Protein AF-A0A929PNV1-F1 (afdb_monomer_lite)

Radius of gyration: 28.51 Å; chains: 1; bounding box: 72×83×75 Å

Structure (mmCIF, N/CA/C/O backbone):
data_AF-A0A929PNV1-F1
#
_entry.id   AF-A0A929PNV1-F1
#
loop_
_atom_site.group_PDB
_atom_site.id
_atom_site.type_symbol
_atom_site.label_atom_id
_atom_site.label_alt_id
_atom_site.label_comp_id
_atom_site.label_asym_id
_atom_site.label_entity_id
_atom_site.label_seq_id
_atom_site.pdbx_PDB_ins_code
_atom_site.Cartn_x
_atom_site.Cartn_y
_atom_site.Cartn_z
_atom_site.occupancy
_atom_site.B_iso_or_equiv
_atom_site.auth_seq_id
_atom_site.auth_comp_id
_atom_site.auth_asym_id
_atom_site.auth_atom_id
_atom_site.pdbx_PDB_model_num
ATOM 1 N N . MET A 1 1 ? 35.098 65.734 -23.692 1.00 36.53 1 MET A N 1
ATOM 2 C CA . MET A 1 1 ? 35.019 64.558 -24.587 1.00 36.53 1 MET A CA 1
ATOM 3 C C . MET A 1 1 ? 34.051 63.559 -23.976 1.00 36.53 1 MET A C 1
ATOM 5 O O . MET A 1 1 ? 34.374 62.965 -22.956 1.00 36.53 1 MET A O 1
ATOM 9 N N . TYR A 1 2 ? 32.844 63.452 -24.532 1.00 34.28 2 TYR A N 1
ATOM 10 C CA . TYR A 1 2 ? 31.806 62.539 -24.051 1.00 34.28 2 TYR A CA 1
ATOM 11 C C . TYR A 1 2 ? 32.181 61.091 -24.390 1.00 34.28 2 TYR A C 1
ATOM 13 O O . TYR A 1 2 ? 32.330 60.750 -25.562 1.00 34.28 2 TYR A O 1
ATOM 21 N N . LYS A 1 3 ? 32.342 60.242 -23.368 1.00 37.19 3 LYS A N 1
ATOM 22 C CA . LYS A 1 3 ? 32.374 58.785 -23.536 1.00 37.19 3 LYS A CA 1
ATOM 23 C C . LYS A 1 3 ? 30.934 58.285 -23.599 1.00 37.19 3 LYS A C 1
ATOM 25 O O . LYS A 1 3 ? 30.219 58.298 -22.603 1.00 37.19 3 LYS A O 1
ATOM 30 N N . LEU A 1 4 ? 30.539 57.873 -24.797 1.00 39.44 4 LEU A N 1
ATOM 31 C CA . LEU A 1 4 ? 29.329 57.120 -25.085 1.00 39.44 4 LEU A CA 1
ATOM 32 C C . LEU A 1 4 ? 29.461 55.736 -24.421 1.00 39.44 4 LEU A C 1
ATOM 34 O O . LEU A 1 4 ? 30.297 54.934 -24.833 1.00 39.44 4 LEU A O 1
ATOM 38 N N . ILE A 1 5 ? 28.682 55.467 -23.373 1.00 44.81 5 ILE A N 1
ATOM 39 C CA . ILE A 1 5 ? 28.508 54.112 -22.839 1.00 44.81 5 ILE A CA 1
ATOM 40 C C . ILE A 1 5 ? 27.346 53.496 -23.615 1.00 44.81 5 ILE A C 1
ATOM 42 O O . ILE A 1 5 ? 26.189 53.858 -23.418 1.00 44.81 5 ILE A O 1
ATOM 46 N N . LEU A 1 6 ? 27.683 52.599 -24.540 1.00 44.78 6 LEU A N 1
ATOM 47 C CA . LEU A 1 6 ? 26.729 51.741 -25.226 1.00 44.78 6 LEU A CA 1
ATOM 48 C C . LEU A 1 6 ? 26.283 50.662 -24.227 1.00 44.78 6 LEU A C 1
ATOM 50 O O . LEU A 1 6 ? 27.052 49.765 -23.882 1.00 44.78 6 LEU A O 1
ATOM 54 N N . LEU A 1 7 ? 25.059 50.784 -23.719 1.00 40.84 7 LEU A N 1
ATOM 55 C CA . LEU A 1 7 ? 24.425 49.779 -22.873 1.00 40.84 7 LEU A CA 1
ATOM 56 C C . LEU A 1 7 ? 24.008 48.599 -23.771 1.00 40.84 7 LEU A C 1
ATOM 58 O O . LEU A 1 7 ? 22.971 48.646 -24.430 1.00 40.84 7 LEU A O 1
ATOM 62 N N . ILE A 1 8 ? 24.838 47.558 -23.846 1.00 46.97 8 ILE A N 1
ATOM 63 C CA . ILE A 1 8 ? 24.456 46.289 -24.472 1.00 46.97 8 ILE A CA 1
ATOM 64 C C . ILE A 1 8 ? 23.534 45.563 -23.488 1.00 46.97 8 ILE A C 1
ATOM 66 O O . ILE A 1 8 ? 23.979 45.007 -22.486 1.00 46.97 8 ILE A O 1
ATOM 70 N N . LEU A 1 9 ? 22.234 45.602 -23.779 1.00 45.12 9 LEU A N 1
ATOM 71 C CA . LEU A 1 9 ? 21.227 44.690 -23.243 1.00 45.12 9 LEU A CA 1
ATOM 72 C C . LEU A 1 9 ? 21.606 43.259 -23.649 1.00 45.12 9 LEU A C 1
ATOM 74 O O . LEU A 1 9 ? 21.306 42.812 -24.755 1.00 45.12 9 LEU A O 1
ATOM 78 N N . ILE A 1 10 ? 22.289 42.542 -22.757 1.00 47.50 10 ILE A N 1
ATOM 79 C CA . ILE A 1 10 ? 22.455 41.092 -22.860 1.00 47.50 10 ILE A CA 1
ATOM 80 C C . ILE A 1 10 ? 21.110 40.479 -22.467 1.00 47.50 10 ILE A C 1
ATOM 82 O O . ILE A 1 10 ? 20.819 40.259 -21.293 1.00 47.50 10 ILE A O 1
ATOM 86 N N . LEU A 1 11 ? 20.261 40.255 -23.468 1.00 45.75 11 LEU A N 1
ATOM 87 C CA . LEU A 1 11 ? 19.148 39.319 -23.365 1.00 45.75 11 LEU A CA 1
ATOM 88 C C . LEU A 1 11 ? 19.730 37.941 -23.003 1.00 45.75 11 LEU A C 1
ATOM 90 O O . LEU A 1 11 ? 20.648 37.491 -23.698 1.00 45.75 11 LEU A O 1
ATOM 94 N N . PRO A 1 12 ? 19.230 37.242 -21.969 1.00 45.19 12 PRO A N 1
ATOM 95 C CA . PRO A 1 12 ? 19.523 35.830 -21.819 1.00 45.19 12 PRO A CA 1
ATOM 96 C C . PRO A 1 12 ? 18.879 35.126 -23.014 1.00 45.19 12 PRO A C 1
ATOM 98 O O . PRO A 1 12 ? 17.666 34.939 -23.064 1.00 45.19 12 PRO A O 1
ATOM 101 N N . MET A 1 13 ? 19.687 34.793 -24.022 1.00 41.62 13 MET A N 1
ATOM 102 C CA . MET A 1 13 ? 19.276 33.847 -25.046 1.00 41.62 13 MET A CA 1
ATOM 103 C C . MET A 1 13 ? 19.047 32.521 -24.333 1.00 41.62 13 MET A C 1
ATOM 105 O O . MET A 1 13 ? 19.996 31.815 -23.995 1.00 41.62 13 MET A O 1
ATOM 109 N N . SER A 1 14 ? 17.784 32.210 -24.061 1.00 41.22 14 SER A N 1
ATOM 110 C CA . SER A 1 14 ? 17.334 30.864 -23.748 1.00 41.22 14 SER A CA 1
ATOM 111 C C . SER A 1 14 ? 17.769 29.994 -24.922 1.00 41.22 14 SER A C 1
ATOM 113 O O . SER A 1 14 ? 17.138 29.987 -25.978 1.00 41.22 14 SER A O 1
ATOM 115 N N . VAL A 1 15 ? 18.908 29.319 -24.775 1.00 40.09 15 VAL A N 1
ATOM 116 C CA . VAL A 1 15 ? 19.316 28.249 -25.674 1.00 40.09 15 VAL A CA 1
ATOM 117 C C . VAL A 1 15 ? 18.259 27.170 -25.492 1.00 40.09 15 VAL A C 1
ATOM 119 O O . VAL A 1 15 ? 18.309 26.392 -24.543 1.00 40.09 15 VAL A O 1
ATOM 122 N N . PHE A 1 16 ? 17.244 27.172 -26.355 1.00 43.94 16 PHE A N 1
ATOM 123 C CA . PHE A 1 16 ? 16.399 26.007 -26.547 1.00 43.94 16 PHE A CA 1
ATOM 124 C C . PHE A 1 16 ? 17.344 24.907 -27.020 1.00 43.94 16 PHE A C 1
ATOM 126 O O . PHE A 1 16 ? 17.762 24.899 -28.177 1.00 43.94 16 PHE A O 1
ATOM 133 N N . ALA A 1 17 ? 17.776 24.049 -26.096 1.00 46.88 17 ALA A N 1
ATOM 134 C CA . ALA A 1 17 ? 18.523 22.854 -26.433 1.00 46.88 17 ALA A CA 1
ATOM 135 C C . ALA A 1 17 ? 17.655 22.071 -27.421 1.00 46.88 17 ALA A C 1
ATOM 137 O O . ALA A 1 17 ? 16.587 21.577 -27.064 1.00 46.88 17 ALA A O 1
ATOM 138 N N . GLN A 1 18 ? 18.064 22.063 -28.686 1.00 53.28 18 GLN A N 1
ATOM 139 C CA . GLN A 1 18 ? 17.391 21.312 -29.728 1.00 53.28 18 GLN A CA 1
ATOM 140 C C . GLN A 1 18 ? 17.474 19.839 -29.322 1.00 53.28 18 GLN A C 1
ATOM 142 O O . GLN A 1 18 ? 18.575 19.299 -29.218 1.00 53.28 18 GLN A O 1
ATOM 147 N N . GLU A 1 19 ? 16.334 19.221 -29.001 1.00 65.50 19 GLU A N 1
ATOM 148 C CA . GLU A 1 19 ? 16.305 17.810 -28.618 1.00 65.50 19 GLU A CA 1
ATOM 149 C C . GLU A 1 19 ? 16.894 16.982 -29.765 1.00 65.50 19 GLU A C 1
ATOM 151 O O . GLU A 1 19 ? 16.455 17.076 -30.915 1.00 65.50 19 GLU A O 1
ATOM 156 N N . GLU A 1 20 ? 17.949 16.222 -29.466 1.00 77.56 20 GLU A N 1
ATOM 157 C CA . GLU A 1 20 ? 18.597 15.358 -30.445 1.00 77.56 20 GLU A CA 1
ATOM 158 C C . GLU A 1 20 ? 17.579 14.359 -31.002 1.00 77.56 20 GLU A C 1
ATOM 160 O O . GLU A 1 20 ? 16.877 13.680 -30.250 1.00 77.56 20 GLU A O 1
ATOM 165 N N . ASN A 1 21 ? 17.522 14.236 -32.330 1.00 88.44 21 ASN A N 1
ATOM 166 C CA . ASN A 1 21 ? 16.720 13.197 -32.966 1.00 88.44 21 ASN A CA 1
ATOM 167 C C . ASN A 1 21 ? 17.295 11.826 -32.592 1.00 88.44 21 ASN A C 1
ATOM 169 O O . ASN A 1 21 ? 18.441 11.522 -32.928 1.00 88.44 21 ASN A O 1
ATOM 173 N N . LEU A 1 22 ? 16.493 10.994 -31.928 1.00 93.69 22 LEU A N 1
ATOM 174 C CA . LEU A 1 22 ? 16.882 9.644 -31.535 1.00 93.69 22 LEU A CA 1
ATOM 175 C C . LEU A 1 22 ? 16.290 8.611 -32.487 1.00 93.69 22 LEU A C 1
ATOM 177 O O . LEU A 1 22 ? 15.138 8.705 -32.910 1.00 93.69 22 LEU A O 1
ATOM 181 N N . TYR A 1 23 ? 17.080 7.587 -32.780 1.00 95.88 23 TYR A N 1
ATOM 182 C CA . TYR A 1 23 ? 16.682 6.450 -33.591 1.00 95.88 23 TYR A CA 1
ATOM 183 C C . TYR A 1 23 ? 17.114 5.145 -32.935 1.00 95.88 23 TYR A C 1
ATOM 185 O O . TYR A 1 23 ? 18.128 5.082 -32.238 1.00 95.88 23 TYR A O 1
ATOM 193 N N . LEU A 1 24 ? 16.361 4.086 -33.202 1.00 95.38 24 LEU A N 1
ATOM 194 C CA . LEU A 1 24 ? 16.662 2.738 -32.747 1.00 95.38 24 LEU A CA 1
ATOM 195 C C . LEU A 1 24 ? 16.735 1.806 -33.958 1.00 95.38 24 LEU A C 1
ATOM 197 O O . LEU A 1 24 ? 15.908 1.892 -34.864 1.00 95.38 24 LEU A O 1
ATOM 201 N N . SER A 1 25 ? 17.720 0.914 -33.966 1.00 94.56 25 SER A N 1
ATOM 202 C CA . SER A 1 25 ? 17.817 -0.149 -34.974 1.00 94.56 25 SER A CA 1
ATOM 203 C C . SER A 1 25 ? 16.954 -1.363 -34.618 1.00 94.56 25 SER A C 1
ATOM 205 O O . SER A 1 25 ? 16.564 -1.550 -33.462 1.00 94.56 25 SER A O 1
ATOM 207 N N . ALA A 1 26 ? 16.727 -2.255 -35.583 1.00 91.81 26 ALA A N 1
ATOM 208 C CA . ALA A 1 26 ? 16.110 -3.569 -35.377 1.00 91.81 26 ALA A CA 1
ATOM 209 C C . ALA A 1 26 ? 16.820 -4.396 -34.289 1.00 91.81 26 ALA A C 1
ATOM 211 O O . ALA A 1 26 ? 16.172 -5.132 -33.549 1.00 91.81 26 ALA A O 1
ATOM 212 N N . GLY A 1 27 ? 18.139 -4.221 -34.143 1.00 92.25 27 GLY A N 1
ATOM 213 C CA . GLY A 1 27 ? 18.961 -4.840 -33.097 1.00 92.25 27 GLY A CA 1
ATOM 214 C C . GLY A 1 27 ? 18.940 -4.123 -31.741 1.00 92.25 27 GLY A C 1
ATOM 215 O O . GLY A 1 27 ? 19.780 -4.424 -30.891 1.00 92.25 27 GLY A O 1
ATOM 216 N N . ASN A 1 28 ? 18.025 -3.170 -31.538 1.00 94.06 28 ASN A N 1
ATOM 217 C CA . ASN A 1 28 ? 17.884 -2.357 -30.326 1.00 94.06 28 ASN A CA 1
ATOM 218 C C . ASN A 1 28 ? 19.111 -1.491 -29.984 1.00 94.06 28 ASN A C 1
ATOM 220 O O . ASN A 1 28 ? 19.314 -1.152 -28.821 1.00 94.06 28 ASN A O 1
ATOM 224 N N . ASN A 1 29 ? 19.934 -1.123 -30.970 1.00 93.38 29 ASN A N 1
ATOM 225 C CA . ASN A 1 29 ? 21.033 -0.177 -30.755 1.00 93.38 29 ASN A CA 1
ATOM 226 C C . ASN A 1 29 ? 20.556 1.251 -31.018 1.00 93.38 29 ASN A C 1
ATOM 228 O O . ASN A 1 29 ? 19.946 1.507 -32.062 1.00 93.38 29 ASN A O 1
ATOM 232 N N . LEU A 1 30 ? 20.845 2.144 -30.073 1.00 92.62 30 LEU A N 1
ATOM 233 C CA . LEU A 1 30 ? 20.511 3.565 -30.119 1.00 92.62 30 LEU A CA 1
ATOM 234 C C . LEU A 1 30 ? 21.475 4.342 -31.032 1.00 92.62 30 LEU A C 1
ATOM 236 O O . LEU A 1 30 ? 22.678 4.093 -31.021 1.00 92.62 30 LEU A O 1
ATOM 240 N N . SER A 1 31 ? 20.951 5.300 -31.797 1.00 91.75 31 SER A N 1
ATOM 241 C CA . SER A 1 31 ? 21.720 6.166 -32.695 1.00 91.75 31 SER A CA 1
ATOM 242 C C . SER A 1 31 ? 21.093 7.558 -32.797 1.00 91.75 31 SER A C 1
ATOM 244 O O . SER A 1 31 ? 19.893 7.726 -32.593 1.00 91.75 31 SER A O 1
ATOM 246 N N . THR A 1 32 ? 21.898 8.557 -33.149 1.00 90.62 32 THR A N 1
ATOM 247 C CA . THR A 1 32 ? 21.434 9.893 -33.569 1.00 90.62 32 THR A CA 1
ATOM 248 C C . THR A 1 32 ? 21.291 10.005 -35.091 1.00 90.62 32 THR A C 1
ATOM 250 O O . THR A 1 32 ? 20.721 10.963 -35.612 1.00 90.62 32 THR A O 1
ATOM 253 N N . GLN A 1 33 ? 21.786 9.008 -35.829 1.00 92.31 33 GLN A N 1
ATOM 254 C CA . GLN A 1 33 ? 21.604 8.884 -37.271 1.00 92.31 33 GLN A CA 1
ATOM 255 C C . GLN A 1 33 ? 20.341 8.083 -37.579 1.00 92.31 33 GLN A C 1
ATOM 257 O O . GLN A 1 33 ? 20.000 7.149 -36.851 1.00 92.31 33 GLN A O 1
ATOM 262 N N . LYS A 1 34 ? 19.677 8.422 -38.691 1.00 92.12 34 LYS A N 1
ATOM 263 C CA . LYS A 1 34 ? 18.454 7.749 -39.137 1.00 92.12 34 LYS A CA 1
ATOM 264 C C . LYS A 1 34 ? 18.652 6.230 -39.181 1.00 92.12 34 LYS A C 1
ATOM 266 O O . LYS A 1 34 ? 19.587 5.741 -39.807 1.00 92.12 34 LYS A O 1
ATOM 271 N N . SER A 1 35 ? 17.744 5.508 -38.533 1.00 93.19 35 SER A N 1
ATOM 272 C CA . SER A 1 35 ? 17.723 4.044 -38.465 1.00 93.19 35 SER A CA 1
ATOM 273 C C . SER A 1 35 ? 16.301 3.519 -38.701 1.00 93.19 35 SER A C 1
ATOM 275 O O . SER A 1 35 ? 15.463 4.247 -39.239 1.00 93.19 35 SER A O 1
ATOM 277 N N . ASP A 1 36 ? 16.048 2.265 -38.329 1.00 95.62 36 ASP A N 1
ATOM 278 C CA . ASP A 1 36 ? 14.792 1.551 -38.579 1.00 95.62 36 ASP A CA 1
ATOM 279 C C . ASP A 1 36 ? 13.586 2.225 -37.908 1.00 95.62 36 ASP A C 1
ATOM 281 O O . ASP A 1 36 ? 12.506 2.289 -38.497 1.00 95.62 36 ASP A O 1
ATOM 285 N N . PHE A 1 37 ? 13.779 2.769 -36.700 1.00 97.12 37 PHE A N 1
ATOM 286 C CA . PHE A 1 37 ? 12.724 3.414 -35.919 1.00 97.12 37 PHE A CA 1
ATOM 287 C C . PHE A 1 37 ? 13.136 4.818 -35.484 1.00 97.12 37 PHE A C 1
ATOM 289 O O . PHE A 1 37 ? 14.226 5.005 -34.943 1.00 97.12 37 PHE A O 1
ATOM 296 N N . ARG A 1 38 ? 12.255 5.804 -35.677 1.00 97.19 38 ARG A N 1
ATOM 297 C CA . ARG A 1 38 ? 12.410 7.163 -35.132 1.00 97.19 38 ARG A CA 1
ATOM 298 C C . ARG A 1 38 ? 11.789 7.209 -33.741 1.00 97.19 38 ARG A C 1
ATOM 300 O O . ARG A 1 38 ? 10.631 6.842 -33.606 1.00 97.19 38 ARG A O 1
ATOM 307 N N . CYS A 1 39 ? 12.522 7.663 -32.733 1.00 96.81 39 CYS A N 1
ATOM 308 C CA . CYS A 1 39 ? 12.052 7.715 -31.351 1.00 96.81 39 CYS A CA 1
ATOM 309 C C . CYS A 1 39 ? 11.725 9.152 -30.936 1.00 96.81 39 CYS A C 1
ATOM 311 O O . CYS A 1 39 ? 12.586 10.029 -30.968 1.00 96.81 39 CYS A O 1
ATOM 313 N N . GLU A 1 40 ? 10.480 9.376 -30.528 1.00 95.50 40 GLU A N 1
ATOM 314 C CA . GLU A 1 40 ? 9.939 10.682 -30.148 1.00 95.50 40 GLU A CA 1
ATOM 315 C C . GLU A 1 40 ? 9.665 10.728 -28.649 1.00 95.50 40 GLU A C 1
ATOM 317 O O . GLU A 1 40 ? 9.195 9.747 -28.075 1.00 95.50 40 GLU A O 1
ATOM 322 N N . LEU A 1 41 ? 9.981 11.848 -27.994 1.00 94.00 41 LEU A N 1
ATOM 323 C CA . LEU A 1 41 ? 9.798 11.976 -26.550 1.00 94.00 41 LEU A CA 1
ATOM 324 C C . LEU A 1 41 ? 8.310 11.888 -26.193 1.00 94.00 41 LEU A C 1
ATOM 326 O O . LEU A 1 41 ? 7.509 12.742 -26.571 1.00 94.00 41 LEU A O 1
ATOM 330 N N . ASN A 1 42 ? 7.955 10.900 -25.378 1.00 92.62 42 ASN A N 1
ATOM 331 C CA . ASN A 1 42 ? 6.636 10.809 -24.780 1.00 92.62 42 ASN A CA 1
ATOM 332 C C . ASN A 1 42 ? 6.632 11.614 -23.475 1.00 92.62 42 ASN A C 1
ATOM 334 O O . ASN A 1 42 ? 7.025 11.120 -22.413 1.00 92.62 42 ASN A O 1
ATOM 338 N N . THR A 1 43 ? 6.193 12.869 -23.550 1.00 88.75 43 THR A N 1
ATOM 339 C CA . THR A 1 43 ? 6.145 13.787 -22.400 1.00 88.75 43 THR A CA 1
ATOM 340 C C . THR A 1 43 ? 5.169 13.338 -21.316 1.00 88.75 43 THR A C 1
ATOM 342 O O . THR A 1 43 ? 5.403 13.620 -20.148 1.00 88.75 43 THR A O 1
ATOM 345 N N . SER A 1 44 ? 4.114 12.597 -21.669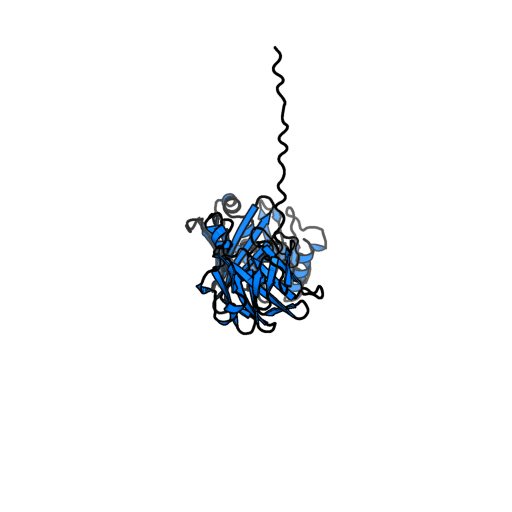 1.00 85.25 44 SER A N 1
ATOM 346 C CA . SER A 1 44 ? 3.125 12.102 -20.701 1.00 85.25 44 SER A CA 1
ATOM 347 C C . SER A 1 44 ? 3.671 10.981 -19.808 1.00 85.25 44 SER A C 1
ATOM 349 O O . SER A 1 44 ? 3.348 10.909 -18.623 1.00 85.25 44 SER A O 1
ATOM 351 N N . LYS A 1 45 ? 4.532 10.119 -20.366 1.00 85.19 45 LYS A N 1
ATOM 352 C CA . LYS A 1 45 ? 5.213 9.040 -19.638 1.00 85.19 45 LYS A CA 1
ATOM 353 C C . LYS A 1 45 ? 6.527 9.497 -19.018 1.00 85.19 45 LYS A C 1
ATOM 355 O O . LYS A 1 45 ? 6.969 8.922 -18.022 1.00 85.19 45 LYS A O 1
ATOM 360 N N . SER A 1 46 ? 7.163 10.512 -19.593 1.00 85.00 46 SER A N 1
ATOM 361 C CA . SER A 1 46 ? 8.392 11.090 -19.057 1.00 85.00 46 SER A CA 1
ATOM 362 C C . SER A 1 46 ? 8.086 11.891 -17.793 1.00 85.00 46 SER A C 1
ATOM 364 O O . SER A 1 46 ? 7.273 12.807 -17.810 1.00 85.00 46 SER A O 1
ATOM 366 N N . ARG A 1 47 ? 8.750 11.553 -16.687 1.00 74.06 47 ARG A N 1
ATOM 367 C CA . ARG A 1 47 ? 8.691 12.317 -15.431 1.00 74.06 47 ARG A CA 1
ATOM 368 C C . ARG A 1 47 ? 10.091 12.411 -14.853 1.00 74.06 47 ARG A C 1
ATOM 370 O O . ARG A 1 47 ? 10.848 11.437 -14.931 1.00 74.06 47 ARG A O 1
ATOM 377 N N . GLU A 1 48 ? 10.410 13.580 -14.304 1.00 68.75 48 GLU A N 1
ATOM 378 C CA . GLU A 1 48 ? 11.718 13.893 -13.730 1.00 68.75 48 GLU A CA 1
ATOM 379 C C . GLU A 1 48 ? 12.882 13.518 -14.680 1.00 68.75 48 GLU A C 1
ATOM 381 O O . GLU A 1 48 ? 13.005 14.050 -15.786 1.00 68.75 48 GLU A O 1
ATOM 386 N N . TYR A 1 49 ? 13.726 12.571 -14.258 1.00 66.44 49 TYR A N 1
ATOM 387 C CA . TYR A 1 49 ? 14.938 12.118 -14.937 1.00 66.44 49 TYR A CA 1
ATOM 388 C C . TYR A 1 49 ? 14.730 10.873 -15.815 1.00 66.44 49 TYR A C 1
ATOM 390 O O . TYR A 1 49 ? 15.624 10.513 -16.580 1.00 66.44 49 TYR A O 1
ATOM 398 N N . ALA A 1 50 ? 13.559 10.227 -15.753 1.00 75.81 50 ALA A N 1
ATOM 399 C CA . ALA A 1 50 ? 13.227 9.091 -16.611 1.00 75.81 50 ALA A CA 1
ATOM 400 C C . ALA A 1 50 ? 12.609 9.590 -17.924 1.00 75.81 50 ALA A C 1
ATOM 402 O O . ALA A 1 50 ? 11.476 10.083 -17.943 1.00 75.81 50 ALA A O 1
ATOM 403 N N . ARG A 1 51 ? 13.357 9.452 -19.024 1.00 88.12 51 ARG A N 1
ATOM 404 C CA . ARG A 1 51 ? 12.931 9.871 -20.367 1.00 88.12 51 ARG A CA 1
ATOM 405 C C . ARG A 1 51 ? 12.392 8.676 -21.143 1.00 88.12 51 ARG A C 1
ATOM 407 O O . ARG A 1 51 ? 13.134 7.729 -21.408 1.00 88.12 51 ARG A O 1
ATOM 414 N N . CYS A 1 52 ? 11.114 8.740 -21.494 1.00 92.12 52 CYS A N 1
ATOM 415 C CA . CYS A 1 52 ? 10.403 7.712 -22.244 1.00 92.12 52 CYS A CA 1
ATOM 416 C C . CYS A 1 52 ? 10.184 8.193 -23.674 1.00 92.12 52 CYS A C 1
ATOM 418 O O . CYS A 1 52 ? 9.734 9.319 -23.877 1.00 92.12 52 CYS A O 1
ATOM 420 N N . TYR A 1 53 ? 10.456 7.337 -24.649 1.00 95.44 53 TYR A N 1
ATOM 421 C CA . TYR A 1 53 ? 10.290 7.635 -26.063 1.00 95.44 53 TYR A CA 1
ATOM 422 C C . TYR A 1 53 ? 9.416 6.577 -26.728 1.00 95.44 53 TYR A C 1
ATOM 424 O O . TYR A 1 53 ? 9.600 5.381 -26.491 1.00 95.44 53 TYR A O 1
ATOM 432 N N . ASP A 1 54 ? 8.512 7.026 -27.592 1.00 96.94 54 ASP A N 1
ATOM 433 C CA . ASP A 1 54 ? 7.752 6.165 -28.489 1.00 96.94 54 ASP A CA 1
ATOM 434 C C . ASP A 1 54 ? 8.533 6.039 -29.801 1.00 96.94 54 ASP A C 1
ATOM 436 O O . ASP A 1 54 ? 8.811 7.031 -30.475 1.00 96.94 54 ASP A O 1
ATOM 440 N N . CYS A 1 55 ? 8.934 4.820 -30.155 1.00 97.56 55 CYS A N 1
ATOM 441 C CA . CYS A 1 55 ? 9.693 4.548 -31.369 1.00 97.56 55 CYS A CA 1
ATOM 442 C C . CYS A 1 55 ? 8.765 4.040 -32.477 1.00 97.56 55 CYS A C 1
ATOM 444 O O . CYS A 1 55 ? 8.067 3.029 -32.332 1.00 97.56 55 CYS A O 1
ATOM 446 N N . ILE A 1 56 ? 8.783 4.769 -33.586 1.00 97.06 56 ILE A N 1
ATOM 447 C CA . ILE A 1 56 ? 7.832 4.705 -34.688 1.00 97.06 56 ILE A CA 1
ATOM 448 C C . ILE A 1 56 ? 8.520 4.119 -35.922 1.00 97.06 56 ILE A C 1
ATOM 450 O O . ILE A 1 56 ? 9.646 4.503 -36.251 1.00 97.06 56 ILE A O 1
ATOM 454 N N . ASP A 1 57 ? 7.849 3.193 -36.603 1.00 96.50 57 ASP A N 1
ATOM 455 C CA . ASP A 1 57 ? 8.325 2.610 -37.859 1.00 96.50 57 ASP A CA 1
ATOM 456 C C . ASP A 1 57 ? 8.040 3.497 -39.089 1.00 96.50 57 ASP A C 1
ATOM 458 O O . ASP A 1 57 ? 7.440 4.570 -39.007 1.00 96.50 57 ASP A O 1
ATOM 462 N N . ALA A 1 58 ? 8.457 3.033 -40.270 1.00 94.50 58 ALA A N 1
ATOM 463 C CA . ALA A 1 58 ? 8.239 3.742 -41.532 1.00 94.50 58 ALA A CA 1
ATOM 464 C C . ALA A 1 58 ? 6.752 3.939 -41.898 1.00 94.50 58 ALA A C 1
ATOM 466 O O . ALA A 1 58 ? 6.444 4.799 -42.722 1.00 94.50 58 ALA A O 1
ATOM 467 N N . SER A 1 59 ? 5.839 3.159 -41.308 1.00 94.94 59 SER A N 1
ATOM 468 C CA . SER A 1 59 ? 4.391 3.278 -41.514 1.00 94.94 59 SER A CA 1
ATOM 469 C C . SER A 1 59 ? 3.727 4.284 -40.570 1.00 94.94 59 SER A C 1
ATOM 471 O O . SER A 1 59 ? 2.544 4.579 -40.727 1.00 94.94 59 SER A O 1
ATOM 473 N N . GLY A 1 60 ? 4.471 4.827 -39.602 1.00 94.50 60 GLY A N 1
ATOM 474 C CA . GLY A 1 60 ? 3.932 5.726 -38.586 1.00 94.50 60 GLY A CA 1
ATOM 475 C C . GLY A 1 60 ? 3.344 5.006 -37.368 1.00 94.50 60 GLY A C 1
ATOM 476 O O . GLY A 1 60 ? 2.708 5.654 -36.539 1.00 94.50 60 GLY A O 1
ATOM 477 N N . LYS A 1 61 ? 3.541 3.687 -37.222 1.00 96.56 61 LYS A N 1
ATOM 478 C CA . LYS A 1 61 ? 3.046 2.920 -36.070 1.00 96.56 61 LYS A CA 1
ATOM 479 C C . LYS A 1 61 ? 4.081 2.914 -34.947 1.00 96.56 61 LYS A C 1
ATOM 481 O O . LYS A 1 61 ? 5.261 2.665 -35.188 1.00 96.56 61 LYS A O 1
ATOM 486 N N . ILE A 1 62 ? 3.632 3.124 -33.707 1.00 97.00 62 ILE A N 1
ATOM 487 C CA . ILE A 1 62 ? 4.470 2.914 -32.520 1.00 97.00 62 ILE A CA 1
ATOM 488 C C . ILE A 1 62 ? 4.692 1.409 -32.354 1.00 97.00 62 ILE A C 1
ATOM 490 O O . ILE A 1 62 ? 3.742 0.643 -32.165 1.00 97.00 62 ILE A O 1
ATOM 494 N N . VAL A 1 63 ? 5.951 0.993 -32.432 1.00 97.56 63 VAL A N 1
ATOM 495 C CA . VAL A 1 63 ? 6.353 -0.420 -32.392 1.00 97.56 63 VAL A CA 1
ATOM 496 C C . VAL A 1 63 ? 7.309 -0.732 -31.251 1.00 97.56 63 VAL A C 1
ATOM 498 O O . VAL A 1 63 ? 7.440 -1.900 -30.887 1.00 97.56 63 VAL A O 1
ATOM 501 N N . LYS A 1 64 ? 7.954 0.279 -30.655 1.00 97.62 64 LYS A N 1
ATOM 502 C CA . LYS A 1 64 ? 8.798 0.099 -29.469 1.00 97.62 64 LYS A CA 1
ATOM 503 C C . LYS A 1 64 ? 8.642 1.249 -28.473 1.00 97.62 64 LYS A C 1
ATOM 505 O O . LYS A 1 64 ? 8.333 2.371 -28.862 1.00 97.62 64 LYS A O 1
ATOM 510 N N . GLU A 1 65 ? 8.906 0.963 -27.205 1.00 96.88 65 GLU A N 1
ATOM 511 C CA . GLU A 1 65 ? 9.123 1.948 -26.143 1.00 96.88 65 GLU A CA 1
ATOM 512 C C . GLU A 1 65 ? 10.608 1.943 -25.759 1.00 96.88 65 GLU A C 1
ATOM 514 O O . GLU A 1 65 ? 11.217 0.882 -25.609 1.00 96.88 65 GLU A O 1
ATOM 519 N N . LEU A 1 66 ? 11.195 3.126 -25.599 1.00 95.69 66 LEU A N 1
ATOM 520 C CA . LEU A 1 66 ? 12.576 3.312 -25.163 1.00 95.69 66 LEU A CA 1
ATOM 521 C C . LEU A 1 66 ? 12.602 4.139 -23.875 1.00 95.69 66 LEU A C 1
A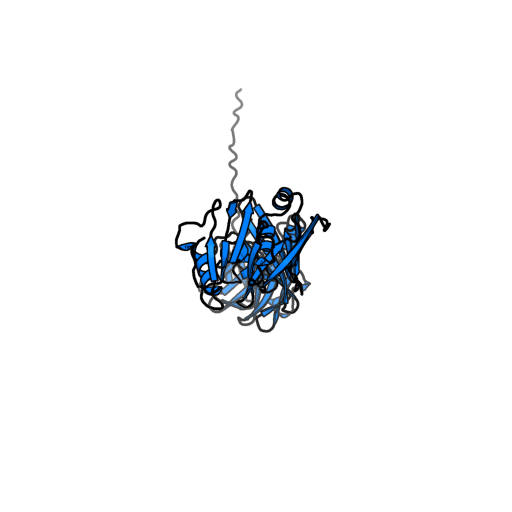TOM 523 O O . LEU A 1 66 ? 12.120 5.266 -23.842 1.00 95.69 66 LEU A O 1
ATOM 527 N N . ASN A 1 67 ? 13.224 3.605 -22.829 1.00 93.38 67 ASN A N 1
ATOM 528 C CA . ASN A 1 67 ? 13.392 4.263 -21.538 1.00 93.38 67 ASN A CA 1
ATOM 529 C C . ASN A 1 67 ? 14.883 4.544 -21.303 1.00 93.38 67 ASN A C 1
ATOM 531 O O . ASN A 1 67 ? 15.661 3.600 -21.188 1.00 93.38 67 ASN A O 1
ATOM 535 N N . LYS A 1 68 ? 15.296 5.818 -21.255 1.00 89.94 68 LYS A N 1
ATOM 536 C CA . LYS A 1 68 ? 16.707 6.244 -21.136 1.00 89.94 68 LYS A CA 1
ATOM 537 C C . LYS A 1 68 ? 17.053 6.826 -19.763 1.00 89.94 68 LYS A C 1
ATOM 539 O O . LYS A 1 68 ? 16.168 7.195 -18.992 1.00 89.94 68 LYS A O 1
ATOM 544 N N . ASN A 1 69 ? 18.362 6.998 -19.548 1.00 86.44 69 ASN A N 1
ATOM 545 C CA . ASN A 1 69 ? 18.986 7.655 -18.396 1.00 86.44 69 ASN A CA 1
ATOM 546 C C . ASN A 1 69 ? 18.756 6.899 -17.081 1.00 86.44 69 ASN A C 1
ATOM 548 O O . ASN A 1 69 ? 18.440 7.492 -16.051 1.00 86.44 69 ASN A O 1
ATOM 552 N N . LEU A 1 70 ? 18.894 5.572 -17.127 1.00 87.19 70 LEU A N 1
ATOM 553 C CA . LEU A 1 70 ? 18.667 4.697 -15.982 1.00 87.19 70 LEU A CA 1
ATOM 554 C C . LEU A 1 70 ? 19.987 4.167 -15.428 1.00 87.19 70 LEU A C 1
ATOM 556 O O . LEU A 1 70 ? 20.910 3.852 -16.168 1.00 87.19 70 LEU A O 1
ATOM 560 N N . PHE A 1 71 ? 20.072 3.988 -14.118 1.00 87.31 71 PHE A N 1
ATOM 561 C CA . PHE A 1 71 ? 21.161 3.242 -13.496 1.00 87.31 71 PHE A CA 1
ATOM 562 C C . PHE A 1 71 ? 20.562 1.976 -12.922 1.00 87.31 71 PHE A C 1
ATOM 564 O O . PHE A 1 71 ? 19.608 2.052 -12.159 1.00 87.31 71 PHE A O 1
ATOM 571 N N . ILE A 1 72 ? 21.055 0.814 -13.339 1.00 87.44 72 ILE A N 1
ATOM 572 C CA . ILE A 1 72 ? 20.452 -0.468 -12.981 1.00 87.44 72 ILE A CA 1
ATOM 573 C C . ILE A 1 72 ? 21.535 -1.350 -12.382 1.00 87.44 72 ILE A C 1
ATOM 575 O O . ILE A 1 72 ? 22.623 -1.486 -12.947 1.00 87.44 72 ILE A O 1
ATOM 579 N N . MET A 1 73 ? 21.253 -1.939 -11.222 1.00 87.81 73 MET A N 1
ATOM 580 C CA . MET A 1 73 ? 22.178 -2.870 -10.595 1.00 87.81 73 MET A CA 1
ATOM 581 C C . MET A 1 73 ? 22.418 -4.076 -11.499 1.00 87.81 73 MET A C 1
ATOM 583 O O . MET A 1 73 ? 21.485 -4.712 -11.986 1.00 87.81 73 MET A O 1
ATOM 587 N N . LYS A 1 74 ? 23.693 -4.445 -11.662 1.00 82.31 74 LYS A N 1
ATOM 588 C CA . LYS A 1 74 ? 24.104 -5.595 -12.478 1.00 82.31 74 LYS A CA 1
ATOM 589 C C . LYS A 1 74 ? 23.454 -6.910 -12.026 1.00 82.31 74 LYS A C 1
ATOM 591 O O . LYS A 1 74 ? 23.257 -7.794 -12.842 1.00 82.31 74 LYS A O 1
ATOM 596 N N . SER A 1 75 ? 23.103 -7.044 -10.747 1.00 86.25 75 SER A N 1
ATOM 597 C CA . SER A 1 75 ? 22.390 -8.217 -10.220 1.00 86.25 75 SER A CA 1
ATOM 598 C C . SER A 1 75 ? 20.982 -8.398 -10.797 1.00 86.25 75 SER A C 1
ATOM 600 O O . SER A 1 75 ? 20.425 -9.486 -10.684 1.00 86.25 75 SER A O 1
ATOM 602 N N . LEU A 1 76 ? 20.402 -7.357 -11.399 1.00 85.50 76 LEU A N 1
ATOM 603 C CA . LEU A 1 76 ? 19.064 -7.398 -11.986 1.00 85.50 76 LEU A CA 1
ATOM 604 C C . LEU A 1 76 ? 19.059 -7.812 -13.459 1.00 85.50 76 LEU A C 1
ATOM 606 O O . LEU A 1 76 ? 17.983 -8.034 -14.014 1.00 85.50 76 LEU A O 1
ATOM 610 N N . THR A 1 77 ? 20.230 -7.911 -14.095 1.00 77.19 77 THR A N 1
ATOM 611 C CA . THR A 1 77 ? 20.332 -8.387 -15.472 1.00 77.19 77 THR A CA 1
ATOM 612 C C . THR A 1 77 ? 20.418 -9.906 -15.482 1.00 77.19 77 THR A C 1
ATOM 614 O O . THR A 1 77 ? 21.324 -10.514 -14.913 1.00 77.19 77 THR A O 1
ATOM 617 N N . ASP A 1 78 ? 19.448 -10.536 -16.132 1.00 74.56 78 ASP A N 1
ATOM 618 C CA . ASP A 1 78 ? 19.456 -11.969 -16.402 1.00 74.56 78 ASP A CA 1
ATOM 619 C C . ASP A 1 78 ? 19.622 -12.225 -17.904 1.00 74.56 78 ASP A C 1
ATOM 621 O O . ASP A 1 78 ? 19.488 -11.325 -18.733 1.00 74.56 78 ASP A O 1
ATOM 625 N N . SER A 1 79 ? 19.944 -13.464 -18.277 1.00 71.50 79 SER A N 1
ATOM 626 C CA . SER A 1 79 ? 20.214 -13.819 -19.677 1.00 71.50 79 SER A CA 1
ATOM 627 C C . SER A 1 79 ? 19.033 -13.538 -20.612 1.00 71.50 79 SER A C 1
ATOM 629 O O . SER A 1 79 ? 19.243 -13.269 -21.793 1.00 71.50 79 SER A O 1
ATOM 631 N N . GLN A 1 80 ? 17.801 -13.573 -20.095 1.00 74.81 80 GLN A N 1
ATOM 632 C CA . GLN A 1 80 ? 16.586 -13.364 -20.883 1.00 74.81 80 GLN A CA 1
ATOM 633 C C . GLN A 1 80 ? 16.350 -11.887 -21.227 1.00 74.81 80 GLN A C 1
ATOM 635 O O . GLN A 1 80 ? 15.738 -11.592 -22.252 1.00 74.81 80 GLN A O 1
ATOM 640 N N . SER A 1 81 ? 16.855 -10.961 -20.413 1.00 82.12 81 SER A N 1
ATOM 641 C CA . SER A 1 81 ? 16.661 -9.517 -20.593 1.00 82.12 81 SER A CA 1
ATOM 642 C C . SER A 1 81 ? 17.783 -8.806 -21.348 1.00 82.12 81 SER A C 1
ATOM 644 O O . SER A 1 81 ? 17.597 -7.667 -21.773 1.00 82.12 81 SER A O 1
ATOM 646 N N . VAL A 1 82 ? 18.911 -9.481 -21.602 1.00 83.12 82 VAL A N 1
ATOM 647 C CA . VAL A 1 82 ? 20.083 -8.930 -22.317 1.00 83.12 82 VAL A CA 1
ATOM 648 C C . VAL A 1 82 ? 19.746 -8.220 -23.643 1.00 83.12 82 VAL A C 1
ATOM 650 O O . VAL A 1 82 ? 20.326 -7.167 -23.906 1.00 83.12 82 VAL A O 1
ATOM 653 N N . PRO A 1 83 ? 18.826 -8.706 -24.503 1.00 88.50 83 PRO A N 1
ATOM 654 C CA . PRO A 1 83 ? 18.504 -8.005 -25.752 1.00 88.50 83 PRO A CA 1
ATOM 655 C C . PRO A 1 83 ? 17.790 -6.657 -25.552 1.00 88.50 83 PRO A C 1
ATOM 657 O O . PRO A 1 83 ? 17.818 -5.807 -26.445 1.00 88.50 83 PRO A O 1
ATOM 660 N N . TYR A 1 84 ? 17.160 -6.474 -24.392 1.00 91.06 84 TYR A N 1
ATOM 661 C CA . TYR A 1 84 ? 16.286 -5.352 -24.036 1.00 91.06 84 TYR A CA 1
ATOM 662 C C . TYR A 1 84 ? 16.894 -4.426 -22.983 1.00 91.06 84 TYR A C 1
ATOM 664 O O . TYR A 1 84 ? 16.272 -3.447 -22.576 1.00 91.06 84 TYR A O 1
ATOM 672 N N . PHE A 1 85 ? 18.112 -4.744 -22.559 1.00 89.88 85 PHE A N 1
ATOM 673 C CA . PHE A 1 85 ? 18.910 -4.001 -21.610 1.00 89.88 85 PHE A CA 1
ATOM 674 C C . PHE A 1 85 ? 20.215 -3.609 -22.287 1.00 89.88 85 PHE A C 1
ATOM 676 O O . PHE A 1 85 ? 20.984 -4.470 -22.720 1.00 89.88 85 PHE A O 1
ATOM 683 N N . LYS A 1 86 ? 20.484 -2.312 -22.390 1.00 90.12 86 LYS A N 1
ATOM 684 C CA . LYS A 1 86 ? 21.670 -1.808 -23.077 1.00 90.12 86 LYS A CA 1
ATOM 685 C C . LYS A 1 86 ? 22.329 -0.697 -22.276 1.00 90.12 86 LYS A C 1
ATOM 687 O O . LYS A 1 86 ? 21.681 -0.020 -21.484 1.00 90.12 86 LYS A O 1
ATOM 692 N N . LEU A 1 87 ? 23.621 -0.525 -22.515 1.00 87.00 87 LEU A N 1
ATOM 693 C CA . LEU A 1 87 ? 24.413 0.595 -22.024 1.00 87.00 87 LEU A CA 1
ATOM 694 C C . LEU A 1 87 ? 24.570 1.619 -23.144 1.00 87.00 87 LEU A C 1
ATOM 696 O O . LEU A 1 87 ? 24.771 1.239 -24.301 1.00 87.00 87 LEU A O 1
ATOM 700 N N . ASP A 1 88 ? 24.470 2.896 -22.800 1.00 81.19 88 ASP A N 1
ATOM 701 C CA . ASP A 1 88 ? 24.902 3.985 -23.663 1.00 81.19 88 ASP A CA 1
ATOM 702 C C . ASP A 1 88 ? 26.387 4.322 -23.451 1.00 81.19 88 ASP A C 1
ATOM 704 O O . ASP A 1 88 ? 27.088 3.742 -22.618 1.00 81.19 88 ASP A O 1
ATOM 708 N N . ASP A 1 89 ? 26.870 5.263 -24.253 1.00 76.00 89 ASP A N 1
ATOM 709 C CA . ASP A 1 89 ? 28.239 5.777 -24.253 1.00 76.00 89 ASP A CA 1
ATOM 710 C C . ASP A 1 89 ? 28.624 6.520 -22.961 1.00 76.00 89 ASP A C 1
ATOM 712 O O . ASP A 1 89 ? 29.807 6.739 -22.700 1.00 76.00 89 ASP A O 1
ATOM 716 N N . LYS A 1 90 ? 27.642 6.873 -22.125 1.00 76.69 90 LYS A N 1
ATOM 717 C CA . LYS A 1 90 ? 27.810 7.592 -20.855 1.00 76.69 90 LYS A CA 1
ATOM 718 C C . LYS A 1 90 ? 27.672 6.676 -19.637 1.00 76.69 90 LYS A C 1
ATOM 720 O O . LYS A 1 90 ? 27.600 7.171 -18.513 1.00 76.69 90 LYS A O 1
ATOM 725 N N . ASN A 1 91 ? 27.677 5.355 -19.836 1.00 76.88 91 ASN A N 1
ATOM 726 C CA . ASN A 1 91 ? 27.440 4.339 -18.803 1.00 76.88 91 ASN A CA 1
ATOM 727 C C . ASN A 1 91 ? 26.060 4.436 -18.129 1.00 76.88 91 ASN A C 1
ATOM 729 O O . ASN A 1 91 ? 25.859 3.862 -17.055 1.00 76.88 91 ASN A O 1
ATOM 733 N N . ALA A 1 92 ? 25.104 5.133 -18.743 1.00 85.19 92 ALA A N 1
ATOM 734 C CA . ALA A 1 92 ? 23.710 5.007 -18.369 1.00 85.19 92 ALA A CA 1
ATOM 735 C C . ALA A 1 92 ? 23.092 3.829 -19.128 1.00 85.19 92 ALA A C 1
ATOM 737 O O . ALA A 1 92 ? 23.536 3.407 -20.196 1.00 85.19 92 ALA A O 1
ATOM 738 N N . HIS A 1 93 ? 22.052 3.263 -18.546 1.00 89.19 93 HIS A N 1
ATOM 739 C CA . HIS A 1 93 ? 21.290 2.184 -19.132 1.00 89.19 93 HIS A CA 1
ATOM 740 C C . HIS A 1 93 ? 20.095 2.745 -19.883 1.00 89.19 93 HIS A C 1
ATOM 742 O O . HIS A 1 93 ? 19.475 3.738 -19.477 1.00 89.19 93 HIS A O 1
ATOM 748 N N . TYR A 1 94 ? 19.734 2.045 -20.949 1.00 91.94 94 TYR A N 1
ATOM 749 C CA . TYR A 1 94 ? 18.432 2.173 -21.563 1.00 91.94 94 TYR A CA 1
ATOM 750 C C . TYR A 1 94 ? 17.750 0.816 -21.666 1.00 91.94 94 TYR A C 1
ATOM 752 O O . TYR A 1 94 ? 18.379 -0.224 -21.884 1.00 91.94 94 TYR A O 1
ATOM 760 N N . LEU A 1 95 ? 16.440 0.856 -21.470 1.00 94.38 95 LEU A N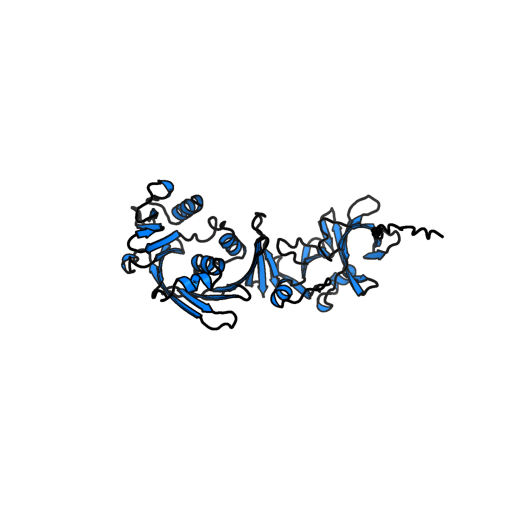 1
ATOM 761 C CA . LEU A 1 95 ? 15.560 -0.293 -21.531 1.00 94.38 95 LEU A CA 1
ATOM 762 C C . LEU A 1 95 ? 14.661 -0.165 -22.759 1.00 94.38 95 LEU A C 1
ATOM 764 O O . LEU A 1 95 ? 14.142 0.918 -23.034 1.00 94.38 95 LEU A O 1
ATOM 768 N N . ILE A 1 96 ? 14.482 -1.263 -23.488 1.00 96.69 96 ILE A N 1
ATOM 769 C CA . ILE A 1 96 ? 13.637 -1.319 -24.686 1.00 96.69 96 ILE A CA 1
ATOM 770 C C . ILE A 1 96 ? 12.469 -2.271 -24.448 1.00 96.69 96 ILE A C 1
ATOM 772 O O . ILE A 1 96 ? 12.664 -3.347 -23.882 1.00 96.69 96 ILE A O 1
ATOM 776 N N . GLY A 1 97 ? 11.287 -1.909 -24.939 1.00 97.38 97 GLY A N 1
ATOM 777 C CA . GLY A 1 97 ? 10.122 -2.781 -25.038 1.00 97.38 97 GLY A CA 1
ATOM 778 C C . GLY A 1 97 ? 9.582 -2.839 -26.468 1.00 97.38 97 GLY A C 1
ATOM 779 O O . GLY A 1 97 ? 9.404 -1.806 -27.101 1.00 97.38 97 GLY A O 1
ATOM 780 N N . ASP A 1 98 ? 9.299 -4.033 -26.973 1.00 97.81 98 ASP A N 1
ATOM 781 C CA . ASP A 1 98 ? 8.635 -4.298 -28.249 1.00 97.81 98 ASP A CA 1
ATOM 782 C C . ASP A 1 98 ? 7.121 -4.361 -28.065 1.00 97.81 98 ASP A C 1
ATOM 784 O O . ASP A 1 98 ? 6.611 -5.117 -27.230 1.00 97.81 98 ASP A O 1
ATOM 788 N N . LEU A 1 99 ? 6.395 -3.609 -28.885 1.00 97.56 99 LEU A N 1
ATOM 789 C CA . LEU A 1 99 ? 4.940 -3.603 -28.915 1.00 97.56 99 LEU A CA 1
ATOM 790 C C . LEU A 1 99 ? 4.437 -4.524 -30.028 1.00 97.56 99 LEU A C 1
ATOM 792 O O . LEU A 1 99 ? 4.888 -4.454 -31.172 1.00 97.56 99 LEU A O 1
ATOM 796 N N . LYS A 1 100 ? 3.427 -5.334 -29.715 1.00 97.12 100 LYS A N 1
ATOM 797 C CA . LYS A 1 100 ? 2.640 -6.077 -30.701 1.00 97.12 100 LYS A CA 1
ATOM 798 C C . LYS A 1 100 ? 1.206 -5.578 -30.624 1.00 97.12 100 LYS A C 1
ATOM 800 O O . LYS A 1 100 ? 0.581 -5.631 -29.571 1.00 97.12 100 LYS A O 1
ATOM 805 N N . ASP A 1 101 ? 0.719 -5.015 -31.727 1.00 94.69 101 ASP A N 1
ATOM 806 C CA . ASP A 1 101 ? -0.626 -4.424 -31.817 1.00 94.69 101 ASP A CA 1
ATOM 807 C C . ASP A 1 101 ? -0.917 -3.376 -30.732 1.00 94.69 101 ASP A C 1
ATOM 809 O O . ASP A 1 101 ? -1.996 -3.326 -30.148 1.00 94.69 101 ASP A O 1
ATOM 813 N N . GLY A 1 102 ? 0.086 -2.535 -30.456 1.00 93.38 102 GLY A N 1
ATOM 814 C CA . GLY A 1 102 ? -0.001 -1.460 -29.466 1.00 93.38 102 GLY A CA 1
ATOM 815 C C . GLY A 1 102 ? 0.057 -1.933 -28.010 1.00 93.38 102 GLY A C 1
ATOM 816 O O . GLY A 1 102 ? -0.117 -1.116 -27.111 1.00 93.38 102 GLY A O 1
ATOM 817 N N . LYS A 1 103 ? 0.305 -3.225 -27.759 1.00 96.12 103 LYS A N 1
ATOM 818 C CA . LYS A 1 103 ? 0.406 -3.806 -26.413 1.00 96.12 103 LYS A CA 1
ATOM 819 C C . LYS A 1 103 ? 1.826 -4.294 -26.112 1.00 96.12 103 LYS A C 1
ATOM 821 O O . LYS A 1 103 ? 2.505 -4.736 -27.043 1.00 96.12 103 LYS A O 1
ATOM 826 N N . PRO A 1 104 ? 2.269 -4.257 -24.840 1.00 96.88 104 PRO A N 1
ATOM 827 C CA . PRO A 1 104 ? 3.539 -4.846 -24.423 1.00 96.88 104 PRO A CA 1
ATOM 828 C C . PRO A 1 104 ? 3.676 -6.303 -24.875 1.00 96.88 104 PRO A C 1
ATOM 830 O O . PRO A 1 104 ? 2.772 -7.107 -24.646 1.00 96.88 104 PRO A O 1
ATOM 833 N N . TRP A 1 105 ? 4.791 -6.641 -25.526 1.00 97.00 105 TRP A N 1
ATOM 834 C CA . TRP A 1 105 ? 5.057 -7.997 -26.012 1.00 97.00 105 TRP A CA 1
ATOM 835 C C . TRP A 1 105 ? 6.360 -8.567 -25.452 1.00 97.00 105 TRP A C 1
ATOM 837 O O . TRP A 1 105 ? 6.317 -9.554 -24.722 1.00 97.00 105 TRP A O 1
ATOM 847 N N . ASN A 1 106 ? 7.498 -7.932 -25.736 1.00 96.94 106 ASN A N 1
ATOM 848 C CA . ASN A 1 106 ? 8.806 -8.347 -25.222 1.00 96.94 106 ASN A CA 1
ATOM 849 C C . ASN A 1 106 ? 9.570 -7.152 -24.653 1.00 96.94 106 ASN A C 1
ATOM 851 O O . ASN A 1 106 ? 9.465 -6.060 -25.191 1.00 96.94 106 ASN A O 1
ATOM 855 N N . GLY A 1 107 ? 10.371 -7.339 -23.609 1.00 96.00 107 GLY A N 1
ATOM 856 C CA . GLY A 1 107 ? 11.205 -6.267 -23.065 1.00 96.00 107 GLY A CA 1
ATOM 857 C C . GLY A 1 107 ? 10.514 -5.429 -21.992 1.00 96.00 107 GLY A C 1
ATOM 858 O O . GLY A 1 107 ? 9.536 -5.854 -21.380 1.00 96.00 107 GLY A O 1
ATOM 859 N N . PHE A 1 108 ? 11.074 -4.258 -21.714 1.00 95.50 108 PHE A N 1
ATOM 860 C CA . PHE A 1 108 ? 10.736 -3.443 -20.552 1.00 95.50 108 PHE A CA 1
ATOM 861 C C . PHE A 1 108 ? 9.801 -2.286 -20.887 1.00 95.50 108 PHE A C 1
ATOM 863 O O . PHE A 1 108 ? 10.052 -1.521 -21.816 1.00 95.50 108 PHE A O 1
ATOM 870 N N . PHE A 1 109 ? 8.791 -2.108 -20.042 1.00 94.69 109 PHE A N 1
ATOM 871 C CA . PHE A 1 109 ? 7.805 -1.039 -20.150 1.00 94.69 109 PHE A CA 1
ATOM 872 C C . PHE A 1 109 ? 7.669 -0.303 -18.827 1.00 94.69 109 PHE A C 1
ATOM 874 O O . PHE A 1 109 ? 7.480 -0.937 -17.780 1.00 94.69 109 PHE A O 1
ATOM 881 N N . LYS A 1 110 ? 7.726 1.030 -18.869 1.00 91.06 110 LYS A N 1
ATOM 882 C CA . LYS A 1 110 ? 7.515 1.853 -17.677 1.00 91.06 110 LYS A CA 1
ATOM 883 C C . LYS A 1 110 ? 6.085 1.673 -17.177 1.00 91.06 110 LYS A C 1
ATOM 885 O O . LYS A 1 110 ? 5.125 1.825 -17.931 1.00 91.06 110 LYS A O 1
ATOM 890 N N . GLN A 1 111 ? 5.949 1.344 -15.900 1.00 87.19 111 GLN A N 1
ATOM 891 C CA . GLN A 1 111 ? 4.654 1.289 -15.237 1.00 87.19 111 GLN A CA 1
ATOM 892 C C . GLN A 1 111 ? 4.274 2.680 -14.712 1.00 87.19 111 GLN A C 1
ATOM 894 O O . GLN A 1 111 ? 5.158 3.472 -14.367 1.00 87.19 111 GLN A O 1
ATOM 899 N N . PRO A 1 112 ? 2.973 3.008 -14.651 1.00 77.31 112 PRO A N 1
ATOM 900 C CA . PRO A 1 112 ? 2.524 4.198 -13.943 1.00 77.31 112 PRO A CA 1
ATOM 901 C C . PRO A 1 112 ? 2.948 4.108 -12.468 1.00 77.31 112 PRO A C 1
ATOM 903 O O . PRO A 1 112 ? 2.764 3.080 -11.826 1.00 77.31 112 PRO A O 1
ATOM 906 N N . GLY A 1 113 ? 3.551 5.180 -11.948 1.00 65.50 113 GLY A N 1
ATOM 907 C CA . GLY A 1 113 ? 4.110 5.222 -10.588 1.00 65.50 113 GLY A CA 1
ATOM 908 C C . GLY A 1 113 ? 3.118 5.626 -9.491 1.00 65.50 113 GLY A C 1
ATOM 909 O O . GLY A 1 113 ? 3.539 5.807 -8.349 1.00 65.50 113 GLY A O 1
ATOM 910 N N . GLY A 1 114 ? 1.837 5.807 -9.833 1.00 68.69 114 GLY A N 1
ATOM 911 C CA . GLY A 1 114 ? 0.798 6.270 -8.909 1.00 68.69 114 GLY A CA 1
ATOM 912 C C . GLY A 1 114 ? 1.107 7.633 -8.274 1.00 68.69 114 GLY A C 1
ATOM 913 O O . GLY A 1 114 ? 1.863 8.439 -8.822 1.00 68.69 114 GLY A O 1
ATOM 914 N N . VAL A 1 115 ? 0.528 7.877 -7.094 1.00 64.50 115 VAL A N 1
ATOM 915 C CA . VAL A 1 115 ? 0.723 9.106 -6.292 1.00 64.50 115 VAL A CA 1
ATOM 916 C C . VAL A 1 115 ? 2.156 9.234 -5.747 1.00 64.50 115 VAL A C 1
ATOM 918 O O . VAL A 1 115 ? 2.624 10.339 -5.502 1.00 64.50 115 VAL A O 1
ATOM 921 N N . MET A 1 116 ? 2.877 8.120 -5.587 1.00 67.56 116 MET A N 1
ATOM 922 C CA . MET A 1 116 ? 4.211 8.080 -4.961 1.00 67.56 116 MET A CA 1
ATOM 923 C C . MET A 1 116 ? 5.383 8.096 -5.961 1.00 67.56 116 MET A C 1
ATOM 925 O O . MET A 1 116 ? 6.539 7.953 -5.563 1.00 67.56 116 MET A O 1
ATOM 929 N N . GLU A 1 117 ? 5.086 8.228 -7.256 1.00 73.69 117 GLU A N 1
ATOM 930 C CA . GLU A 1 117 ? 6.053 8.380 -8.354 1.00 73.69 117 GLU A CA 1
ATOM 931 C C . GLU A 1 117 ? 7.194 7.342 -8.381 1.00 73.69 117 GLU A C 1
ATOM 933 O O . GLU A 1 117 ? 8.349 7.644 -8.692 1.00 73.69 117 GLU A O 1
ATOM 938 N N . PHE A 1 118 ? 6.887 6.076 -8.094 1.00 79.50 118 PHE A N 1
ATOM 939 C CA . PHE A 1 118 ? 7.899 5.019 -8.155 1.00 79.50 118 PHE A CA 1
ATOM 940 C C . PHE A 1 118 ? 8.383 4.753 -9.585 1.00 79.50 118 PHE A C 1
ATOM 942 O O . PHE A 1 118 ? 7.604 4.659 -10.539 1.00 79.50 118 PHE A O 1
ATOM 949 N N . LYS A 1 119 ? 9.697 4.549 -9.727 1.00 85.06 119 LYS A N 1
ATOM 950 C CA . LYS A 1 119 ? 10.327 4.128 -10.985 1.00 85.06 119 LYS A CA 1
ATOM 951 C C . LYS A 1 119 ? 10.240 2.610 -11.104 1.00 85.06 119 LYS A C 1
ATOM 953 O O . LYS A 1 119 ? 11.101 1.903 -10.586 1.00 85.06 119 LYS A O 1
ATOM 958 N N . ILE A 1 120 ? 9.200 2.126 -11.780 1.00 89.00 120 ILE A N 1
ATOM 959 C CA . ILE A 1 120 ? 8.926 0.697 -11.971 1.00 89.00 120 ILE A CA 1
ATOM 960 C C . ILE A 1 120 ? 8.927 0.374 -13.464 1.00 89.00 120 ILE A C 1
ATOM 962 O O . ILE A 1 120 ? 8.275 1.052 -14.260 1.00 89.00 120 ILE A O 1
ATOM 966 N N . TYR A 1 121 ? 9.627 -0.693 -13.839 1.00 91.94 121 TYR A N 1
ATOM 967 C CA . TYR A 1 121 ? 9.676 -1.207 -15.204 1.00 91.94 121 TYR A CA 1
ATOM 968 C C . TYR A 1 121 ? 9.297 -2.682 -15.205 1.00 91.94 121 TYR A C 1
ATOM 970 O O . TYR A 1 121 ? 9.944 -3.500 -14.552 1.00 91.94 121 TYR A O 1
ATOM 978 N N . ALA A 1 122 ? 8.252 -3.029 -15.948 1.00 92.94 122 ALA A N 1
ATOM 979 C CA . ALA A 1 122 ? 7.800 -4.403 -16.102 1.00 92.94 122 ALA A CA 1
ATOM 980 C C . ALA A 1 122 ? 8.457 -5.044 -17.322 1.00 92.94 122 ALA A C 1
ATOM 982 O O . ALA A 1 122 ? 8.444 -4.458 -18.403 1.00 92.94 122 ALA A O 1
ATOM 983 N N . PHE A 1 123 ? 9.003 -6.245 -17.150 1.00 94.00 123 PHE A N 1
ATOM 984 C CA . PHE A 1 123 ? 9.528 -7.052 -18.241 1.00 94.00 123 PHE A CA 1
ATOM 985 C C . PHE A 1 123 ? 8.460 -8.025 -18.741 1.00 94.00 123 PHE A C 1
ATOM 987 O O . PHE A 1 123 ? 7.918 -8.821 -17.967 1.00 94.00 123 PHE A O 1
ATOM 994 N N . TYR A 1 124 ? 8.194 -7.972 -20.042 1.00 93.44 124 TYR A N 1
ATOM 995 C CA . TYR A 1 124 ? 7.284 -8.864 -20.744 1.00 93.44 124 TYR A CA 1
ATOM 996 C C . TYR A 1 124 ? 8.061 -9.857 -21.605 1.00 93.44 124 TYR A C 1
ATOM 998 O O . TYR A 1 124 ? 9.110 -9.531 -22.166 1.00 93.44 124 TYR A O 1
ATOM 1006 N N . LYS A 1 125 ? 7.519 -11.066 -21.721 1.00 93.62 125 LYS A N 1
ATOM 1007 C CA . LYS A 1 125 ? 7.963 -12.090 -22.660 1.00 93.62 125 LYS A CA 1
ATOM 1008 C C . LYS A 1 125 ? 6.742 -12.734 -23.291 1.00 93.62 125 LYS A C 1
ATOM 1010 O O . LYS A 1 125 ? 5.883 -13.248 -22.579 1.00 93.62 125 LYS A O 1
ATOM 1015 N N . ASP A 1 126 ? 6.661 -12.672 -24.612 1.00 94.75 126 ASP A N 1
ATOM 1016 C CA . ASP A 1 126 ? 5.535 -13.166 -25.400 1.00 94.75 126 ASP A CA 1
ATOM 1017 C C . ASP A 1 126 ? 4.172 -12.669 -24.875 1.00 94.75 126 ASP A C 1
ATOM 1019 O O . ASP A 1 126 ? 3.190 -13.407 -24.783 1.00 94.75 126 ASP A O 1
ATOM 1023 N N . GLY A 1 127 ? 4.124 -11.390 -24.488 1.00 92.94 127 GLY A N 1
ATOM 1024 C CA . GLY A 1 127 ? 2.923 -10.714 -23.992 1.00 92.94 127 GLY A CA 1
ATOM 1025 C C . GLY A 1 127 ? 2.575 -11.001 -22.531 1.00 92.94 127 GLY A C 1
ATOM 1026 O O . GLY A 1 127 ? 1.647 -10.389 -22.006 1.00 92.94 127 GLY A O 1
ATOM 1027 N N . ALA A 1 128 ? 3.318 -11.875 -21.848 1.00 91.06 128 ALA A N 1
ATOM 1028 C CA . ALA A 1 128 ? 3.149 -12.144 -20.424 1.00 91.06 128 ALA A CA 1
ATOM 1029 C C . ALA A 1 128 ? 4.151 -11.337 -19.588 1.00 91.06 128 ALA A C 1
ATOM 1031 O O . ALA A 1 128 ? 5.350 -11.348 -19.868 1.00 91.06 128 ALA A O 1
ATOM 1032 N N . GLN A 1 129 ? 3.679 -10.664 -18.535 1.00 90.12 129 GLN A N 1
ATOM 1033 C CA . GLN A 1 129 ? 4.563 -10.023 -17.561 1.00 90.12 129 GLN A CA 1
ATOM 1034 C C . GLN A 1 129 ? 5.292 -11.102 -16.748 1.00 90.12 129 GLN A C 1
ATOM 1036 O O . GLN A 1 129 ? 4.652 -11.934 -16.109 1.00 90.12 129 GLN A O 1
ATOM 1041 N N . VAL A 1 130 ? 6.625 -11.076 -16.755 1.00 89.69 130 VAL A N 1
ATOM 1042 C CA . VAL A 1 130 ? 7.461 -12.082 -16.076 1.00 89.69 130 VAL A CA 1
ATOM 1043 C C . VAL A 1 130 ? 7.966 -11.565 -14.733 1.00 89.69 130 VAL A C 1
ATOM 1045 O O . VAL A 1 130 ? 7.959 -12.284 -13.738 1.00 89.69 130 VAL A O 1
ATOM 1048 N N . TYR A 1 131 ? 8.430 -10.317 -14.703 1.00 91.75 131 TYR A N 1
ATOM 1049 C CA . TYR A 1 131 ? 8.933 -9.668 -13.498 1.00 91.75 131 TYR A CA 1
ATOM 1050 C C . TYR A 1 131 ? 8.853 -8.150 -13.628 1.00 91.75 131 TYR A C 1
ATOM 1052 O O . TYR A 1 131 ? 8.588 -7.614 -14.705 1.00 91.75 131 TYR A O 1
ATOM 1060 N N . GLN A 1 132 ? 9.106 -7.453 -12.526 1.00 93.44 132 GLN A N 1
ATOM 1061 C CA . GLN A 1 132 ? 9.306 -6.007 -12.533 1.00 93.44 132 GLN A CA 1
ATOM 1062 C C . GLN A 1 132 ? 10.633 -5.689 -11.860 1.00 93.44 132 GLN A C 1
ATOM 1064 O O . GLN A 1 132 ? 11.057 -6.406 -10.958 1.00 93.44 132 GLN A O 1
ATOM 1069 N N . ILE A 1 133 ? 11.287 -4.629 -12.306 1.00 92.44 133 ILE A N 1
ATOM 1070 C CA . ILE A 1 133 ? 12.427 -4.030 -11.618 1.00 92.44 133 ILE A CA 1
ATOM 1071 C C . ILE A 1 133 ? 12.042 -2.630 -11.186 1.00 92.44 133 ILE A C 1
ATOM 1073 O O . ILE A 1 133 ? 11.292 -1.941 -11.884 1.00 92.44 133 ILE A O 1
ATOM 1077 N N . TYR A 1 134 ? 12.539 -2.216 -10.033 1.00 89.75 134 TYR A N 1
ATOM 1078 C CA . TYR A 1 134 ? 12.172 -0.926 -9.483 1.00 89.75 134 TYR A CA 1
ATOM 1079 C C . TYR A 1 134 ? 13.279 -0.312 -8.639 1.00 89.75 134 TYR A C 1
ATOM 1081 O O . TYR A 1 134 ? 14.235 -0.968 -8.211 1.00 89.75 134 TYR A O 1
ATOM 1089 N N . HIS A 1 135 ? 13.147 0.990 -8.435 1.00 86.31 135 HIS A N 1
ATOM 1090 C CA . HIS A 1 135 ? 13.892 1.710 -7.421 1.00 86.31 135 HIS A CA 1
ATOM 1091 C C . HIS A 1 135 ? 12.996 1.910 -6.194 1.00 86.31 135 HIS A C 1
ATOM 1093 O O . HIS A 1 135 ? 11.836 2.307 -6.321 1.00 86.31 135 HIS A O 1
ATOM 1099 N N . ASP A 1 136 ? 13.525 1.585 -5.018 1.00 81.75 136 ASP A N 1
ATOM 1100 C CA . ASP A 1 136 ? 12.813 1.702 -3.748 1.00 81.75 136 ASP A CA 1
ATOM 1101 C C . ASP A 1 136 ? 12.921 3.137 -3.201 1.00 81.75 136 ASP A C 1
ATOM 1103 O O . ASP A 1 136 ? 13.770 3.423 -2.356 1.00 81.75 136 ASP A O 1
ATOM 1107 N N . ASN A 1 137 ? 12.043 4.029 -3.683 1.00 76.50 137 ASN A N 1
ATOM 1108 C CA . ASN A 1 137 ? 11.951 5.422 -3.218 1.00 76.50 137 ASN A CA 1
ATOM 1109 C C . ASN A 1 137 ? 11.744 5.514 -1.695 1.00 76.50 137 ASN A C 1
ATOM 1111 O O . ASN A 1 137 ? 12.155 6.493 -1.077 1.00 76.50 137 ASN A O 1
ATOM 1115 N N . LEU A 1 138 ? 11.099 4.517 -1.075 1.00 75.56 138 LEU A N 1
ATOM 1116 C CA . LEU A 1 138 ? 10.788 4.554 0.352 1.00 75.56 138 LEU A CA 1
ATOM 1117 C C . LEU A 1 138 ? 12.067 4.524 1.192 1.00 75.56 138 LEU A C 1
ATOM 1119 O O . LEU A 1 138 ? 12.177 5.230 2.192 1.00 75.56 138 LEU A O 1
ATOM 1123 N N . LYS A 1 139 ? 13.051 3.722 0.784 1.00 72.94 139 LYS A N 1
ATOM 1124 C CA . LYS A 1 139 ? 14.355 3.661 1.450 1.00 72.94 139 LYS A CA 1
ATOM 1125 C C . LYS A 1 139 ? 15.077 5.009 1.406 1.00 72.94 139 LYS A C 1
ATOM 1127 O O . LYS A 1 139 ? 15.692 5.407 2.398 1.00 72.94 139 LYS A O 1
ATOM 1132 N N . ASP A 1 140 ? 14.978 5.710 0.284 1.00 72.19 140 ASP A N 1
ATOM 1133 C CA . ASP A 1 140 ? 15.590 7.026 0.107 1.00 72.19 140 ASP A CA 1
ATOM 1134 C C . ASP A 1 140 ? 14.873 8.070 0.975 1.00 72.19 140 ASP A C 1
ATOM 1136 O O . ASP A 1 140 ? 15.528 8.751 1.766 1.00 72.19 140 ASP A O 1
ATOM 1140 N N . MET A 1 141 ? 13.533 8.086 0.956 1.00 71.44 141 MET A N 1
ATOM 1141 C CA . MET A 1 141 ? 12.705 8.938 1.824 1.00 71.44 141 MET A CA 1
ATOM 1142 C C . MET A 1 141 ? 13.021 8.743 3.315 1.00 71.44 141 MET A C 1
ATOM 1144 O O . MET A 1 141 ? 13.088 9.712 4.063 1.00 71.44 141 MET A O 1
ATOM 1148 N N . LEU A 1 142 ? 13.246 7.501 3.756 1.00 69.25 142 LEU A N 1
ATOM 1149 C CA . LEU A 1 142 ? 13.519 7.187 5.163 1.00 69.25 142 LEU A CA 1
ATOM 1150 C C . LEU A 1 142 ? 14.935 7.520 5.623 1.00 69.25 142 LEU A C 1
ATOM 1152 O O . LEU A 1 142 ? 15.174 7.633 6.823 1.00 69.25 142 LEU A O 1
ATOM 1156 N N . THR A 1 143 ? 15.886 7.610 4.697 1.00 65.56 143 THR A N 1
ATOM 1157 C CA . THR A 1 143 ? 17.285 7.896 5.036 1.00 65.56 143 THR A CA 1
ATOM 1158 C C . THR A 1 143 ? 17.638 9.371 4.886 1.00 65.56 143 THR A C 1
ATOM 1160 O O . THR A 1 143 ? 18.805 9.713 5.073 1.00 65.56 143 THR A O 1
ATOM 1163 N N . GLU A 1 144 ? 16.657 10.218 4.539 1.00 61.78 144 GLU A N 1
ATOM 1164 C CA . GLU A 1 144 ? 16.823 11.645 4.210 1.00 61.78 144 GLU A CA 1
ATOM 1165 C C . GLU A 1 144 ? 17.945 11.896 3.193 1.00 61.78 144 GLU A C 1
ATOM 1167 O O . GLU A 1 144 ? 18.499 12.990 3.085 1.00 61.78 144 GLU A O 1
ATOM 1172 N N . LYS A 1 145 ? 18.312 10.866 2.427 1.00 56.94 145 LYS A N 1
ATOM 1173 C CA . LYS A 1 145 ? 19.259 11.030 1.343 1.00 56.94 145 LYS A CA 1
ATOM 1174 C C . LYS A 1 145 ? 18.508 11.740 0.243 1.00 56.94 145 LYS A C 1
ATOM 1176 O O . LYS A 1 145 ? 17.508 11.224 -0.249 1.00 56.94 145 LYS A O 1
ATOM 1181 N N . GLU A 1 146 ? 19.020 12.894 -0.172 1.00 50.94 146 GLU A N 1
ATOM 1182 C CA . GLU A 1 146 ? 18.673 13.416 -1.482 1.00 50.94 146 GLU A CA 1
ATOM 1183 C C . GLU A 1 146 ? 18.997 12.313 -2.487 1.00 50.94 146 GLU A C 1
ATOM 1185 O O . GLU A 1 146 ? 20.162 11.994 -2.752 1.00 50.94 146 GLU A O 1
ATOM 1190 N N . SER A 1 147 ? 17.951 11.675 -3.008 1.00 52.22 147 SER A N 1
ATOM 1191 C CA . SER A 1 147 ? 18.080 10.858 -4.193 1.00 52.22 147 SER A CA 1
ATOM 1192 C C . SER A 1 147 ? 18.564 11.824 -5.262 1.00 52.22 147 SER A C 1
ATOM 1194 O O . SER A 1 147 ? 17.811 12.680 -5.733 1.00 52.22 147 SER A O 1
ATOM 1196 N N . GLY A 1 148 ? 19.854 11.754 -5.590 1.00 49.84 148 GLY A N 1
ATOM 1197 C CA . GLY A 1 148 ? 20.395 12.528 -6.692 1.00 49.84 148 GLY A CA 1
ATOM 1198 C C . GLY A 1 148 ? 19.580 12.269 -7.969 1.00 49.84 148 GLY A C 1
ATOM 1199 O O . GLY A 1 148 ? 18.786 11.326 -8.029 1.00 49.84 148 GLY A O 1
ATOM 1200 N N . PRO A 1 149 ? 19.815 13.034 -9.044 1.00 49.09 149 PRO A N 1
ATOM 1201 C CA . PRO A 1 149 ? 19.095 12.910 -10.320 1.00 49.09 149 PRO A CA 1
ATOM 1202 C C . PRO A 1 149 ? 19.136 11.507 -10.977 1.00 49.09 149 PRO A C 1
ATOM 1204 O O . PRO A 1 149 ? 18.526 11.273 -12.018 1.00 49.09 149 PRO A O 1
ATOM 1207 N N . TYR A 1 150 ? 19.834 10.550 -10.363 1.00 57.00 150 TYR A N 1
ATOM 1208 C CA . TYR A 1 150 ? 20.166 9.224 -10.855 1.00 57.00 150 TYR A CA 1
ATOM 1209 C C . TYR A 1 150 ? 19.850 8.145 -9.809 1.00 57.00 150 TYR A C 1
ATOM 1211 O O . TYR A 1 150 ? 20.749 7.458 -9.324 1.00 57.00 150 TYR A O 1
ATOM 1219 N N . SER A 1 151 ? 18.584 7.987 -9.422 1.00 70.31 151 SER A N 1
ATOM 1220 C CA . SER A 1 151 ? 18.221 6.863 -8.557 1.00 70.31 151 SER A CA 1
ATOM 1221 C C . SER A 1 151 ? 18.415 5.513 -9.259 1.00 70.31 151 SER A C 1
ATOM 1223 O O . SER A 1 151 ? 18.013 5.314 -10.409 1.00 70.31 151 SER A O 1
ATOM 1225 N N . VAL A 1 152 ? 19.073 4.588 -8.555 1.00 83.44 152 VAL A N 1
ATOM 1226 C CA . VAL A 1 152 ? 19.471 3.275 -9.072 1.00 83.44 152 VAL A CA 1
ATOM 1227 C C . VAL A 1 152 ? 18.315 2.282 -8.930 1.00 83.44 152 VAL A C 1
ATOM 1229 O O . VAL A 1 152 ? 17.826 2.035 -7.828 1.00 83.44 152 VAL A O 1
ATOM 1232 N N . ILE A 1 153 ? 17.898 1.671 -10.039 1.00 88.38 153 ILE A N 1
ATOM 1233 C CA . ILE A 1 153 ? 17.001 0.512 -10.066 1.00 88.38 153 ILE A CA 1
ATOM 1234 C C . ILE A 1 153 ? 17.759 -0.676 -9.469 1.00 88.38 153 ILE A C 1
ATOM 1236 O O . ILE A 1 153 ? 18.766 -1.122 -10.027 1.00 88.38 153 ILE A O 1
ATOM 1240 N N . GLN A 1 154 ? 17.295 -1.159 -8.320 1.00 89.31 154 GLN A N 1
ATOM 1241 C CA . GLN A 1 154 ? 18.071 -2.053 -7.453 1.00 89.31 154 GLN A CA 1
ATOM 1242 C C . GLN A 1 154 ? 17.294 -3.268 -6.946 1.00 89.31 154 GLN A C 1
ATOM 1244 O O . GLN A 1 154 ? 17.911 -4.240 -6.523 1.00 89.31 154 GLN A O 1
ATOM 1249 N N . GLU A 1 155 ? 15.970 -3.257 -7.080 1.00 90.62 155 GLU A N 1
ATOM 1250 C CA . GLU A 1 155 ? 15.103 -4.331 -6.606 1.00 90.62 155 GLU A CA 1
ATOM 1251 C C . GLU A 1 155 ? 14.352 -5.018 -7.759 1.00 90.62 155 GLU A C 1
ATOM 1253 O O . GLU A 1 155 ? 14.181 -4.451 -8.847 1.00 90.62 155 GLU A O 1
ATOM 1258 N N . LYS A 1 156 ? 13.888 -6.251 -7.511 1.00 92.50 156 LYS A N 1
ATOM 1259 C CA . LYS A 1 156 ? 13.121 -7.075 -8.458 1.00 92.50 156 LYS A CA 1
ATOM 1260 C C . LYS A 1 156 ? 11.912 -7.708 -7.781 1.00 92.50 156 LYS A C 1
ATOM 1262 O O . LYS A 1 156 ? 12.051 -8.378 -6.765 1.00 92.50 156 LYS A O 1
ATOM 1267 N N . ASN A 1 157 ? 10.758 -7.575 -8.422 1.00 92.44 157 ASN A N 1
ATOM 1268 C CA . ASN A 1 157 ? 9.567 -8.356 -8.117 1.00 92.44 157 ASN A CA 1
ATOM 1269 C C . ASN A 1 157 ? 9.645 -9.717 -8.798 1.00 92.44 157 ASN A C 1
ATOM 1271 O O . ASN A 1 157 ? 9.940 -9.793 -9.993 1.00 92.44 157 ASN A O 1
ATOM 1275 N N . THR A 1 158 ? 9.311 -10.782 -8.082 1.00 90.06 158 THR A N 1
ATOM 1276 C CA . THR A 1 158 ? 9.144 -12.122 -8.651 1.00 90.06 158 THR A CA 1
ATOM 1277 C C . THR A 1 158 ? 7.682 -12.535 -8.610 1.00 90.06 158 THR A C 1
ATOM 1279 O O . THR A 1 158 ? 6.940 -12.161 -7.703 1.00 90.06 158 THR A O 1
ATOM 1282 N N . TYR A 1 159 ? 7.258 -13.300 -9.613 1.00 89.12 159 TYR A N 1
ATOM 1283 C CA . TYR A 1 159 ? 5.881 -13.756 -9.738 1.00 89.12 159 TYR A CA 1
ATOM 1284 C C . TYR A 1 159 ? 5.838 -15.279 -9.800 1.00 89.12 159 TYR A C 1
ATOM 1286 O O . TYR A 1 159 ? 6.665 -15.903 -10.464 1.00 89.12 159 TYR A O 1
ATOM 1294 N N . GLN A 1 160 ? 4.838 -15.863 -9.146 1.00 88.31 160 GLN A N 1
ATOM 1295 C CA . GLN A 1 160 ? 4.500 -17.278 -9.234 1.00 88.31 160 GLN A CA 1
ATOM 1296 C C . GLN A 1 160 ? 3.011 -17.391 -9.564 1.00 88.31 160 GLN A C 1
ATOM 1298 O O . GLN A 1 160 ? 2.180 -16.744 -8.927 1.00 88.31 160 GLN A O 1
ATOM 1303 N N . ASP A 1 161 ? 2.673 -18.156 -10.604 1.00 87.00 161 ASP A N 1
ATOM 1304 C CA . ASP A 1 161 ? 1.292 -18.340 -11.077 1.00 87.00 161 ASP A CA 1
ATOM 1305 C C . ASP A 1 161 ? 0.548 -17.012 -11.336 1.00 87.00 161 ASP A C 1
ATOM 1307 O O . ASP A 1 161 ? -0.636 -16.854 -11.035 1.00 87.00 161 ASP A O 1
ATOM 1311 N N . GLY A 1 162 ? 1.272 -16.017 -11.864 1.00 83.19 162 GLY A N 1
ATOM 1312 C CA . GLY A 1 162 ? 0.742 -14.682 -12.162 1.00 83.19 162 GLY A CA 1
ATOM 1313 C C . GLY A 1 162 ? 0.503 -13.787 -10.939 1.00 83.19 162 GLY A C 1
ATOM 1314 O O . GLY A 1 162 ? -0.044 -12.697 -11.091 1.00 83.19 162 GLY A O 1
ATOM 1315 N N . LYS A 1 163 ? 0.911 -14.207 -9.735 1.00 87.75 163 LYS A N 1
ATOM 1316 C CA . LYS A 1 163 ? 0.793 -13.431 -8.490 1.00 87.75 163 LYS A CA 1
ATOM 1317 C C . LYS A 1 163 ? 2.166 -13.016 -7.977 1.00 87.75 163 LYS A C 1
ATOM 1319 O O . LYS A 1 163 ? 3.124 -13.769 -8.128 1.00 87.75 163 LYS A O 1
ATOM 1324 N N . LEU A 1 164 ? 2.255 -11.834 -7.365 1.00 89.88 164 LEU A N 1
ATOM 1325 C CA . LEU A 1 164 ? 3.484 -11.374 -6.714 1.00 89.88 164 LEU A CA 1
ATOM 1326 C C . LEU A 1 164 ? 3.883 -12.372 -5.613 1.00 89.88 164 LEU A C 1
ATOM 1328 O O . LEU A 1 164 ? 3.080 -12.670 -4.728 1.00 89.88 164 LEU A O 1
ATOM 1332 N N . PHE A 1 165 ? 5.106 -12.890 -5.693 1.00 92.75 165 PHE A N 1
ATOM 1333 C CA . PHE A 1 165 ? 5.662 -13.863 -4.754 1.00 92.75 165 PHE A CA 1
ATOM 1334 C C . PHE A 1 165 ? 6.696 -13.222 -3.821 1.00 92.75 165 PHE A C 1
ATOM 1336 O O . PHE A 1 165 ? 6.606 -13.411 -2.612 1.00 92.75 165 PHE A O 1
ATOM 1343 N N . ASP A 1 166 ? 7.606 -12.404 -4.350 1.00 93.69 166 ASP A N 1
ATOM 1344 C CA . ASP A 1 166 ? 8.523 -11.573 -3.561 1.00 93.69 166 ASP A CA 1
ATOM 1345 C C . ASP A 1 166 ? 8.644 -10.178 -4.188 1.00 93.69 166 ASP A C 1
ATOM 1347 O O . ASP A 1 166 ? 8.705 -10.064 -5.414 1.00 93.69 166 ASP A O 1
ATOM 1351 N N . GLY A 1 167 ? 8.720 -9.131 -3.362 1.00 92.06 167 GLY A N 1
ATOM 1352 C CA . GLY A 1 167 ? 8.972 -7.750 -3.787 1.00 92.06 167 GLY A CA 1
ATOM 1353 C C . GLY A 1 167 ? 7.918 -6.759 -3.286 1.00 92.06 167 GLY A C 1
ATOM 1354 O O . GLY A 1 167 ? 7.356 -6.940 -2.205 1.00 92.06 167 GLY A O 1
ATOM 1355 N N . MET A 1 168 ? 7.648 -5.705 -4.057 1.00 90.69 168 MET A N 1
ATOM 1356 C CA . MET A 1 168 ? 6.654 -4.681 -3.729 1.00 90.69 168 MET A CA 1
ATOM 1357 C C . MET A 1 168 ? 5.576 -4.534 -4.806 1.00 90.69 168 MET A C 1
ATOM 1359 O O . MET A 1 168 ? 5.821 -4.720 -5.993 1.00 90.69 168 MET A O 1
ATOM 1363 N N . GLU A 1 169 ? 4.393 -4.096 -4.412 1.00 87.75 169 GLU A N 1
ATOM 1364 C CA . GLU A 1 169 ? 3.306 -3.737 -5.317 1.00 87.75 169 GLU A CA 1
ATOM 1365 C C . GLU A 1 169 ? 2.740 -2.378 -4.929 1.00 87.75 169 GLU A C 1
ATOM 1367 O O . GLU A 1 169 ? 2.475 -2.124 -3.752 1.00 87.75 169 GLU A O 1
ATOM 1372 N N . LEU A 1 170 ? 2.527 -1.521 -5.926 1.00 85.19 170 LEU A N 1
ATOM 1373 C CA . LEU A 1 170 ? 1.737 -0.313 -5.741 1.00 85.19 170 LEU A CA 1
ATOM 1374 C C . LEU A 1 170 ? 0.259 -0.672 -5.792 1.00 85.19 170 LEU A C 1
ATOM 1376 O O . LEU A 1 170 ? -0.220 -1.273 -6.754 1.00 85.19 170 LEU A O 1
ATOM 1380 N N . VAL A 1 171 ? -0.454 -0.274 -4.752 1.00 81.44 171 VAL A N 1
ATOM 1381 C CA . VAL A 1 171 ? -1.897 -0.403 -4.653 1.00 81.44 171 VAL A CA 1
ATOM 1382 C C . VAL A 1 171 ? -2.461 1.010 -4.707 1.00 81.44 171 VAL A C 1
ATOM 1384 O O . VAL A 1 171 ? -2.392 1.760 -3.732 1.00 81.44 171 VAL A O 1
ATOM 1387 N N . ASP A 1 172 ? -2.976 1.379 -5.876 1.00 67.19 172 ASP A N 1
ATOM 1388 C CA . ASP A 1 172 ? -3.582 2.689 -6.100 1.00 67.19 172 ASP A CA 1
ATOM 1389 C C . ASP A 1 172 ? -5.047 2.706 -5.631 1.00 67.19 172 ASP A C 1
ATOM 1391 O O . ASP A 1 172 ? -5.813 1.767 -5.886 1.00 67.19 172 ASP A O 1
ATOM 1395 N N . ASP A 1 173 ? -5.467 3.810 -5.001 1.00 64.88 173 ASP A N 1
ATOM 1396 C CA . ASP A 1 173 ? -6.889 4.121 -4.834 1.00 64.88 173 ASP A CA 1
ATOM 1397 C C . ASP A 1 173 ? -7.461 4.471 -6.214 1.00 64.88 173 ASP A C 1
ATOM 1399 O O . ASP A 1 173 ? -7.234 5.554 -6.757 1.00 64.88 173 ASP A O 1
ATOM 1403 N N . LYS A 1 174 ? -8.219 3.538 -6.799 1.00 57.88 174 LYS A N 1
ATOM 1404 C CA . LYS A 1 174 ? -8.853 3.694 -8.120 1.00 57.88 174 LYS A CA 1
ATOM 1405 C C . LYS A 1 174 ? -9.778 4.913 -8.221 1.00 57.88 174 LYS A C 1
ATOM 1407 O O . LYS A 1 174 ? -10.186 5.258 -9.325 1.00 57.88 174 LYS A O 1
ATOM 1412 N N . ASN A 1 175 ? -10.110 5.545 -7.096 1.00 54.66 175 ASN A N 1
ATOM 1413 C CA . ASN A 1 175 ? -10.969 6.718 -7.037 1.00 54.66 175 ASN A CA 1
ATOM 1414 C C . ASN A 1 175 ? -10.210 8.058 -7.086 1.00 54.66 175 ASN A C 1
ATOM 1416 O O . ASN A 1 175 ? -10.855 9.085 -6.917 1.00 54.66 175 ASN A O 1
ATOM 1420 N N . GLY A 1 176 ? -8.885 8.061 -7.297 1.00 50.62 176 GLY A N 1
ATOM 1421 C CA . GLY A 1 176 ? -8.104 9.167 -7.885 1.00 50.62 176 GLY A CA 1
ATOM 1422 C C . GLY A 1 176 ? -7.926 10.477 -7.097 1.00 50.62 176 GLY A C 1
ATOM 1423 O O . GLY A 1 176 ? -6.944 11.175 -7.334 1.00 50.62 176 GLY A O 1
ATOM 1424 N N . ASP A 1 177 ? -8.810 10.808 -6.158 1.00 52.91 177 ASP A N 1
ATOM 1425 C CA . ASP A 1 177 ? -8.891 12.160 -5.578 1.00 52.91 177 ASP A CA 1
ATOM 1426 C C . ASP A 1 177 ? -8.153 12.333 -4.240 1.00 52.91 177 ASP A C 1
ATOM 1428 O O . ASP A 1 177 ? -8.060 13.442 -3.721 1.00 52.91 177 ASP A O 1
ATOM 1432 N N . SER A 1 178 ? -7.645 11.256 -3.637 1.00 56.56 178 SER A N 1
ATOM 1433 C CA . SER A 1 178 ? -7.284 11.260 -2.212 1.00 56.56 178 SER A CA 1
ATOM 1434 C C . SER A 1 178 ? -5.851 11.703 -1.896 1.00 56.56 178 SER A C 1
ATOM 1436 O O . SER A 1 178 ? -5.548 11.920 -0.728 1.00 56.56 178 SER A O 1
ATOM 1438 N N . GLY A 1 179 ? -4.952 11.857 -2.878 1.00 65.62 179 GLY A N 1
ATOM 1439 C CA . GLY A 1 179 ? -3.530 12.118 -2.581 1.00 65.62 179 GLY A CA 1
ATOM 1440 C C . GLY A 1 179 ? -2.887 10.994 -1.752 1.00 65.62 179 GLY A C 1
ATOM 1441 O O . GLY A 1 179 ? -1.904 11.210 -1.043 1.00 65.62 179 GLY A O 1
ATOM 1442 N N . MET A 1 180 ? -3.458 9.787 -1.826 1.00 73.75 180 MET A N 1
ATOM 1443 C CA . MET A 1 180 ? -3.064 8.625 -1.039 1.00 73.75 180 MET A CA 1
ATOM 1444 C C . MET A 1 180 ? -2.643 7.463 -1.934 1.00 73.75 180 MET A C 1
ATOM 1446 O O . MET A 1 180 ? -3.209 7.246 -3.004 1.00 73.75 180 MET A O 1
ATOM 1450 N N . GLY A 1 181 ? -1.678 6.675 -1.467 1.00 79.00 181 GLY A N 1
ATOM 1451 C CA . GLY A 1 181 ? -1.263 5.433 -2.115 1.00 79.00 181 GLY A CA 1
ATOM 1452 C C . GLY A 1 181 ? -0.785 4.412 -1.094 1.00 79.00 181 GLY A C 1
ATOM 1453 O O . GLY A 1 181 ? -0.387 4.776 0.012 1.00 79.00 181 GLY A O 1
ATOM 1454 N N . ALA A 1 182 ? -0.845 3.127 -1.437 1.00 86.19 182 ALA A N 1
ATOM 1455 C CA . ALA A 1 182 ? -0.296 2.069 -0.599 1.00 86.19 182 ALA A CA 1
ATOM 1456 C C . ALA A 1 182 ? 0.781 1.285 -1.341 1.00 86.19 182 ALA A C 1
ATOM 1458 O O . ALA A 1 182 ? 0.698 1.053 -2.545 1.00 86.19 182 ALA A O 1
ATOM 1459 N N . ILE A 1 183 ? 1.790 0.853 -0.596 1.00 88.06 183 ILE A N 1
ATOM 1460 C CA . ILE A 1 183 ? 2.842 -0.042 -1.058 1.00 88.06 183 ILE A CA 1
ATOM 1461 C C . ILE A 1 183 ? 2.717 -1.321 -0.255 1.00 88.06 183 ILE A C 1
ATOM 1463 O O . ILE A 1 183 ? 2.896 -1.318 0.965 1.00 88.06 183 ILE A O 1
ATOM 1467 N N . ARG A 1 184 ? 2.428 -2.425 -0.930 1.00 91.00 184 ARG A N 1
ATOM 1468 C CA . ARG A 1 184 ? 2.386 -3.747 -0.316 1.00 91.00 184 ARG A CA 1
ATOM 1469 C C . ARG A 1 184 ? 3.724 -4.440 -0.521 1.00 91.00 184 ARG A C 1
ATOM 1471 O O . ARG A 1 184 ? 4.136 -4.625 -1.659 1.00 91.00 184 ARG A O 1
ATOM 1478 N N . PHE A 1 185 ? 4.377 -4.858 0.557 1.00 91.69 185 PHE A N 1
ATOM 1479 C CA . PHE A 1 185 ? 5.598 -5.662 0.499 1.00 91.69 185 PHE A CA 1
ATOM 1480 C C . PHE A 1 185 ? 5.254 -7.130 0.744 1.00 91.69 185 PHE A C 1
ATOM 1482 O O . PHE A 1 185 ? 4.605 -7.464 1.739 1.00 91.69 185 PHE A O 1
ATOM 1489 N N . VAL A 1 186 ? 5.682 -7.999 -0.166 1.00 92.94 186 VAL A N 1
ATOM 1490 C CA . VAL A 1 186 ? 5.364 -9.429 -0.173 1.00 92.94 186 VAL A CA 1
ATOM 1491 C C . VAL A 1 186 ? 6.652 -10.234 -0.094 1.00 92.94 186 VAL A C 1
ATOM 1493 O O . VAL A 1 186 ? 7.623 -9.928 -0.785 1.00 92.94 186 VAL A O 1
ATOM 1496 N N . LYS A 1 187 ? 6.634 -11.287 0.724 1.00 93.56 187 LYS A N 1
ATOM 1497 C CA . LYS A 1 187 ? 7.692 -12.289 0.788 1.00 93.56 187 LYS A CA 1
ATOM 1498 C C . LYS A 1 187 ? 7.106 -13.688 0.838 1.00 93.56 187 LYS A C 1
ATOM 1500 O O . LYS A 1 187 ? 6.207 -13.959 1.637 1.00 93.56 187 LYS A O 1
ATOM 1505 N N . ALA A 1 188 ? 7.610 -14.582 -0.006 1.00 93.38 188 ALA A N 1
ATOM 1506 C CA . ALA A 1 188 ? 7.110 -15.946 -0.160 1.00 93.38 188 ALA A CA 1
ATOM 1507 C C . ALA A 1 188 ? 5.569 -16.025 -0.292 1.00 93.38 188 ALA A C 1
ATOM 1509 O O . ALA A 1 188 ? 4.906 -16.853 0.340 1.00 93.38 188 ALA A O 1
ATOM 1510 N N . GLY A 1 189 ? 4.986 -15.111 -1.072 1.00 90.50 189 GLY A N 1
ATOM 1511 C CA . GLY A 1 189 ? 3.550 -15.012 -1.341 1.00 90.50 189 GLY A CA 1
ATOM 1512 C C . GLY A 1 189 ? 2.699 -14.456 -0.193 1.00 90.50 189 GLY A C 1
ATOM 1513 O O . GLY A 1 189 ? 1.473 -14.446 -0.305 1.00 90.50 189 GLY A O 1
ATOM 1514 N N . LYS A 1 190 ? 3.308 -13.998 0.909 1.00 89.81 190 LYS A N 1
ATOM 1515 C CA . LYS A 1 190 ? 2.610 -13.398 2.056 1.00 89.81 190 LYS A CA 1
ATOM 1516 C C . LYS A 1 190 ? 2.955 -11.922 2.192 1.00 89.81 190 LYS A C 1
ATOM 1518 O O . LYS A 1 190 ? 4.113 -11.543 2.047 1.00 89.81 190 LYS A O 1
ATOM 1523 N N . THR A 1 191 ? 1.962 -11.096 2.507 1.00 89.62 191 THR A N 1
ATOM 1524 C CA . THR A 1 191 ? 2.191 -9.689 2.856 1.00 89.62 191 THR A CA 1
ATOM 1525 C C . THR A 1 191 ? 3.004 -9.614 4.147 1.00 89.62 191 THR A C 1
ATOM 1527 O O . THR A 1 191 ? 2.546 -10.087 5.183 1.00 89.62 191 THR A O 1
ATOM 1530 N N . GLU A 1 192 ? 4.197 -9.025 4.099 1.00 90.88 192 GLU A N 1
ATOM 1531 C CA . GLU A 1 192 ? 4.994 -8.754 5.304 1.00 90.88 192 GLU A CA 1
ATOM 1532 C C . GLU A 1 192 ? 4.594 -7.426 5.948 1.00 90.88 192 GLU A C 1
ATOM 1534 O O . GLU A 1 192 ? 4.537 -7.311 7.172 1.00 90.88 192 GLU A O 1
ATOM 1539 N N . ARG A 1 193 ? 4.323 -6.413 5.117 1.00 91.69 193 ARG A N 1
ATOM 1540 C CA . ARG A 1 193 ? 3.889 -5.085 5.559 1.00 91.69 193 ARG A CA 1
ATOM 1541 C C . ARG A 1 193 ? 3.201 -4.304 4.44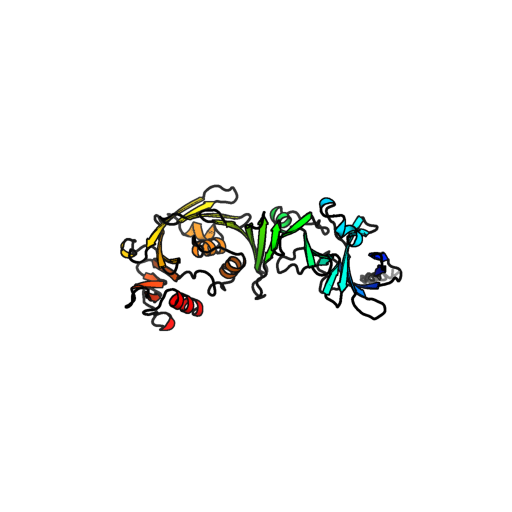6 1.00 91.69 193 ARG A C 1
ATOM 1543 O O . ARG A 1 193 ? 3.432 -4.562 3.264 1.00 91.69 193 ARG A O 1
ATOM 1550 N N . THR A 1 194 ? 2.415 -3.308 4.835 1.00 91.06 194 THR A N 1
ATOM 1551 C CA . THR A 1 194 ? 1.849 -2.293 3.941 1.00 91.06 194 THR A CA 1
ATOM 1552 C C . THR A 1 194 ? 2.297 -0.915 4.406 1.00 91.06 194 THR A C 1
ATOM 1554 O O . THR A 1 194 ? 2.165 -0.598 5.582 1.00 91.06 194 THR A O 1
ATOM 1557 N N . VAL A 1 195 ? 2.796 -0.085 3.494 1.00 89.31 195 VAL A N 1
ATOM 1558 C CA . VAL A 1 195 ? 3.136 1.315 3.769 1.00 89.31 195 VAL A CA 1
ATOM 1559 C C . VAL A 1 195 ? 2.119 2.213 3.090 1.00 89.31 195 VAL A C 1
ATOM 1561 O O . VAL A 1 195 ? 1.908 2.102 1.887 1.00 89.31 195 VAL A O 1
ATOM 1564 N N . LEU A 1 196 ? 1.483 3.088 3.857 1.00 86.94 196 LEU A N 1
ATOM 1565 C CA . LEU A 1 196 ? 0.482 4.035 3.383 1.00 86.94 196 LEU A CA 1
ATOM 1566 C C . LEU A 1 196 ? 1.148 5.399 3.257 1.00 86.94 196 LEU A C 1
ATOM 1568 O O . LEU A 1 196 ? 1.693 5.907 4.235 1.00 86.94 196 LEU A O 1
ATOM 1572 N N . GLY A 1 197 ? 1.127 5.968 2.058 1.00 82.19 197 GLY A N 1
ATOM 1573 C CA . GLY A 1 197 ? 1.590 7.320 1.796 1.00 82.19 197 GLY A CA 1
ATOM 1574 C C . GLY A 1 197 ? 0.421 8.289 1.764 1.00 82.19 197 GLY A C 1
ATOM 1575 O O . GLY A 1 197 ? -0.522 8.094 0.996 1.00 82.19 197 GLY A O 1
ATOM 1576 N N . LEU A 1 198 ? 0.493 9.315 2.607 1.00 77.44 198 LEU A N 1
ATOM 1577 C CA . LEU A 1 198 ? -0.505 10.368 2.748 1.00 77.44 198 LEU A CA 1
ATOM 1578 C C . LEU A 1 198 ? 0.142 11.691 2.357 1.00 77.44 198 LEU A C 1
ATOM 1580 O O . LEU A 1 198 ? 1.001 12.191 3.084 1.00 77.44 198 LEU A O 1
ATOM 1584 N N . PHE A 1 199 ? -0.254 12.245 1.212 1.00 72.94 199 PHE A N 1
ATOM 1585 C CA . PHE A 1 199 ? 0.355 13.447 0.653 1.00 72.94 199 PHE A CA 1
ATOM 1586 C C . PHE A 1 199 ? -0.677 14.571 0.526 1.00 72.94 199 PHE A C 1
ATOM 1588 O O . PHE A 1 199 ? -1.713 14.428 -0.118 1.00 72.94 199 PHE A O 1
ATOM 1595 N N . ALA A 1 200 ? -0.367 15.723 1.113 1.00 65.94 200 ALA A N 1
ATOM 1596 C CA . ALA A 1 200 ? -1.070 16.990 0.941 1.00 65.94 200 ALA A CA 1
ATOM 1597 C C . ALA A 1 200 ? -0.050 18.107 0.660 1.00 65.94 200 ALA A C 1
ATOM 1599 O O . ALA A 1 200 ? 1.144 17.931 0.897 1.00 65.94 200 ALA A O 1
ATOM 1600 N N . MET A 1 201 ? -0.506 19.276 0.185 1.00 56.72 201 MET A N 1
ATOM 1601 C CA . MET A 1 201 ? 0.361 20.358 -0.335 1.00 56.72 201 MET A CA 1
ATOM 1602 C C . MET A 1 201 ? 1.540 20.763 0.577 1.00 56.72 201 MET A C 1
ATOM 1604 O O . MET A 1 201 ? 2.542 21.266 0.076 1.00 56.72 201 MET A O 1
ATOM 1608 N N . HIS A 1 202 ? 1.452 20.527 1.892 1.00 59.66 202 HIS A N 1
ATOM 1609 C CA . HIS A 1 202 ? 2.511 20.820 2.870 1.00 59.66 202 HIS A CA 1
ATOM 1610 C C . HIS A 1 202 ? 2.768 19.678 3.865 1.00 59.66 202 HIS A C 1
ATOM 1612 O O . HIS A 1 202 ? 3.335 19.900 4.934 1.00 59.66 202 HIS A O 1
ATOM 1618 N N . TYR A 1 203 ? 2.308 18.467 3.558 1.00 64.88 203 TYR A N 1
ATOM 1619 C CA . TYR A 1 203 ? 2.356 17.349 4.490 1.00 64.88 203 TYR A CA 1
ATOM 1620 C C . TYR A 1 203 ? 2.577 16.036 3.751 1.00 64.88 203 TYR A C 1
ATOM 1622 O O . TYR A 1 203 ? 1.820 15.703 2.846 1.00 64.88 203 TYR A O 1
ATOM 1630 N N . ALA A 1 204 ? 3.593 15.287 4.165 1.00 75.44 204 ALA A N 1
ATOM 1631 C CA . ALA A 1 204 ? 3.781 13.903 3.769 1.00 75.44 204 ALA A CA 1
ATOM 1632 C C . ALA A 1 204 ? 3.898 13.064 5.044 1.00 75.44 204 ALA A C 1
ATOM 1634 O O . ALA A 1 204 ? 4.733 13.353 5.904 1.00 75.44 204 ALA A O 1
ATOM 1635 N N . GLU A 1 205 ? 3.056 12.045 5.175 1.00 79.56 205 GLU A N 1
ATOM 1636 C CA . GLU A 1 205 ? 3.168 11.040 6.228 1.00 79.56 205 GLU A CA 1
ATOM 1637 C C . GLU A 1 205 ? 3.214 9.649 5.609 1.00 79.56 205 GLU A C 1
ATOM 1639 O O . GLU A 1 205 ? 2.449 9.325 4.701 1.00 79.56 205 GLU A O 1
ATOM 1644 N N . LEU A 1 206 ? 4.132 8.832 6.120 1.00 85.81 206 LEU A N 1
ATOM 1645 C CA . LEU A 1 206 ? 4.265 7.431 5.760 1.00 85.81 206 LEU A CA 1
ATOM 1646 C C . LEU A 1 206 ? 3.908 6.583 6.976 1.00 85.81 206 LEU A C 1
ATOM 1648 O O . LEU A 1 206 ? 4.538 6.707 8.029 1.00 85.81 206 LEU A O 1
ATOM 1652 N N . ILE A 1 207 ? 2.916 5.714 6.818 1.00 87.19 207 ILE A N 1
ATOM 1653 C CA . ILE A 1 207 ? 2.432 4.831 7.878 1.00 87.19 207 ILE A CA 1
ATOM 1654 C C . ILE A 1 207 ? 2.778 3.384 7.516 1.00 87.19 207 ILE A C 1
ATOM 1656 O O . ILE A 1 207 ? 2.227 2.845 6.562 1.00 87.19 207 ILE A O 1
ATOM 1660 N N . ASP A 1 208 ? 3.683 2.752 8.264 1.00 90.44 208 ASP A N 1
ATOM 1661 C CA . ASP A 1 208 ? 4.036 1.331 8.134 1.00 90.44 208 ASP A CA 1
ATOM 1662 C C . ASP A 1 208 ? 3.092 0.486 9.002 1.00 90.44 208 ASP A C 1
ATOM 1664 O O . ASP A 1 208 ? 3.022 0.659 10.221 1.00 90.44 208 ASP A O 1
ATOM 1668 N N . VAL A 1 209 ? 2.355 -0.423 8.365 1.00 90.50 209 VAL A N 1
ATOM 1669 C CA . VAL A 1 209 ? 1.431 -1.367 8.995 1.00 90.50 209 VAL A CA 1
ATOM 1670 C C . VAL A 1 209 ? 1.959 -2.784 8.803 1.00 90.50 209 VAL A C 1
ATOM 1672 O O . VAL A 1 209 ? 2.132 -3.250 7.674 1.00 90.50 209 VAL A O 1
ATOM 1675 N N . ARG A 1 210 ? 2.167 -3.502 9.908 1.00 90.44 210 ARG A N 1
ATOM 1676 C CA . ARG A 1 210 ? 2.653 -4.889 9.912 1.00 90.44 210 ARG A CA 1
ATOM 1677 C C . ARG A 1 210 ? 1.682 -5.796 10.636 1.00 90.44 210 ARG A C 1
ATOM 1679 O O . ARG A 1 210 ? 1.309 -5.513 11.774 1.00 90.44 210 ARG A O 1
ATOM 1686 N N . GLU A 1 211 ? 1.311 -6.898 9.999 1.00 85.44 211 GLU A N 1
ATOM 1687 C CA . GLU A 1 211 ? 0.515 -7.937 10.645 1.00 85.44 211 GLU A CA 1
ATOM 1688 C C . GLU A 1 211 ? 1.394 -8.817 11.541 1.00 85.44 211 GLU A C 1
ATOM 1690 O O . GLU A 1 211 ? 2.575 -9.053 11.285 1.00 85.44 211 GLU A O 1
ATOM 1695 N N . SER A 1 212 ? 0.797 -9.328 12.609 1.00 84.25 212 SER A N 1
ATOM 1696 C CA . SER A 1 212 ? 1.382 -10.316 13.507 1.00 84.25 212 SER A CA 1
ATOM 1697 C C . SER A 1 212 ? 0.319 -11.361 13.864 1.00 84.25 212 SER A C 1
ATOM 1699 O O . SER A 1 212 ? -0.873 -11.083 13.722 1.00 84.25 212 SER A O 1
ATOM 1701 N N . PRO A 1 213 ? 0.698 -12.552 14.367 1.00 83.06 213 PRO A N 1
ATOM 1702 C CA . PRO A 1 213 ? -0.266 -13.617 14.657 1.00 83.06 213 PRO A CA 1
ATOM 1703 C C . PRO A 1 213 ? -1.430 -13.204 15.568 1.00 83.06 213 PRO A C 1
ATOM 1705 O O . PRO A 1 213 ? -2.518 -13.755 15.447 1.00 83.06 213 PRO A O 1
ATOM 1708 N N . ASN A 1 214 ? -1.199 -12.236 16.462 1.00 83.81 214 ASN A N 1
ATOM 1709 C CA . ASN A 1 214 ? -2.179 -11.766 17.438 1.00 83.81 214 ASN A CA 1
ATOM 1710 C C . ASN A 1 214 ? -2.400 -10.247 17.357 1.00 83.81 214 ASN A C 1
ATOM 1712 O O . ASN A 1 214 ? -2.730 -9.639 18.370 1.00 83.81 214 ASN A O 1
ATOM 1716 N N . GLY A 1 215 ? -2.211 -9.622 16.190 1.00 87.06 215 GLY A N 1
ATOM 1717 C CA . GLY A 1 215 ? -2.554 -8.212 15.983 1.00 87.06 215 GLY A CA 1
ATOM 1718 C C . GLY A 1 215 ? -1.645 -7.463 15.029 1.00 87.06 215 GLY A C 1
ATOM 1719 O O . GLY A 1 215 ? -1.200 -8.040 14.042 1.00 87.06 215 GLY A O 1
ATOM 1720 N N . TYR A 1 216 ? -1.375 -6.187 15.297 1.00 88.38 216 TYR A N 1
ATOM 1721 C CA . TYR A 1 216 ? -0.733 -5.294 14.326 1.00 88.38 216 TYR A CA 1
ATOM 1722 C C . TYR A 1 216 ? 0.325 -4.401 14.963 1.00 88.38 216 TYR A C 1
ATOM 1724 O O . TYR A 1 216 ? 0.245 -4.062 16.138 1.00 88.38 216 TYR A O 1
ATOM 1732 N N . SER A 1 217 ? 1.287 -3.958 14.163 1.00 90.81 217 SER A N 1
ATOM 1733 C CA . SER A 1 217 ? 2.122 -2.798 14.468 1.00 90.81 217 SER A CA 1
ATOM 1734 C C . SER A 1 217 ? 1.780 -1.701 13.474 1.00 90.81 217 SER A C 1
ATOM 1736 O O . SER A 1 217 ? 1.799 -1.960 12.273 1.00 90.81 217 SER A O 1
ATOM 1738 N N . ILE A 1 218 ? 1.487 -0.499 13.961 1.00 90.44 218 ILE A N 1
ATOM 1739 C CA . ILE A 1 218 ? 1.263 0.688 13.132 1.00 90.44 218 ILE A CA 1
ATOM 1740 C C . ILE A 1 218 ? 2.277 1.739 13.547 1.00 90.44 218 ILE A C 1
ATOM 1742 O O . ILE A 1 218 ? 2.367 2.099 14.718 1.00 90.44 218 ILE A O 1
ATOM 1746 N N . GLU A 1 219 ? 3.040 2.241 12.592 1.00 89.19 219 GLU A N 1
ATOM 1747 C CA . GLU A 1 219 ? 4.093 3.212 12.839 1.00 89.19 219 GLU A CA 1
ATOM 1748 C C . GLU A 1 219 ? 3.985 4.371 11.864 1.00 89.19 219 GLU A C 1
ATOM 1750 O O . GLU A 1 219 ? 4.006 4.157 10.658 1.00 89.19 219 GLU A O 1
ATOM 1755 N N . SER A 1 220 ? 3.942 5.596 12.385 1.00 87.19 220 SER A N 1
ATOM 1756 C CA . SER A 1 220 ? 4.270 6.767 11.580 1.00 87.19 220 SER A CA 1
ATOM 1757 C C . SER A 1 220 ? 5.786 6.884 11.540 1.00 87.19 220 SER A C 1
ATOM 1759 O O . SER A 1 220 ? 6.441 7.074 12.575 1.00 87.19 220 SER A O 1
ATOM 1761 N N . LEU A 1 221 ? 6.361 6.686 10.356 1.00 81.19 221 LEU A N 1
ATOM 1762 C CA . LEU A 1 221 ? 7.806 6.603 10.183 1.00 81.19 221 LEU A CA 1
ATOM 1763 C C . LEU A 1 221 ? 8.459 7.910 10.661 1.00 81.19 221 LEU A C 1
ATOM 1765 O O . LEU A 1 221 ? 8.156 8.994 10.171 1.00 81.19 221 LEU A O 1
ATOM 1769 N N . GLY A 1 222 ? 9.329 7.802 11.671 1.00 77.88 222 GLY A N 1
ATOM 1770 C CA . GLY A 1 222 ? 10.002 8.952 12.285 1.00 77.88 222 GLY A CA 1
ATOM 1771 C C . GLY A 1 222 ? 9.215 9.677 13.386 1.00 77.88 222 GLY A C 1
ATOM 1772 O O . GLY A 1 222 ? 9.731 10.651 13.929 1.00 77.88 222 GLY A O 1
ATOM 1773 N N . ARG A 1 223 ? 8.008 9.222 13.766 1.00 79.44 223 ARG A N 1
ATOM 1774 C CA . ARG A 1 223 ? 7.195 9.849 14.838 1.00 79.44 223 ARG A CA 1
ATOM 1775 C C . ARG A 1 223 ? 6.766 8.902 15.962 1.00 79.44 223 ARG A C 1
ATOM 1777 O O . ARG A 1 223 ? 6.272 9.367 16.985 1.00 79.44 223 ARG A O 1
ATOM 1784 N N . GLY A 1 224 ? 7.006 7.602 15.808 1.00 85.31 224 GLY A N 1
ATOM 1785 C CA . GLY A 1 224 ? 6.623 6.574 16.777 1.00 85.31 224 GLY A CA 1
ATOM 1786 C C . GLY A 1 224 ? 5.444 5.744 16.281 1.00 85.31 224 GLY A C 1
ATOM 1787 O O . GLY A 1 224 ? 5.054 5.812 15.114 1.00 85.31 224 GLY A O 1
ATOM 1788 N N . GLY A 1 225 ? 4.883 4.918 17.153 1.00 89.81 225 GLY A N 1
ATOM 1789 C CA . GLY A 1 225 ? 3.833 4.000 16.743 1.00 89.81 225 GLY A CA 1
ATOM 1790 C C . GLY A 1 225 ? 3.159 3.290 17.896 1.00 89.81 225 GLY A C 1
ATOM 1791 O O . GLY A 1 225 ? 3.277 3.672 19.057 1.00 89.81 225 GLY A O 1
ATOM 1792 N N . VAL A 1 226 ? 2.428 2.248 17.536 1.00 90.06 226 VAL A N 1
ATOM 1793 C CA . VAL A 1 226 ? 1.591 1.466 18.432 1.00 90.06 226 VAL A CA 1
ATOM 1794 C C . VAL A 1 226 ? 1.629 0.007 18.014 1.00 90.06 226 VAL A C 1
ATOM 1796 O O . VAL A 1 226 ? 1.492 -0.325 16.833 1.00 90.06 226 VAL A O 1
ATOM 1799 N N . LYS A 1 227 ? 1.815 -0.879 18.989 1.00 91.62 227 LYS A N 1
ATOM 1800 C CA . LYS A 1 227 ? 1.538 -2.304 18.827 1.00 91.62 227 LYS A CA 1
ATOM 1801 C C . LYS A 1 227 ? 0.164 -2.582 19.402 1.00 91.62 227 LYS A C 1
ATOM 1803 O O . LYS A 1 227 ? -0.150 -2.173 20.513 1.00 91.62 227 LYS A O 1
ATOM 1808 N N . ILE A 1 228 ? -0.645 -3.270 18.622 1.00 88.81 228 ILE A N 1
ATOM 1809 C CA . ILE A 1 228 ? -1.981 -3.700 18.985 1.00 88.81 228 ILE A CA 1
ATOM 1810 C C . ILE A 1 228 ? -1.902 -5.203 19.200 1.00 88.81 228 ILE A C 1
ATOM 1812 O O . ILE A 1 228 ? -1.692 -5.950 18.243 1.00 88.81 228 ILE A O 1
ATOM 1816 N N . GLY A 1 229 ? -2.038 -5.634 20.448 1.00 89.06 229 GLY A N 1
ATOM 1817 C CA . GLY A 1 229 ? -2.135 -7.041 20.813 1.00 89.06 229 GLY A CA 1
ATOM 1818 C C . GLY A 1 229 ? -3.587 -7.432 21.032 1.00 89.06 229 GLY A C 1
ATOM 1819 O O . GLY A 1 229 ? -4.370 -6.654 21.563 1.00 89.06 229 GLY A O 1
ATOM 1820 N N . TYR A 1 230 ? -3.963 -8.646 20.653 1.00 86.25 230 TYR A N 1
ATOM 1821 C CA . TYR A 1 230 ? -5.314 -9.153 20.833 1.00 86.25 230 TYR A CA 1
ATOM 1822 C C . TYR A 1 230 ? -5.334 -10.467 21.598 1.00 86.25 230 TYR A C 1
ATOM 1824 O O . TYR A 1 230 ? -4.515 -11.362 21.386 1.00 86.25 230 TYR A O 1
ATOM 1832 N N . SER A 1 231 ? -6.335 -10.602 22.462 1.00 85.00 231 SER A N 1
ATOM 1833 C CA . SER A 1 231 ? -6.587 -11.797 23.255 1.00 85.00 231 SER A CA 1
ATOM 1834 C C . SER A 1 231 ? -8.093 -12.042 23.401 1.00 85.00 231 SER A C 1
ATOM 1836 O O . SER A 1 231 ? -8.895 -11.144 23.141 1.00 85.00 231 SER A O 1
ATOM 1838 N N . PRO A 1 232 ? -8.520 -13.219 23.894 1.00 81.31 232 PRO A N 1
ATOM 1839 C CA . PRO A 1 232 ? -9.922 -13.451 24.242 1.00 81.31 232 PRO A CA 1
ATOM 1840 C C . PRO A 1 232 ? -10.486 -12.482 25.294 1.00 81.31 232 PRO A C 1
ATOM 1842 O O . PRO A 1 232 ? -11.702 -12.372 25.408 1.00 81.31 232 PRO A O 1
ATOM 1845 N N . LYS A 1 233 ? -9.626 -11.811 26.075 1.00 83.31 233 LYS A N 1
ATOM 1846 C CA . LYS A 1 233 ? -10.027 -10.835 27.100 1.00 83.31 233 LYS A CA 1
ATOM 1847 C C . LYS A 1 233 ? -10.181 -9.412 26.550 1.00 83.31 233 LYS A C 1
ATOM 1849 O O . LYS A 1 233 ? -10.715 -8.565 27.256 1.00 83.31 233 LYS A O 1
ATOM 1854 N N . GLY A 1 234 ? -9.735 -9.166 25.319 1.00 84.56 234 GLY A N 1
ATOM 1855 C CA . GLY A 1 234 ? -9.697 -7.853 24.677 1.00 84.56 234 GLY A CA 1
ATOM 1856 C C . GLY A 1 234 ? -8.316 -7.519 24.128 1.00 84.56 234 GLY A C 1
ATOM 1857 O O . GLY A 1 234 ? -7.466 -8.411 23.979 1.00 84.56 234 GLY A O 1
ATOM 1858 N N . ARG A 1 235 ? -8.117 -6.244 23.790 1.00 87.12 235 ARG A N 1
ATOM 1859 C CA . ARG A 1 235 ? -6.897 -5.744 23.149 1.00 87.12 235 ARG A CA 1
ATOM 1860 C C . ARG A 1 235 ? -5.991 -4.939 24.075 1.00 87.12 235 ARG A C 1
ATOM 1862 O O . ARG A 1 235 ? -6.463 -4.282 24.998 1.00 87.12 235 ARG A O 1
ATOM 1869 N N . THR A 1 236 ? -4.702 -4.950 23.771 1.00 89.75 236 THR A N 1
ATOM 1870 C CA . THR A 1 236 ? -3.693 -4.070 24.363 1.00 89.75 236 THR A CA 1
ATOM 1871 C C . THR A 1 236 ? -3.192 -3.097 23.308 1.00 89.75 236 THR A C 1
ATOM 1873 O O . THR A 1 236 ? -3.061 -3.464 22.138 1.00 89.75 236 THR A O 1
ATOM 1876 N N . LEU A 1 237 ? -2.920 -1.858 23.709 1.00 89.06 237 LEU A N 1
ATOM 1877 C CA . LEU A 1 237 ? -2.267 -0.851 22.879 1.00 89.06 237 LEU A CA 1
ATOM 1878 C C . LEU A 1 237 ? -0.975 -0.413 23.566 1.00 89.06 237 LEU A C 1
ATOM 1880 O O . LEU A 1 237 ? -1.013 0.268 24.590 1.00 89.06 237 LEU A O 1
ATOM 1884 N N . ASP A 1 238 ? 0.153 -0.796 22.983 1.00 90.31 238 ASP A N 1
ATOM 1885 C CA . ASP A 1 238 ? 1.493 -0.450 23.446 1.00 90.31 238 ASP A CA 1
ATOM 1886 C C . ASP A 1 238 ? 2.063 0.641 22.548 1.00 90.31 238 ASP A C 1
ATOM 1888 O O . ASP A 1 238 ? 2.532 0.374 21.436 1.00 90.31 238 ASP A O 1
ATOM 1892 N N . PHE A 1 239 ? 1.998 1.883 23.009 1.00 88.06 239 PHE A N 1
ATOM 1893 C CA . PHE A 1 239 ? 2.531 3.013 22.272 1.00 88.06 239 PHE A CA 1
ATOM 1894 C C . PHE A 1 239 ? 4.004 3.243 22.592 1.00 88.06 239 PHE A C 1
ATOM 1896 O O . PHE A 1 239 ? 4.416 3.225 23.755 1.00 88.06 239 PHE A O 1
ATOM 1903 N N . TYR A 1 240 ? 4.777 3.545 21.554 1.00 87.75 240 TYR A N 1
ATOM 1904 C CA . TYR A 1 240 ? 6.214 3.762 21.636 1.00 87.75 240 TYR A CA 1
ATOM 1905 C C . TYR A 1 240 ? 6.648 5.006 20.856 1.00 87.75 240 TYR A C 1
ATOM 1907 O O . TYR A 1 240 ? 6.047 5.376 19.844 1.00 87.75 240 TYR A O 1
ATOM 1915 N N . ASP A 1 241 ? 7.723 5.645 21.315 1.00 86.12 241 ASP A N 1
ATOM 1916 C CA . ASP A 1 241 ? 8.329 6.793 20.638 1.00 86.12 241 ASP A CA 1
ATOM 1917 C C . ASP A 1 241 ? 9.283 6.382 19.497 1.00 86.12 241 ASP A C 1
ATOM 1919 O O . ASP A 1 241 ? 9.431 5.209 19.144 1.00 86.12 241 ASP A O 1
ATOM 1923 N N . THR A 1 242 ? 9.957 7.360 18.893 1.00 83.44 242 THR A N 1
ATOM 1924 C CA . THR A 1 242 ? 10.915 7.141 17.798 1.00 83.44 242 THR A CA 1
ATOM 1925 C C . THR A 1 242 ? 12.128 6.298 18.198 1.00 83.44 242 THR A C 1
ATOM 1927 O O . THR A 1 242 ? 12.747 5.679 17.336 1.00 83.44 242 THR A O 1
ATOM 1930 N N . GLN A 1 243 ? 12.443 6.215 19.494 1.00 85.50 243 GLN A N 1
ATOM 1931 C CA . GLN A 1 243 ? 13.507 5.376 20.050 1.00 85.50 243 GLN A CA 1
ATOM 1932 C C . GLN A 1 243 ? 12.999 3.983 20.450 1.00 85.50 243 GLN A C 1
ATOM 1934 O O . GLN A 1 243 ? 13.740 3.210 21.056 1.00 85.50 243 GLN A O 1
ATOM 1939 N N . LYS A 1 244 ? 11.747 3.647 20.103 1.00 84.12 244 LYS A N 1
ATOM 1940 C CA . LYS A 1 244 ? 11.056 2.407 20.491 1.00 84.12 244 LYS A CA 1
ATOM 1941 C C . LYS A 1 244 ? 10.907 2.245 22.002 1.00 84.12 244 LYS A C 1
ATOM 1943 O O . LYS A 1 244 ? 10.731 1.126 22.478 1.00 84.12 244 LYS A O 1
ATOM 1948 N N . LYS A 1 245 ? 10.980 3.341 22.758 1.00 86.31 245 LYS A N 1
ATOM 1949 C CA . LYS A 1 245 ? 10.731 3.314 24.193 1.00 86.31 245 LYS A CA 1
ATOM 1950 C C . LYS A 1 245 ? 9.228 3.344 24.430 1.00 86.31 245 LYS A C 1
ATOM 1952 O O . LYS A 1 245 ? 8.538 4.184 23.854 1.00 86.31 245 LYS A O 1
ATOM 1957 N N . ASP A 1 246 ? 8.744 2.456 25.292 1.00 84.00 246 ASP A N 1
ATOM 1958 C CA . ASP A 1 246 ? 7.338 2.426 25.683 1.00 84.00 246 ASP A CA 1
ATOM 1959 C C . ASP A 1 246 ? 6.962 3.730 26.395 1.00 84.00 246 ASP A C 1
ATOM 1961 O O . ASP A 1 246 ? 7.637 4.189 27.323 1.00 84.00 246 ASP A O 1
ATOM 1965 N N . VAL A 1 247 ? 5.882 4.343 25.925 1.00 84.38 247 VAL A N 1
ATOM 1966 C CA . VAL A 1 247 ? 5.366 5.619 26.431 1.00 84.38 247 VAL A CA 1
ATOM 1967 C C . VAL A 1 247 ? 4.044 5.407 27.150 1.00 84.38 247 VAL A C 1
ATOM 1969 O O . VAL A 1 247 ? 3.779 6.071 28.150 1.00 84.38 247 VAL A O 1
ATOM 1972 N N . LEU A 1 248 ? 3.205 4.510 26.635 1.00 85.56 248 LEU A N 1
ATOM 1973 C CA . LEU A 1 248 ? 1.876 4.270 27.168 1.00 85.56 248 LEU A CA 1
ATOM 1974 C C . LEU A 1 248 ? 1.418 2.849 26.866 1.00 85.56 248 LEU A C 1
ATOM 1976 O O . LEU A 1 248 ? 1.548 2.378 25.741 1.00 85.56 248 LEU A O 1
ATOM 1980 N N . HIS A 1 249 ? 0.800 2.232 27.863 1.00 88.31 249 HIS A N 1
ATOM 1981 C CA . HIS A 1 249 ? 0.125 0.951 27.749 1.00 88.31 249 HIS A CA 1
ATOM 1982 C C . HIS A 1 249 ? -1.359 1.133 28.071 1.00 88.31 249 HIS A C 1
ATOM 1984 O O . HIS A 1 249 ? -1.689 1.685 29.124 1.00 88.31 249 HIS A O 1
ATOM 1990 N N . LEU A 1 250 ? -2.241 0.688 27.176 1.00 87.12 250 LEU A N 1
ATOM 1991 C CA . LEU A 1 250 ? -3.687 0.697 27.387 1.00 87.12 250 LEU A CA 1
ATOM 1992 C C . LEU A 1 250 ? -4.249 -0.713 27.261 1.00 87.12 250 LEU A C 1
ATOM 1994 O O . LEU A 1 250 ? -4.121 -1.343 26.213 1.00 87.12 250 LEU A O 1
ATOM 1998 N N . ASP A 1 251 ? -4.957 -1.150 28.294 1.00 90.00 251 ASP A N 1
ATOM 1999 C CA . ASP A 1 251 ? -5.715 -2.395 28.289 1.00 90.00 251 ASP A CA 1
ATOM 2000 C C . ASP A 1 251 ? -7.187 -2.136 27.993 1.00 90.00 251 ASP A C 1
ATOM 2002 O O . ASP A 1 251 ? -7.805 -1.234 28.569 1.00 90.00 251 ASP A O 1
ATOM 2006 N N . TYR A 1 252 ? -7.773 -2.989 27.162 1.00 88.69 252 TYR A N 1
ATOM 2007 C CA . TYR A 1 252 ? -9.203 -3.026 26.902 1.00 88.69 252 TYR A CA 1
ATOM 2008 C C . TYR A 1 252 ? -9.775 -4.358 27.359 1.00 88.69 252 TYR A C 1
ATOM 2010 O O . TYR A 1 252 ? -9.236 -5.427 27.072 1.00 88.69 252 TYR A O 1
ATOM 2018 N N . THR A 1 253 ? -10.918 -4.283 28.030 1.00 89.88 253 THR A N 1
ATOM 2019 C CA . THR A 1 253 ? -11.755 -5.445 28.303 1.00 89.88 253 THR A CA 1
ATOM 2020 C C . THR A 1 253 ? -12.786 -5.574 27.193 1.00 89.88 253 THR A C 1
ATOM 2022 O O . THR A 1 253 ? -13.565 -4.650 26.962 1.00 89.88 253 THR A O 1
ATOM 2025 N N . GLN A 1 254 ? -12.801 -6.728 26.533 1.00 89.19 254 GLN A N 1
ATOM 2026 C CA . GLN A 1 254 ? -13.791 -7.094 25.528 1.00 89.19 254 GLN A CA 1
ATOM 2027 C C . GLN A 1 254 ? -14.829 -8.033 26.133 1.00 89.19 254 GLN A C 1
ATOM 2029 O O . GLN A 1 254 ? -14.481 -9.045 26.740 1.00 89.19 254 GLN A O 1
ATOM 2034 N N . LEU A 1 255 ? -16.106 -7.748 25.885 1.00 90.44 255 LEU A N 1
ATOM 2035 C CA . LEU A 1 255 ? -17.217 -8.611 26.265 1.00 90.44 255 LEU A CA 1
ATOM 2036 C C . LEU A 1 255 ? -18.184 -8.818 25.089 1.00 90.44 255 LEU A C 1
ATOM 2038 O O . LEU A 1 255 ? -18.340 -7.933 24.240 1.00 90.44 255 LEU A O 1
ATOM 2042 N N . PRO A 1 256 ? -18.877 -9.967 25.025 1.00 90.00 256 PRO A N 1
ATOM 2043 C CA . PRO A 1 256 ? -20.073 -10.103 24.202 1.00 90.00 256 PRO A CA 1
ATOM 2044 C C . PRO A 1 256 ? -21.112 -9.028 24.562 1.00 90.00 256 PRO A C 1
ATOM 2046 O O . PRO A 1 256 ? -21.252 -8.646 25.725 1.00 90.00 256 PRO A O 1
ATOM 2049 N N . PHE A 1 257 ? -21.865 -8.533 23.578 1.00 90.00 257 PHE A N 1
ATOM 2050 C CA . PHE A 1 257 ? -22.802 -7.420 23.783 1.00 90.00 257 PHE A CA 1
ATOM 2051 C C . PHE A 1 257 ? -23.865 -7.662 24.865 1.00 90.00 257 PHE A C 1
ATOM 2053 O O . PHE A 1 257 ? -24.280 -6.733 25.555 1.00 90.00 257 PHE A O 1
ATOM 2060 N N . ASP A 1 258 ? -24.321 -8.900 25.052 1.00 89.06 258 ASP A N 1
ATOM 2061 C CA . ASP A 1 258 ? -25.292 -9.233 26.098 1.00 89.06 258 ASP A CA 1
ATOM 2062 C C . ASP A 1 258 ? -24.752 -9.019 27.523 1.00 89.06 258 ASP A C 1
ATOM 2064 O O . ASP A 1 258 ? -25.542 -8.913 28.464 1.00 89.06 258 ASP A O 1
ATOM 2068 N N . GLN A 1 259 ? -23.435 -8.866 27.660 1.00 91.31 259 GLN A N 1
ATOM 2069 C CA . GLN A 1 259 ? -22.726 -8.566 28.897 1.00 91.31 259 GLN A CA 1
ATOM 2070 C C . GLN A 1 259 ? -22.352 -7.084 29.037 1.00 91.31 259 GLN A C 1
ATOM 2072 O O . GLN A 1 259 ? -21.691 -6.727 30.006 1.00 91.31 259 GLN A O 1
ATOM 2077 N N . VAL A 1 260 ? -22.826 -6.189 28.157 1.00 89.06 260 VAL A N 1
ATOM 2078 C CA . VAL A 1 260 ? -22.533 -4.740 28.228 1.00 89.06 260 VAL A CA 1
ATOM 2079 C C . VAL A 1 260 ? -22.850 -4.124 29.594 1.00 89.06 260 VAL A C 1
ATOM 2081 O O . VAL A 1 260 ? -22.158 -3.214 30.034 1.00 89.06 260 VAL A O 1
ATOM 2084 N N . LYS A 1 261 ? -23.843 -4.662 30.316 1.00 88.00 261 LYS A N 1
ATOM 2085 C CA . LYS A 1 261 ? -24.215 -4.217 31.671 1.00 88.00 261 LYS A CA 1
ATOM 2086 C C . LYS A 1 261 ? -23.132 -4.456 32.732 1.00 88.00 261 LYS A C 1
ATOM 2088 O O . LYS A 1 261 ? -23.242 -3.895 33.814 1.00 88.00 261 LYS A O 1
ATOM 2093 N N . GLN A 1 262 ? -22.138 -5.300 32.451 1.00 91.12 262 GLN A N 1
ATOM 2094 C CA . GLN A 1 262 ? -20.993 -5.535 33.334 1.00 91.12 262 GLN A CA 1
ATOM 2095 C C . GLN A 1 262 ? -19.939 -4.422 33.228 1.00 91.12 262 GLN A C 1
ATOM 2097 O O . GLN A 1 262 ? -19.084 -4.315 34.103 1.00 91.12 262 GLN A O 1
ATOM 2102 N N . LEU A 1 263 ? -19.993 -3.602 32.171 1.00 87.88 263 LEU A N 1
ATOM 2103 C CA . LEU A 1 263 ? -19.096 -2.465 31.977 1.00 87.88 263 LEU A CA 1
ATOM 2104 C C . LEU A 1 263 ? -19.567 -1.244 32.768 1.00 87.88 263 LEU A C 1
ATOM 2106 O O . LEU A 1 263 ? -20.767 -1.049 32.995 1.00 87.88 263 LEU A O 1
ATOM 2110 N N . ASP A 1 264 ? -18.615 -0.384 33.123 1.00 88.00 264 ASP A N 1
ATOM 2111 C CA . ASP A 1 264 ? -18.899 0.901 33.749 1.00 88.00 264 ASP A CA 1
ATOM 2112 C C . ASP A 1 264 ? -19.559 1.836 32.728 1.00 88.00 264 ASP A C 1
ATOM 2114 O O . ASP A 1 264 ? -18.925 2.320 31.792 1.00 88.00 264 ASP A O 1
ATOM 2118 N N . GLN A 1 265 ? -20.848 2.107 32.915 1.00 82.75 265 GLN A N 1
ATOM 2119 C CA . GLN A 1 265 ? -21.664 2.921 32.007 1.00 82.75 265 GLN A CA 1
ATOM 2120 C C . GLN A 1 265 ? -21.323 4.418 32.031 1.00 82.75 265 GLN A C 1
ATOM 2122 O O . GLN A 1 265 ? -21.978 5.205 31.339 1.00 82.75 265 GLN A O 1
ATOM 2127 N N . ASN A 1 266 ? -20.371 4.826 32.871 1.00 81.69 266 ASN A N 1
ATOM 2128 C CA . ASN A 1 266 ? -19.857 6.190 32.940 1.00 81.69 266 ASN A CA 1
ATOM 2129 C C . ASN A 1 266 ? -18.506 6.339 32.236 1.00 81.69 266 ASN A C 1
ATOM 2131 O O . ASN A 1 266 ? -18.014 7.455 32.103 1.00 81.69 266 ASN A O 1
ATOM 2135 N N . LYS A 1 267 ? -17.917 5.236 31.765 1.00 82.69 267 LYS A N 1
ATOM 2136 C CA . LYS A 1 267 ? -16.710 5.248 30.941 1.00 82.69 267 LYS A CA 1
ATOM 2137 C C . LYS A 1 267 ? -17.059 5.056 29.463 1.00 82.69 267 LYS A C 1
ATOM 2139 O O . LYS A 1 267 ? -18.099 4.472 29.153 1.00 82.69 267 LYS A O 1
ATOM 2144 N N . PRO A 1 268 ? -16.183 5.500 28.549 1.00 82.75 268 PRO A N 1
ATOM 2145 C CA . PRO A 1 268 ? -16.327 5.218 27.130 1.00 82.75 268 PRO A CA 1
ATOM 2146 C C . PRO A 1 268 ? -16.464 3.725 26.807 1.00 82.75 268 PRO A C 1
ATOM 2148 O O . PRO A 1 268 ? -15.830 2.876 27.440 1.00 82.75 268 PRO A O 1
ATOM 2151 N N . ILE A 1 269 ? -17.281 3.418 25.800 1.00 85.44 269 ILE A N 1
ATOM 2152 C CA . ILE A 1 269 ? -17.513 2.078 25.259 1.00 85.44 269 ILE A CA 1
ATOM 2153 C C . ILE A 1 269 ? -17.434 2.159 23.734 1.00 85.44 269 ILE A C 1
ATOM 2155 O O . ILE A 1 269 ? -17.999 3.058 23.112 1.00 85.44 269 ILE A O 1
ATOM 2159 N N . THR A 1 270 ? -16.747 1.199 23.125 1.00 84.50 270 THR A N 1
ATOM 2160 C CA . THR A 1 270 ? -16.694 1.033 21.666 1.00 84.50 270 THR A CA 1
ATOM 2161 C C . THR A 1 270 ? -17.473 -0.213 21.260 1.00 84.50 270 THR A C 1
ATOM 2163 O O . THR A 1 270 ? -17.365 -1.252 21.915 1.00 84.50 270 THR A O 1
ATOM 2166 N N . TYR A 1 271 ? -18.257 -0.109 20.186 1.00 82.88 271 TYR A N 1
ATOM 2167 C CA . TYR A 1 271 ? -19.043 -1.206 19.624 1.00 82.88 271 TYR A CA 1
ATOM 2168 C C . TYR A 1 271 ? -18.441 -1.671 18.302 1.00 82.88 271 TYR A C 1
ATOM 2170 O O . TYR A 1 271 ? -18.138 -0.863 17.423 1.00 82.88 271 TYR A O 1
ATOM 2178 N N . PHE A 1 272 ? -18.336 -2.985 18.124 1.00 78.62 272 PHE A N 1
ATOM 2179 C CA . PHE A 1 272 ? -17.828 -3.570 16.885 1.00 78.62 272 PHE A CA 1
ATOM 2180 C C . PHE A 1 272 ? -18.465 -4.927 16.599 1.00 78.62 272 PHE A C 1
ATOM 2182 O O . PHE A 1 272 ? -18.897 -5.644 17.504 1.00 78.62 272 PHE A O 1
ATOM 2189 N N . SER A 1 273 ? -18.532 -5.284 15.318 1.00 75.69 273 SER A N 1
ATOM 2190 C CA . SER A 1 273 ? -19.040 -6.584 14.884 1.00 75.69 273 SER A CA 1
ATOM 2191 C C . SER A 1 273 ? -17.911 -7.548 14.562 1.00 75.69 273 SER A C 1
ATOM 2193 O O . SER A 1 273 ? -16.950 -7.183 13.886 1.00 75.69 273 SER A O 1
ATOM 2195 N N . HIS A 1 274 ? -18.077 -8.808 14.942 1.00 73.75 274 HIS A N 1
ATOM 2196 C CA . HIS A 1 274 ? -17.184 -9.877 14.538 1.00 73.75 274 HIS A CA 1
ATOM 2197 C C . HIS A 1 274 ? -17.941 -11.204 14.360 1.00 73.75 274 HIS A C 1
ATOM 2199 O O . HIS A 1 274 ? -18.679 -11.604 15.254 1.00 73.75 274 HIS A O 1
ATOM 2205 N N . HIS A 1 275 ? -17.758 -11.879 13.213 1.00 72.94 275 HIS A N 1
ATOM 2206 C CA . HIS A 1 275 ? -18.543 -13.062 12.805 1.00 72.94 275 HIS A CA 1
ATOM 2207 C C . HIS A 1 275 ? -20.056 -12.862 13.027 1.00 72.94 275 HIS A C 1
ATOM 2209 O O . HIS A 1 275 ? -20.716 -13.686 13.655 1.00 72.94 275 HIS A O 1
ATOM 2215 N N . ASP A 1 276 ? -20.580 -11.716 12.573 1.00 73.69 276 ASP A N 1
ATOM 2216 C CA . ASP A 1 276 ? -21.985 -11.303 12.729 1.00 73.69 276 ASP A CA 1
ATOM 2217 C C . ASP A 1 276 ? -22.492 -11.194 14.182 1.00 73.69 276 ASP A C 1
ATOM 2219 O O . ASP A 1 276 ? -23.695 -11.082 14.423 1.00 73.69 276 ASP A O 1
ATOM 2223 N N . GLN A 1 277 ? -21.588 -11.164 15.165 1.00 80.56 277 GLN A N 1
ATOM 2224 C CA . GLN A 1 277 ? -21.898 -10.927 16.574 1.00 80.56 277 GLN A CA 1
ATOM 2225 C C . GLN A 1 277 ? -21.425 -9.543 17.015 1.00 80.56 277 GLN A C 1
ATOM 2227 O O . GLN A 1 277 ? -20.370 -9.071 16.594 1.00 80.56 277 GLN A O 1
ATOM 2232 N N . LEU A 1 278 ? -22.206 -8.898 17.883 1.00 83.94 278 LEU A N 1
ATOM 2233 C CA . LEU A 1 278 ? -21.861 -7.606 18.470 1.00 83.94 278 LEU A CA 1
ATOM 2234 C C . LEU A 1 278 ? -21.008 -7.817 19.720 1.00 83.94 278 LEU A C 1
ATOM 2236 O O . LEU A 1 278 ? -21.383 -8.575 20.620 1.00 83.94 278 LEU A O 1
ATOM 2240 N N . PHE A 1 279 ? -19.896 -7.101 19.783 1.00 85.62 279 PHE A N 1
ATOM 2241 C CA . PHE A 1 279 ? -19.017 -7.031 20.937 1.00 85.62 279 PHE A CA 1
ATOM 2242 C C . PHE A 1 279 ? -18.928 -5.594 21.436 1.00 85.62 279 PHE A C 1
ATOM 2244 O O . PHE A 1 279 ? -19.202 -4.635 20.706 1.00 85.62 279 PHE A O 1
ATOM 2251 N N . VAL A 1 280 ? -18.554 -5.475 22.703 1.00 87.94 280 VAL A N 1
ATOM 2252 C CA . VAL A 1 280 ? -18.280 -4.208 23.367 1.00 87.94 280 VAL A CA 1
ATOM 2253 C C . VAL A 1 280 ? -16.883 -4.239 23.949 1.00 87.94 280 VAL A C 1
ATOM 2255 O O . VAL A 1 280 ? -16.451 -5.253 24.496 1.00 87.94 280 VAL A O 1
ATOM 2258 N N . GLU A 1 281 ? -16.188 -3.118 23.839 1.00 87.25 281 GLU A N 1
ATOM 2259 C CA . GLU A 1 281 ? -14.895 -2.909 24.473 1.00 87.25 281 GLU A CA 1
ATOM 2260 C C . GLU A 1 281 ? -14.907 -1.653 25.335 1.00 87.25 281 GLU A C 1
ATOM 2262 O O . GLU A 1 281 ? -15.500 -0.635 24.974 1.00 87.25 281 GLU A O 1
ATOM 2267 N N . GLN A 1 282 ? -14.212 -1.724 26.466 1.00 88.25 282 GLN A N 1
ATOM 2268 C CA . GLN A 1 282 ? -13.995 -0.598 27.364 1.00 88.25 282 GLN A CA 1
ATOM 2269 C C . GLN A 1 282 ? -12.564 -0.621 27.888 1.00 88.25 282 GLN A C 1
ATOM 2271 O O . GLN A 1 282 ? -12.042 -1.671 28.262 1.00 88.25 282 GLN A O 1
ATOM 2276 N N . MET A 1 283 ? -11.943 0.553 27.935 1.00 87.19 283 MET A N 1
ATOM 2277 C CA . MET A 1 283 ? -10.606 0.719 28.491 1.00 87.19 283 MET A CA 1
ATOM 2278 C C . MET A 1 283 ? -10.619 0.446 30.002 1.00 87.19 283 MET A C 1
ATOM 2280 O O . MET A 1 283 ? -11.414 1.025 30.748 1.00 87.19 283 MET A O 1
ATOM 2284 N N . THR A 1 284 ? -9.728 -0.432 30.459 1.00 87.06 284 THR A N 1
ATOM 2285 C CA . THR A 1 284 ? -9.664 -0.885 31.856 1.00 87.06 284 THR A CA 1
ATOM 2286 C C . THR A 1 284 ? -9.224 0.252 32.785 1.00 87.06 284 THR A C 1
ATOM 2288 O O . THR A 1 284 ? -9.805 0.460 33.855 1.00 87.06 284 THR A O 1
ATOM 2291 N N . SER A 1 285 ? -8.254 1.055 32.344 1.00 78.38 285 SER A N 1
ATOM 2292 C CA . SER A 1 285 ? -7.740 2.222 33.065 1.00 78.38 285 SER A CA 1
ATOM 2293 C C . SER A 1 285 ? -7.559 3.404 32.121 1.00 78.38 285 SER A C 1
ATOM 2295 O O . SER A 1 285 ? -6.788 3.307 31.170 1.00 78.38 285 SER A O 1
ATOM 2297 N N . MET A 1 286 ? -8.235 4.519 32.409 1.00 68.62 286 MET A N 1
ATOM 2298 C CA . MET A 1 286 ? -8.003 5.775 31.694 1.00 68.62 286 MET A CA 1
ATOM 2299 C C . MET A 1 286 ? -6.602 6.303 32.042 1.00 68.62 286 MET A C 1
ATOM 2301 O O . MET A 1 286 ? -6.247 6.329 33.228 1.00 68.62 286 MET A O 1
ATOM 2305 N N . PRO A 1 287 ? -5.800 6.717 31.050 1.00 69.62 287 PRO A N 1
ATOM 2306 C CA . PRO A 1 287 ? -4.560 7.433 31.305 1.00 69.62 287 PRO A CA 1
ATOM 2307 C C . PRO A 1 287 ? -4.855 8.730 32.068 1.00 69.62 287 PRO A C 1
ATOM 2309 O O . PRO A 1 287 ? -5.910 9.338 31.907 1.00 69.62 287 PRO A O 1
ATOM 2312 N N . LYS A 1 288 ? -3.927 9.138 32.942 1.00 65.38 288 LYS A N 1
ATOM 2313 C CA . LYS A 1 288 ? -4.109 10.322 33.800 1.00 65.38 288 LYS A CA 1
ATOM 2314 C C . LYS A 1 288 ? -4.086 11.647 33.025 1.00 65.38 288 LYS A C 1
ATOM 2316 O O . LYS A 1 288 ? -4.641 12.610 33.532 1.00 65.38 288 LYS A O 1
ATOM 2321 N N . ASP A 1 289 ? -3.497 11.660 31.827 1.00 64.00 289 ASP A N 1
ATOM 2322 C CA . ASP A 1 289 ? -3.422 12.810 30.917 1.00 64.00 289 ASP A CA 1
ATOM 2323 C C . ASP A 1 289 ? -3.854 12.382 29.502 1.00 64.00 289 ASP A C 1
ATOM 2325 O O . ASP A 1 289 ? -3.051 11.857 28.729 1.00 64.00 289 ASP A O 1
ATOM 2329 N N . ASP A 1 290 ? -5.131 12.580 29.168 1.00 56.25 290 ASP A N 1
ATOM 2330 C CA . ASP A 1 290 ? -5.710 12.236 27.856 1.00 56.25 290 ASP A CA 1
ATOM 2331 C C . ASP A 1 290 ? -5.290 13.234 26.751 1.00 56.25 290 ASP A C 1
ATOM 2333 O O . ASP A 1 290 ? -5.060 12.860 25.602 1.00 56.25 290 ASP A O 1
ATOM 2337 N N . GLU A 1 291 ? -5.061 14.508 27.099 1.00 55.84 291 GLU A N 1
ATOM 2338 C CA . GLU A 1 291 ? -4.622 15.533 26.132 1.00 55.84 291 GLU A CA 1
ATOM 2339 C C . GLU A 1 291 ? -3.242 15.230 25.521 1.00 55.84 291 GLU A C 1
ATOM 2341 O O . GLU A 1 291 ? -3.025 15.450 24.329 1.00 55.84 291 GLU A O 1
ATOM 2346 N N . GLN A 1 292 ? -2.316 14.637 26.284 1.00 53.56 292 GLN A N 1
ATOM 2347 C CA . GLN A 1 292 ? -0.978 14.304 25.769 1.00 53.56 292 GLN A CA 1
ATOM 2348 C C . GLN A 1 292 ? -0.998 13.171 24.734 1.00 53.56 292 GLN A C 1
ATOM 2350 O O . GLN A 1 292 ? -0.082 13.054 23.918 1.00 53.56 292 GLN A O 1
ATOM 2355 N N . LEU A 1 293 ? -2.030 12.327 24.751 1.00 55.00 293 LEU A N 1
ATOM 2356 C CA . LEU A 1 293 ? -2.180 11.197 23.838 1.00 55.00 293 LEU A CA 1
ATOM 2357 C C . LEU A 1 293 ? -2.534 11.636 22.420 1.00 55.00 293 LEU A C 1
ATOM 2359 O O . LEU A 1 293 ? -1.996 11.091 21.458 1.00 55.00 293 LEU A O 1
ATOM 2363 N N . HIS A 1 294 ? -3.417 12.624 22.286 1.00 53.75 294 HIS A N 1
ATOM 2364 C CA . HIS A 1 294 ? -3.820 13.157 20.984 1.00 53.75 294 HIS A CA 1
ATOM 2365 C C . HIS A 1 294 ? -2.762 14.048 20.336 1.00 53.75 294 HIS A C 1
ATOM 2367 O O . HIS A 1 294 ? -2.659 14.056 19.110 1.00 53.75 294 HIS A O 1
ATOM 2373 N N . ASP A 1 295 ? -1.970 14.762 21.136 1.00 55.50 295 ASP A N 1
ATOM 2374 C CA . ASP A 1 295 ? -0.930 15.651 20.611 1.00 55.50 295 ASP A CA 1
ATOM 2375 C C . ASP A 1 295 ? 0.368 14.909 20.259 1.00 55.50 295 ASP A C 1
ATOM 2377 O O . ASP A 1 295 ? 1.082 15.313 19.338 1.00 55.50 295 ASP A O 1
ATOM 2381 N N . LYS A 1 296 ? 0.686 13.807 20.956 1.00 54.03 296 LYS A N 1
ATOM 2382 C CA . LYS A 1 296 ? 1.945 13.069 20.751 1.00 54.03 296 LYS A CA 1
ATOM 2383 C C . LYS A 1 296 ? 1.887 12.047 19.612 1.00 54.03 296 LYS A C 1
ATOM 2385 O O . LYS A 1 296 ? 2.913 11.791 18.984 1.00 54.03 296 LYS A O 1
ATOM 2390 N N . TYR A 1 297 ? 0.718 11.473 19.329 1.00 58.66 297 TYR A N 1
ATOM 2391 C CA . TYR A 1 297 ? 0.524 10.534 18.220 1.00 58.66 297 TYR A CA 1
ATOM 2392 C C . TYR A 1 297 ? -0.246 11.207 17.093 1.00 58.66 297 TYR A C 1
ATOM 2394 O O . TYR A 1 297 ? -1.140 12.013 17.336 1.00 58.66 297 TYR A O 1
ATOM 2402 N N . THR A 1 298 ? 0.073 10.889 15.836 1.00 61.38 298 THR A N 1
ATOM 2403 C CA . THR A 1 298 ? -0.676 11.492 14.732 1.00 61.38 298 THR A CA 1
ATOM 2404 C C . THR A 1 298 ? -2.138 11.051 14.826 1.00 61.38 298 THR A C 1
ATOM 2406 O O . THR A 1 298 ? -2.438 9.874 15.051 1.00 61.38 298 THR A O 1
ATOM 2409 N N . LYS A 1 299 ? -3.071 12.003 14.666 1.00 66.94 299 LYS A N 1
ATOM 2410 C CA . LYS A 1 299 ? -4.525 11.741 14.692 1.00 66.94 299 LYS A CA 1
ATOM 2411 C C . LYS A 1 299 ? -4.910 10.560 13.792 1.00 66.94 299 LYS A C 1
ATOM 2413 O O . LYS A 1 299 ? -5.877 9.862 14.075 1.00 66.94 299 LYS A O 1
ATOM 2418 N N . ILE A 1 300 ? -4.138 10.321 12.733 1.00 67.25 300 ILE A N 1
ATOM 2419 C CA . ILE A 1 300 ? -4.330 9.236 11.772 1.00 67.25 300 ILE A CA 1
ATOM 2420 C C . ILE A 1 300 ? -3.971 7.872 12.367 1.00 67.25 300 ILE A C 1
ATOM 2422 O O . ILE A 1 300 ? -4.776 6.953 12.252 1.00 67.25 300 ILE A O 1
ATOM 2426 N N . VAL A 1 301 ? -2.832 7.731 13.058 1.00 70.94 301 VAL A N 1
ATOM 2427 C CA . VAL A 1 301 ? -2.481 6.480 13.758 1.00 70.94 301 VAL A CA 1
ATOM 2428 C C . VAL A 1 301 ? -3.544 6.138 14.796 1.00 70.94 301 VAL A C 1
ATOM 2430 O O . VAL A 1 301 ? -4.003 5.000 14.852 1.00 70.94 301 VAL A O 1
ATOM 2433 N N . PHE A 1 302 ? -3.998 7.121 15.574 1.00 68.56 302 PHE A N 1
ATOM 2434 C CA . PHE A 1 302 ? -5.042 6.886 16.568 1.00 68.56 302 PHE A CA 1
ATOM 2435 C C . 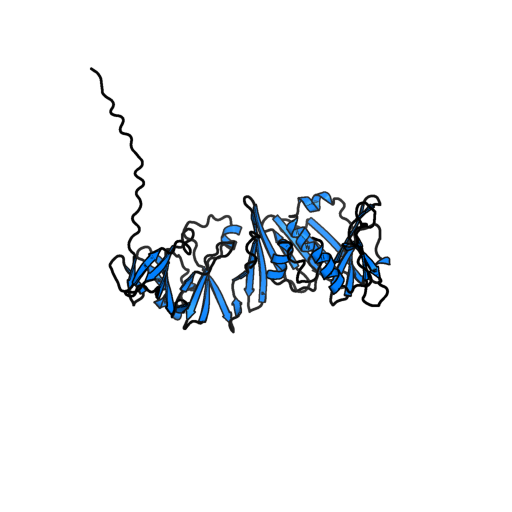PHE A 1 302 ? -6.380 6.486 15.928 1.00 68.56 302 PHE A C 1
ATOM 2437 O O . PHE A 1 302 ? -6.997 5.511 16.357 1.00 68.56 302 PHE A O 1
ATOM 2444 N N . ARG A 1 303 ? -6.799 7.170 14.853 1.00 69.00 303 ARG A N 1
ATOM 2445 C CA . ARG A 1 303 ? -7.981 6.780 14.068 1.00 69.00 303 ARG A CA 1
ATOM 2446 C C . ARG A 1 303 ? -7.849 5.354 13.545 1.00 69.00 303 ARG A C 1
ATOM 2448 O O . ARG A 1 303 ? -8.758 4.565 13.756 1.00 69.00 303 ARG A O 1
ATOM 2455 N N . LEU A 1 304 ? -6.721 4.997 12.929 1.00 72.19 304 LEU A N 1
ATOM 2456 C CA . LEU A 1 304 ? -6.466 3.634 12.457 1.00 72.19 304 LEU A CA 1
ATOM 2457 C C . LEU A 1 304 ? -6.645 2.627 13.595 1.00 72.19 304 LEU A C 1
ATOM 2459 O O . LEU A 1 304 ? -7.450 1.713 13.469 1.00 72.19 304 LEU A O 1
ATOM 2463 N N . VAL A 1 305 ? -5.991 2.832 14.739 1.00 74.12 305 VAL A N 1
ATOM 2464 C CA . VAL A 1 305 ? -6.120 1.953 15.914 1.00 74.12 305 VAL A CA 1
ATOM 2465 C C . VAL A 1 305 ? -7.575 1.757 16.338 1.00 74.12 305 VAL A C 1
ATOM 2467 O O . VAL A 1 305 ? -7.981 0.635 16.635 1.00 74.12 305 VAL A O 1
ATOM 2470 N N . GLN A 1 306 ? -8.381 2.819 16.368 1.00 69.75 306 GLN A N 1
ATOM 2471 C CA . GLN A 1 306 ? -9.797 2.719 16.733 1.00 69.75 306 GLN A CA 1
ATOM 2472 C C . GLN A 1 306 ? -10.613 1.880 15.742 1.00 69.75 306 GLN A C 1
ATOM 2474 O O . GLN A 1 306 ? -11.591 1.253 16.139 1.00 69.75 306 GLN A O 1
ATOM 2479 N N . GLN A 1 307 ? -10.197 1.857 14.478 1.00 68.75 307 GLN A N 1
ATOM 2480 C CA . GLN A 1 307 ? -10.862 1.152 13.385 1.00 68.75 307 GLN A CA 1
ATOM 2481 C C . GLN A 1 307 ? -10.413 -0.309 13.259 1.00 68.75 307 GLN A C 1
ATOM 2483 O O . GLN A 1 307 ? -11.129 -1.128 12.684 1.00 68.75 307 GLN A O 1
ATOM 2488 N N . LEU A 1 308 ? -9.242 -0.661 13.797 1.00 69.00 308 LEU A N 1
ATOM 2489 C CA . LEU A 1 308 ? -8.702 -2.012 13.691 1.00 69.00 308 LEU A CA 1
ATOM 2490 C C . LEU A 1 308 ? -9.205 -2.937 14.803 1.00 69.00 308 LEU A C 1
ATOM 2492 O O . LEU A 1 308 ? -9.068 -2.652 15.995 1.00 69.00 308 LEU A O 1
ATOM 2496 N N . TYR A 1 309 ? -9.689 -4.107 14.382 1.00 65.56 309 TYR A N 1
ATOM 2497 C CA . TYR A 1 309 ? -10.005 -5.247 15.239 1.00 65.56 309 TYR A CA 1
ATOM 2498 C C . TYR A 1 309 ? -9.376 -6.536 14.702 1.00 65.56 309 TYR A C 1
ATOM 2500 O O . TYR A 1 309 ? -9.245 -6.715 13.495 1.00 65.56 309 TYR A O 1
ATOM 2508 N N . VAL A 1 310 ? -9.064 -7.458 15.624 1.00 53.59 310 VAL A N 1
ATOM 2509 C CA . VAL A 1 310 ? -8.309 -8.738 15.510 1.00 53.59 310 VAL A CA 1
ATOM 2510 C C . VAL A 1 310 ? -8.558 -9.587 14.262 1.00 53.59 310 VAL A C 1
ATOM 2512 O O . VAL A 1 310 ? -7.797 -10.501 13.966 1.00 53.59 310 VAL A O 1
ATOM 2515 N N . LYS A 1 311 ? -9.704 -9.411 13.616 1.00 47.03 311 LYS A N 1
ATOM 2516 C CA . LYS A 1 311 ? -10.329 -10.446 12.799 1.00 47.03 311 LYS A CA 1
ATOM 2517 C C . LYS A 1 311 ? -10.709 -9.993 11.394 1.00 47.03 311 LYS A C 1
ATOM 2519 O O . LYS A 1 311 ? -11.229 -10.809 10.637 1.00 47.03 311 LYS A O 1
ATOM 2524 N N . ALA A 1 312 ? -10.442 -8.740 11.038 1.00 53.44 312 ALA A N 1
ATOM 2525 C CA . ALA A 1 312 ? -10.461 -8.326 9.644 1.00 53.44 312 ALA A CA 1
ATOM 2526 C C . ALA A 1 312 ? -9.039 -8.496 9.084 1.00 53.44 312 ALA A C 1
ATOM 2528 O O . ALA A 1 312 ? -8.134 -7.838 9.592 1.00 53.44 312 ALA A O 1
ATOM 2529 N N . PRO A 1 313 ? -8.791 -9.363 8.085 1.00 55.34 313 PRO A N 1
ATOM 2530 C CA . PRO A 1 313 ? -7.547 -9.262 7.329 1.00 55.34 313 PRO A CA 1
ATOM 2531 C C . PRO A 1 313 ? -7.451 -7.839 6.769 1.00 55.34 313 PRO A C 1
ATOM 2533 O O . PRO A 1 313 ? -8.408 -7.354 6.164 1.00 55.34 313 PRO A O 1
ATOM 2536 N N . LEU A 1 314 ? -6.333 -7.154 7.013 1.00 65.44 314 LEU A N 1
ATOM 2537 C CA . LEU A 1 314 ? -6.144 -5.788 6.538 1.00 65.44 314 LEU A CA 1
ATOM 2538 C C . LEU A 1 314 ? -5.352 -5.840 5.251 1.00 65.44 314 LEU A C 1
ATOM 2540 O O . LEU A 1 314 ? -4.143 -5.614 5.213 1.00 65.44 314 LEU A O 1
ATOM 2544 N N . ASP A 1 315 ? -6.055 -6.151 4.168 1.00 73.00 315 ASP A N 1
ATOM 2545 C CA . ASP A 1 315 ? -5.480 -5.901 2.861 1.00 73.00 315 ASP A CA 1
ATOM 2546 C C . ASP A 1 315 ? -5.264 -4.388 2.652 1.00 73.00 315 ASP A C 1
ATOM 2548 O O . ASP A 1 315 ? -5.885 -3.529 3.289 1.00 73.00 315 ASP A O 1
ATOM 2552 N N . SER A 1 316 ? -4.342 -4.052 1.754 1.00 72.31 316 SER A N 1
ATOM 2553 C CA . SER A 1 316 ? -3.923 -2.671 1.522 1.00 72.31 316 SER A CA 1
ATOM 2554 C C . SER A 1 316 ? -5.064 -1.764 1.034 1.00 72.31 316 SER A C 1
ATOM 2556 O O . SER A 1 316 ? -5.029 -0.568 1.309 1.00 72.31 316 SER A O 1
ATOM 2558 N N . LEU A 1 317 ? -6.093 -2.305 0.364 1.00 73.38 317 LEU A N 1
ATOM 2559 C CA . LEU A 1 317 ? -7.265 -1.528 -0.058 1.00 73.38 317 LEU A CA 1
ATOM 2560 C C . LEU A 1 317 ? -8.156 -1.187 1.136 1.00 73.38 317 LEU A C 1
ATOM 2562 O O . LEU A 1 317 ? -8.619 -0.052 1.246 1.00 73.38 317 LEU A O 1
ATOM 2566 N N . SER A 1 318 ? -8.344 -2.135 2.054 1.00 71.88 318 SER A N 1
ATOM 2567 C CA . SER A 1 318 ? -9.049 -1.897 3.315 1.00 71.88 318 SER A CA 1
ATOM 2568 C C . SER A 1 318 ? -8.348 -0.804 4.134 1.00 71.88 318 SER A C 1
ATOM 2570 O O . SER A 1 318 ? -8.998 0.117 4.615 1.00 71.88 318 SER A O 1
ATOM 2572 N N . LEU A 1 319 ? -7.014 -0.815 4.220 1.00 74.81 319 LEU A N 1
ATOM 2573 C CA . LEU A 1 319 ? -6.258 0.246 4.903 1.00 74.81 319 LEU A CA 1
ATOM 2574 C C . LEU A 1 319 ? -6.406 1.622 4.237 1.00 74.81 319 LEU A C 1
ATOM 2576 O O . LEU A 1 319 ? -6.672 2.613 4.921 1.00 74.81 319 LEU A O 1
ATOM 2580 N N . LEU A 1 320 ? -6.268 1.691 2.909 1.00 72.56 320 LEU A N 1
ATOM 2581 C CA . LEU A 1 320 ? -6.463 2.935 2.156 1.00 72.56 320 LEU A CA 1
ATOM 2582 C C . LEU A 1 320 ? -7.865 3.497 2.342 1.00 72.56 320 LEU A C 1
ATOM 2584 O O . LEU A 1 320 ? -8.054 4.703 2.499 1.00 72.56 320 LEU A O 1
ATOM 2588 N N . GLY A 1 321 ? -8.860 2.624 2.347 1.00 68.50 321 GLY A N 1
ATOM 2589 C CA . GLY A 1 321 ? -10.224 3.039 2.554 1.00 68.50 321 GLY A CA 1
ATOM 2590 C C . GLY A 1 321 ? -10.487 3.549 3.981 1.00 68.50 321 GLY A C 1
ATOM 2591 O O . GLY A 1 321 ? -11.258 4.495 4.130 1.00 68.50 321 GLY A O 1
ATOM 2592 N N . ILE A 1 322 ? -9.837 2.993 5.021 1.00 70.69 322 ILE A N 1
ATOM 2593 C CA . ILE A 1 322 ? -9.981 3.488 6.410 1.00 70.69 322 ILE A CA 1
ATOM 2594 C C . ILE A 1 322 ? -9.516 4.940 6.496 1.00 70.69 322 ILE A C 1
ATOM 2596 O O . ILE A 1 322 ? -10.167 5.762 7.138 1.00 70.69 322 ILE A O 1
ATOM 2600 N N . ILE A 1 323 ? -8.403 5.262 5.838 1.00 69.06 323 ILE A N 1
ATOM 2601 C CA . ILE A 1 323 ? -7.825 6.606 5.908 1.00 69.06 323 ILE A CA 1
ATOM 2602 C C . ILE A 1 323 ? -8.548 7.588 4.981 1.00 69.06 323 ILE A C 1
ATOM 2604 O O . ILE A 1 323 ? -8.728 8.741 5.355 1.00 69.06 323 ILE A O 1
ATOM 2608 N N . SER A 1 324 ? -9.006 7.145 3.808 1.00 63.84 324 SER A N 1
ATOM 2609 C CA . SER A 1 324 ? -9.702 8.010 2.840 1.00 63.84 324 SER A CA 1
ATOM 2610 C C . SER A 1 324 ? -11.155 8.317 3.221 1.00 63.84 324 SER A C 1
ATOM 2612 O O . SER A 1 324 ? -11.890 8.860 2.402 1.00 63.84 324 SER A O 1
ATOM 2614 N N . GLU A 1 325 ? -11.586 7.938 4.431 1.00 60.06 325 GLU A N 1
ATOM 2615 C CA . GLU A 1 325 ? -12.970 8.022 4.928 1.00 60.06 325 GLU A CA 1
ATOM 2616 C C . GLU A 1 325 ? -13.987 7.208 4.085 1.00 60.06 325 GLU A C 1
ATOM 2618 O O . GLU A 1 325 ? -15.182 7.207 4.369 1.00 60.06 325 GLU A O 1
ATOM 2623 N N . LYS A 1 326 ? -13.518 6.420 3.099 1.00 50.94 326 LYS A N 1
ATOM 2624 C CA . LYS A 1 326 ? -14.336 5.597 2.184 1.00 50.94 326 LYS A CA 1
ATOM 2625 C C . LYS A 1 326 ? -14.607 4.164 2.679 1.00 50.94 326 LYS A C 1
ATOM 2627 O O . LYS A 1 326 ? -15.423 3.466 2.083 1.00 50.94 326 LYS A O 1
ATOM 2632 N N . VAL A 1 327 ? -13.969 3.686 3.760 1.00 42.81 327 VAL A N 1
ATOM 2633 C CA . VAL A 1 327 ? -14.229 2.343 4.363 1.00 42.81 327 VAL A CA 1
ATOM 2634 C C . VAL A 1 327 ? -15.455 2.271 5.253 1.00 42.81 327 VAL A C 1
ATOM 2636 O O . VAL A 1 327 ? -15.837 1.200 5.727 1.00 42.81 327 VAL A O 1
ATOM 2639 N N . SER A 1 328 ? -16.254 3.324 5.254 1.00 43.19 328 SER A N 1
ATOM 2640 C CA . SER A 1 328 ? -17.685 3.134 5.391 1.00 43.19 328 SER A CA 1
ATOM 2641 C C . SER A 1 328 ? -18.299 2.331 4.221 1.00 43.19 328 SER A C 1
ATOM 2643 O O . SER A 1 328 ? -19.475 2.505 3.979 1.00 43.19 328 SER A O 1
ATOM 2645 N N . GLN A 1 329 ? -17.618 1.442 3.473 1.00 40.84 329 GLN A N 1
ATOM 2646 C CA . GLN A 1 329 ? -18.289 0.674 2.402 1.00 40.84 329 GLN A CA 1
ATOM 2647 C C . GLN A 1 329 ? -18.002 -0.834 2.304 1.00 40.84 329 GLN A C 1
ATOM 2649 O O . GLN A 1 329 ? -18.823 -1.520 1.697 1.00 40.84 329 GLN A O 1
ATOM 2654 N N . SER A 1 330 ? -16.966 -1.431 2.918 1.00 33.91 330 SER A N 1
ATOM 2655 C CA . SER A 1 330 ? -16.722 -2.870 2.633 1.00 33.91 330 SER A CA 1
ATOM 2656 C C . SER A 1 330 ? -16.008 -3.753 3.661 1.00 33.91 330 SER A C 1
ATOM 2658 O O . SER A 1 330 ? -15.981 -4.964 3.450 1.00 33.91 330 SER A O 1
ATOM 2660 N N . SER A 1 331 ? -15.489 -3.248 4.783 1.00 36.25 331 SER A N 1
ATOM 2661 C CA . SER A 1 331 ? -14.750 -4.097 5.737 1.00 36.25 331 SER A CA 1
ATOM 2662 C C . SER A 1 331 ? -15.046 -3.728 7.193 1.00 36.25 331 SER A C 1
ATOM 2664 O O . SER A 1 331 ? -14.459 -2.797 7.727 1.00 36.25 331 SER A O 1
ATOM 2666 N N . GLY A 1 332 ? -15.962 -4.464 7.837 1.00 43.50 332 GLY A N 1
ATOM 2667 C CA . GLY A 1 332 ? -16.081 -4.513 9.306 1.00 43.50 332 GLY A CA 1
ATOM 2668 C C . GLY A 1 332 ? -16.325 -3.173 10.005 1.00 43.50 332 GLY A C 1
ATOM 2669 O O . GLY A 1 332 ? -15.580 -2.816 10.907 1.00 43.50 332 GLY A O 1
ATOM 2670 N N . ILE A 1 333 ? -17.366 -2.459 9.577 1.00 45.03 333 ILE A N 1
ATOM 2671 C CA . ILE A 1 333 ? -17.759 -1.114 10.025 1.00 45.03 333 ILE A CA 1
ATOM 2672 C C . ILE A 1 333 ? -17.629 -0.930 11.547 1.00 45.03 333 ILE A C 1
ATOM 2674 O O . ILE A 1 333 ? -18.236 -1.708 12.294 1.00 45.03 333 ILE A O 1
ATOM 2678 N N . PRO A 1 334 ? -16.918 0.111 12.025 1.00 56.28 334 PRO A N 1
ATOM 2679 C CA . PRO A 1 334 ? -17.025 0.534 13.416 1.00 56.28 334 PRO A CA 1
ATOM 2680 C C . PRO A 1 334 ? -18.488 0.900 13.675 1.00 56.28 334 PRO A C 1
ATOM 2682 O O . PRO A 1 334 ? -19.025 1.873 13.150 1.00 56.28 334 PRO A O 1
ATOM 2685 N N . LEU A 1 335 ? -19.174 0.092 14.471 1.00 65.00 335 LEU A N 1
ATOM 2686 C CA . LEU A 1 335 ? -20.589 0.315 14.750 1.00 65.00 335 LEU A CA 1
ATOM 2687 C C . LEU A 1 335 ? -20.812 1.553 15.627 1.00 65.00 335 LEU A C 1
ATOM 2689 O O . LEU A 1 335 ? -21.924 2.068 15.700 1.00 65.00 335 LEU A O 1
ATOM 2693 N N . GLY A 1 336 ? -19.740 2.063 16.230 1.00 70.88 336 GLY A N 1
ATOM 2694 C CA . GLY A 1 336 ? -19.668 3.402 16.783 1.00 70.88 336 GLY A CA 1
ATOM 2695 C C . GLY A 1 336 ? -18.976 3.433 18.137 1.00 70.88 336 GLY A C 1
ATOM 2696 O O . GLY A 1 336 ? -18.516 2.424 18.673 1.00 70.88 336 GLY A O 1
ATOM 2697 N N . TYR A 1 337 ? -18.928 4.632 18.692 1.00 76.62 337 TYR A N 1
ATOM 2698 C CA . TYR A 1 337 ? -18.374 4.938 20.001 1.00 76.62 337 TYR A CA 1
ATOM 2699 C C . TYR A 1 337 ? -19.462 5.601 20.845 1.00 76.62 337 TYR A C 1
ATOM 2701 O O . TYR A 1 337 ? -20.231 6.401 20.316 1.00 76.62 337 TYR A O 1
ATOM 2709 N N . PHE A 1 338 ? -19.518 5.287 22.137 1.00 79.12 338 PHE A N 1
ATOM 2710 C CA . PHE A 1 338 ? -20.387 5.938 23.111 1.00 79.12 338 PHE A CA 1
ATOM 2711 C C . PHE A 1 338 ? -19.581 6.366 24.325 1.00 79.12 338 PHE A C 1
ATOM 2713 O O . PHE A 1 338 ? -18.798 5.581 24.858 1.00 79.12 338 PHE A O 1
ATOM 2720 N N . ALA A 1 339 ? -19.836 7.564 24.831 1.00 76.75 339 ALA A N 1
ATOM 2721 C CA . ALA A 1 339 ? -19.290 7.982 26.111 1.00 76.75 339 ALA A CA 1
ATOM 2722 C C . ALA A 1 339 ? -20.183 8.998 26.813 1.00 76.75 339 ALA A C 1
ATOM 2724 O O . ALA A 1 339 ? -21.128 9.539 26.239 1.00 76.75 339 ALA A O 1
ATOM 2725 N N . LYS A 1 340 ? -19.870 9.235 28.089 1.00 75.19 340 LYS A N 1
ATOM 2726 C CA . LYS A 1 340 ? -20.456 10.297 28.899 1.00 75.19 340 LYS A CA 1
ATOM 2727 C C . LYS A 1 340 ? -19.343 11.223 29.366 1.00 75.19 340 LYS A C 1
ATOM 2729 O O . LYS A 1 340 ? -18.413 10.759 30.016 1.00 75.19 340 LYS A O 1
ATOM 2734 N N . SER A 1 341 ? -19.434 12.504 29.032 1.00 71.44 341 SER A N 1
ATOM 2735 C CA . SER A 1 341 ? -18.548 13.548 29.556 1.00 71.44 341 SER A CA 1
ATOM 2736 C C . SER A 1 341 ? -19.395 14.494 30.382 1.00 71.44 341 SER A C 1
ATOM 2738 O O . SER A 1 341 ? -20.448 14.903 29.910 1.00 71.44 341 SER A O 1
ATOM 2740 N N . GLU A 1 342 ? -18.992 14.789 31.619 1.00 70.62 342 GLU A N 1
ATOM 2741 C CA . GLU A 1 342 ? -19.724 15.724 32.491 1.00 70.62 342 GLU A CA 1
ATOM 2742 C C . GLU A 1 342 ? -21.240 15.436 32.581 1.00 70.62 342 GLU A C 1
ATOM 2744 O O . GLU A 1 342 ? -22.055 16.347 32.674 1.00 70.62 342 GLU A O 1
ATOM 2749 N N . TRP A 1 343 ? -21.618 14.149 32.573 1.00 66.75 343 TRP A N 1
ATOM 2750 C CA . TRP A 1 343 ? -23.004 13.639 32.563 1.00 66.75 343 TRP A CA 1
ATOM 2751 C C . TRP A 1 343 ? -23.765 13.743 31.233 1.00 66.75 343 TRP A C 1
ATOM 2753 O O . TRP A 1 343 ? -24.879 13.223 31.134 1.00 66.75 343 TRP A O 1
ATOM 2763 N N . GLU A 1 344 ? -23.166 14.305 30.189 1.00 81.31 344 GLU A N 1
ATOM 2764 C CA . GLU A 1 344 ? -23.735 14.340 28.846 1.00 81.31 344 GLU A CA 1
ATOM 2765 C C . GLU A 1 344 ? -23.283 13.134 28.022 1.00 81.31 344 GLU A C 1
ATOM 2767 O O . GLU A 1 344 ? -22.095 12.904 27.793 1.00 81.31 344 GLU A O 1
ATOM 2772 N N . ALA A 1 345 ? -24.253 12.341 27.568 1.00 80.19 345 ALA A N 1
ATOM 2773 C CA . ALA A 1 345 ? -24.024 11.248 26.633 1.00 80.19 345 ALA A CA 1
ATOM 2774 C C . ALA A 1 345 ? -23.752 11.769 25.212 1.00 80.19 345 ALA A C 1
ATOM 2776 O O . ALA A 1 345 ? -24.446 12.670 24.733 1.00 80.19 345 ALA A O 1
ATOM 2777 N N . TYR A 1 346 ? -22.790 11.153 24.526 1.00 81.75 346 TYR A N 1
ATOM 2778 C CA . TYR A 1 346 ? -22.461 11.426 23.131 1.00 81.75 346 TYR A CA 1
ATOM 2779 C C . TYR A 1 346 ? -22.115 10.138 22.371 1.00 81.75 346 TYR A C 1
ATOM 2781 O O . TYR A 1 346 ? -21.525 9.206 22.926 1.00 81.75 346 TYR A O 1
ATOM 2789 N N . GLY A 1 347 ? -22.492 10.092 21.090 1.00 84.38 347 GLY A N 1
ATOM 2790 C CA . GLY A 1 347 ? -22.196 8.981 20.186 1.00 84.38 347 GLY A CA 1
ATOM 2791 C C . GLY A 1 347 ? -23.305 7.928 20.086 1.00 84.38 347 GLY A C 1
ATOM 2792 O O . GLY A 1 347 ? -24.480 8.223 20.274 1.00 84.38 347 GLY A O 1
ATOM 2793 N N . VAL A 1 348 ? -22.949 6.697 19.727 1.00 84.69 348 VAL A N 1
ATOM 2794 C CA . VAL A 1 348 ? -23.887 5.649 19.301 1.00 84.69 348 VAL A CA 1
ATOM 2795 C C . VAL A 1 348 ? -24.151 4.643 20.421 1.00 84.69 348 VAL A C 1
ATOM 2797 O O . VAL A 1 348 ? -23.259 3.903 20.822 1.00 84.69 348 VAL A O 1
ATOM 2800 N N . TRP A 1 349 ? -25.395 4.553 20.885 1.00 89.56 349 TRP A N 1
ATOM 2801 C CA . TRP A 1 349 ? -25.828 3.593 21.897 1.00 89.56 349 TRP A CA 1
ATOM 2802 C C . TRP A 1 349 ? -26.596 2.419 21.282 1.00 89.56 349 TRP A C 1
ATOM 2804 O O . TRP A 1 349 ? -27.604 2.615 20.599 1.00 89.56 349 TRP A O 1
ATOM 2814 N N . PHE A 1 350 ? -26.164 1.191 21.577 1.00 90.38 350 PHE A N 1
ATOM 2815 C CA . PHE A 1 350 ? -26.840 -0.031 21.140 1.00 90.38 350 PHE A CA 1
ATOM 2816 C C . PHE A 1 350 ? -27.735 -0.609 22.236 1.00 90.38 350 PHE A C 1
ATOM 2818 O O . PHE A 1 350 ? -27.354 -0.713 23.401 1.00 90.38 350 PHE A O 1
ATOM 2825 N N . SER A 1 351 ? -28.911 -1.098 21.846 1.00 91.12 351 SER A N 1
ATOM 2826 C CA . SER A 1 351 ? -29.770 -1.922 22.702 1.00 91.12 351 SER A CA 1
ATOM 2827 C C . SER A 1 351 ? -30.319 -3.137 21.948 1.00 91.12 351 SER A C 1
ATOM 2829 O O . SER A 1 351 ? -30.285 -3.199 20.717 1.00 91.12 351 SER A O 1
ATOM 2831 N N . LYS A 1 352 ? -30.784 -4.153 22.689 1.00 92.31 352 LYS A N 1
ATOM 2832 C CA . LYS A 1 352 ? -31.392 -5.352 22.089 1.00 92.31 352 LYS A CA 1
ATOM 2833 C C . LYS A 1 352 ? -32.657 -4.964 21.316 1.00 92.31 352 LYS A C 1
ATOM 2835 O O . LYS A 1 352 ? -33.474 -4.197 21.821 1.00 92.31 352 LYS A O 1
ATOM 2840 N N . GLY A 1 353 ? -32.792 -5.498 20.104 1.00 91.88 353 GLY A N 1
ATOM 2841 C CA . GLY A 1 353 ? -34.007 -5.403 19.303 1.00 91.88 353 GLY A CA 1
ATOM 2842 C C . GLY A 1 353 ? -35.091 -6.364 19.788 1.00 91.88 353 GLY A C 1
ATOM 2843 O O . GLY A 1 353 ? -34.896 -7.139 20.723 1.00 91.88 353 GLY A O 1
ATOM 2844 N N . GLU A 1 354 ? -36.239 -6.314 19.120 1.00 91.88 354 GLU A N 1
ATOM 2845 C CA . GLU A 1 354 ? -37.391 -7.175 19.414 1.00 91.88 354 GLU A CA 1
ATOM 2846 C C . GLU A 1 354 ? -37.153 -8.624 18.972 1.00 91.88 354 GLU A C 1
ATOM 2848 O O . GLU A 1 354 ? -37.719 -9.558 19.535 1.00 91.88 354 GLU A O 1
ATOM 2853 N N . THR A 1 355 ? -3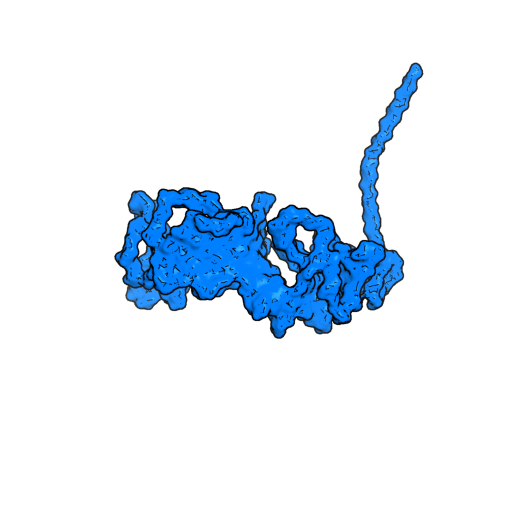6.308 -8.824 17.959 1.00 91.62 355 THR A N 1
ATOM 2854 C CA . THR A 1 355 ? -35.976 -10.142 17.411 1.00 91.62 355 THR A CA 1
ATOM 2855 C C . THR A 1 355 ? -34.530 -10.524 17.732 1.00 91.62 355 THR A C 1
ATOM 2857 O O . THR A 1 355 ? -33.629 -9.685 17.724 1.00 91.62 355 THR A O 1
ATOM 2860 N N . THR A 1 356 ? -34.274 -11.811 17.983 1.00 88.94 356 THR A N 1
ATOM 2861 C CA . THR A 1 356 ? -32.912 -12.330 18.193 1.00 88.94 356 THR A CA 1
ATOM 2862 C C . THR A 1 356 ? -32.002 -11.981 17.012 1.00 88.94 356 THR A C 1
ATOM 2864 O O . THR A 1 356 ? -32.377 -12.155 15.855 1.00 88.94 356 THR A O 1
ATOM 2867 N N . GLY A 1 357 ? -30.799 -11.477 17.306 1.00 86.19 357 GLY A N 1
ATOM 2868 C CA . GLY A 1 357 ? -29.840 -11.025 16.288 1.00 86.19 357 GLY A CA 1
ATOM 2869 C C . GLY A 1 357 ? -30.169 -9.662 15.663 1.00 86.19 357 GLY A C 1
ATOM 2870 O O . GLY A 1 357 ? -29.521 -9.257 14.696 1.00 86.19 357 GLY A O 1
ATOM 2871 N N . LYS A 1 358 ? -31.167 -8.949 16.199 1.00 92.25 358 LYS A N 1
ATOM 2872 C CA . LYS A 1 358 ? -31.498 -7.574 15.825 1.00 92.25 358 LYS A CA 1
ATOM 2873 C C . LYS A 1 358 ? -31.211 -6.612 16.977 1.00 92.25 358 LYS A C 1
ATOM 2875 O O . LYS A 1 358 ? -31.274 -6.976 18.153 1.00 92.25 358 LYS A O 1
ATOM 2880 N N . TYR A 1 359 ? -30.916 -5.368 16.621 1.00 91.19 359 TYR A N 1
ATOM 2881 C CA . TYR A 1 359 ? -30.505 -4.317 17.542 1.00 91.19 359 TYR A CA 1
ATOM 2882 C C . TYR A 1 359 ? -31.237 -3.014 17.228 1.00 91.19 359 TYR A C 1
ATOM 2884 O O . TYR A 1 359 ? -31.692 -2.775 16.104 1.00 91.19 359 TYR A O 1
ATOM 2892 N N . ASN A 1 360 ? -31.341 -2.179 18.252 1.00 93.00 360 ASN A N 1
ATOM 2893 C CA . ASN A 1 360 ? -31.740 -0.788 18.143 1.00 93.00 360 ASN A CA 1
ATOM 2894 C C . ASN A 1 360 ? -30.505 0.084 18.359 1.00 93.00 360 ASN A C 1
ATOM 2896 O O . ASN A 1 360 ? -29.630 -0.268 19.153 1.00 93.00 360 ASN A O 1
ATOM 2900 N N . VAL A 1 361 ? -30.469 1.222 17.678 1.00 90.31 361 VAL A N 1
ATOM 2901 C CA . VAL A 1 361 ? -29.380 2.189 17.758 1.00 90.31 361 VAL A CA 1
ATOM 2902 C C . VAL A 1 361 ? -29.956 3.574 17.988 1.00 90.31 361 VAL A C 1
ATOM 2904 O O . VAL A 1 361 ? -30.867 3.989 17.267 1.00 90.31 361 VAL A O 1
ATOM 2907 N N . ASP A 1 362 ? -29.419 4.263 18.986 1.00 89.81 362 ASP A N 1
ATOM 2908 C CA . ASP A 1 362 ? -29.714 5.658 19.287 1.00 89.81 362 ASP A CA 1
ATOM 2909 C C . ASP A 1 362 ? -28.436 6.484 19.202 1.00 89.81 362 ASP A C 1
ATOM 2911 O O . ASP A 1 362 ? -27.433 6.149 19.829 1.00 89.81 362 ASP A O 1
ATOM 2915 N N . TYR A 1 363 ? -28.471 7.577 18.445 1.00 86.69 363 TYR A N 1
ATOM 2916 C CA . TYR A 1 363 ? -27.392 8.561 18.450 1.00 86.69 363 TYR A CA 1
ATOM 2917 C C . TYR A 1 363 ? -27.658 9.629 19.506 1.00 86.69 363 TYR A C 1
ATOM 2919 O O . TYR A 1 363 ? -28.739 10.219 19.527 1.00 86.69 363 TYR A O 1
ATOM 2927 N N . TYR A 1 364 ? -26.673 9.893 20.355 1.00 84.88 364 TYR A N 1
ATOM 2928 C CA . TYR A 1 364 ? -26.693 10.940 21.362 1.00 84.88 364 TYR A CA 1
ATOM 2929 C C . TYR A 1 364 ? -25.848 12.135 20.919 1.00 84.88 364 TYR A C 1
ATOM 2931 O O . TYR A 1 364 ? -24.681 11.985 20.557 1.00 84.88 364 TYR A O 1
ATOM 2939 N N . GLU A 1 365 ? -26.435 13.323 21.017 1.00 82.62 365 GLU A N 1
ATOM 2940 C CA . GLU A 1 365 ? -25.800 14.613 20.762 1.00 82.62 365 GLU A CA 1
ATOM 2941 C C . GLU A 1 365 ? -26.170 15.552 21.918 1.00 82.62 365 GLU A C 1
ATOM 2943 O O . GLU A 1 365 ? -27.353 15.712 22.237 1.00 82.62 365 GLU A O 1
ATOM 2948 N N . SER A 1 366 ? -25.164 16.108 22.602 1.00 83.62 366 SER A N 1
ATOM 2949 C CA . SER A 1 366 ? -25.347 16.981 23.778 1.00 83.62 366 SER A CA 1
ATOM 2950 C C . SER A 1 366 ? -26.298 16.387 24.832 1.00 83.62 366 SER A C 1
ATOM 2952 O O . SER A 1 366 ? -27.288 16.999 25.243 1.00 83.62 366 SER A O 1
ATOM 2954 N N . GLY A 1 367 ? -26.066 15.122 25.200 1.00 84.62 367 GLY A N 1
ATOM 2955 C CA . GLY A 1 367 ? -26.828 14.418 26.234 1.00 84.62 367 GLY A CA 1
ATOM 2956 C C . GLY A 1 367 ? -28.229 13.953 25.832 1.00 84.62 367 GLY A C 1
ATOM 2957 O O . GLY A 1 367 ? -28.911 13.327 26.646 1.00 84.62 367 GLY A O 1
ATOM 2958 N N . LYS A 1 368 ? -28.680 14.206 24.597 1.00 87.81 368 LYS A N 1
ATOM 2959 C CA . LYS A 1 368 ? -30.029 13.856 24.128 1.00 87.81 368 LYS A CA 1
ATOM 2960 C C . LYS A 1 368 ? -29.977 12.937 22.920 1.00 87.81 368 LYS A C 1
ATOM 2962 O O . LYS A 1 368 ? -29.101 13.062 22.074 1.00 87.81 368 LYS A O 1
ATOM 2967 N N . ILE A 1 369 ? -30.965 12.049 22.809 1.00 87.50 369 ILE A N 1
ATOM 2968 C CA . ILE A 1 369 ? -31.150 11.254 21.592 1.00 87.50 369 ILE A CA 1
ATOM 2969 C C . ILE A 1 369 ? -31.501 12.209 20.452 1.00 87.50 369 ILE A C 1
ATOM 2971 O O . ILE A 1 369 ? -32.481 12.957 20.549 1.00 87.50 369 ILE A O 1
ATOM 2975 N N . SER A 1 370 ? -30.727 12.159 19.372 1.00 84.44 370 SER A N 1
ATOM 2976 C CA . SER A 1 370 ? -30.958 12.974 18.190 1.00 84.44 370 SER A CA 1
ATOM 2977 C C . SER A 1 370 ? -32.371 12.729 17.651 1.00 84.44 370 SER A C 1
ATOM 2979 O O . SER A 1 370 ? -32.807 11.580 17.517 1.00 84.44 370 SER A O 1
ATOM 2981 N N . PRO A 1 371 ? -33.144 13.789 17.362 1.00 80.88 371 PRO A N 1
ATOM 2982 C CA . PRO A 1 371 ? -34.519 13.637 16.912 1.00 80.88 371 PRO A CA 1
ATOM 2983 C C . PRO A 1 371 ? -34.615 13.112 15.475 1.00 80.88 371 PRO A C 1
ATOM 2985 O O . PRO A 1 371 ? -35.679 12.609 15.107 1.00 80.88 371 PRO A O 1
ATOM 2988 N N . LYS A 1 372 ? -33.539 13.210 14.682 1.00 78.19 372 LYS A N 1
ATOM 2989 C CA . LYS A 1 372 ? -33.526 12.823 13.267 1.00 78.19 372 LYS A CA 1
ATOM 2990 C C . LYS A 1 372 ? -33.763 11.315 13.130 1.00 78.19 372 LYS A C 1
ATOM 2992 O O . LYS A 1 372 ? -33.124 10.504 13.799 1.00 78.19 372 LYS A O 1
ATOM 2997 N N . SER A 1 373 ? -34.706 10.940 12.269 1.00 67.69 373 SER A N 1
ATOM 2998 C CA . SER A 1 373 ? -35.158 9.551 12.094 1.00 67.69 373 SER A CA 1
ATOM 2999 C C . SER A 1 373 ? -34.062 8.621 11.579 1.00 67.69 373 SER A C 1
ATOM 3001 O O . SER A 1 373 ? -34.025 7.456 11.958 1.00 67.69 373 SER A O 1
ATOM 3003 N N . GLU A 1 374 ? -33.153 9.143 10.764 1.00 74.56 374 GLU A N 1
ATOM 3004 C CA . GLU A 1 374 ? -32.000 8.427 10.213 1.00 74.56 374 GLU A CA 1
ATOM 3005 C C . GLU A 1 374 ? -31.019 7.930 11.294 1.00 74.56 374 GLU A C 1
ATOM 3007 O O . GLU A 1 374 ? -30.376 6.897 11.121 1.00 74.56 374 GLU A O 1
ATOM 3012 N N . PHE A 1 375 ? -31.006 8.580 12.463 1.00 73.88 375 PHE A N 1
ATOM 3013 C CA . PHE A 1 375 ? -30.216 8.185 13.632 1.00 73.88 375 PHE A CA 1
ATOM 3014 C C . PHE A 1 375 ? -30.978 7.304 14.636 1.00 73.88 375 PHE A C 1
ATOM 3016 O O . PHE A 1 375 ? -30.442 6.948 15.688 1.00 73.88 375 PHE A O 1
ATOM 3023 N N . LYS A 1 376 ? -32.230 6.941 14.326 1.00 83.06 376 LYS A N 1
ATOM 3024 C CA . LYS A 1 376 ? -33.061 6.036 15.130 1.00 83.06 376 LYS A CA 1
ATOM 3025 C C . LYS A 1 376 ? -33.258 4.730 14.388 1.00 83.06 376 LYS A C 1
ATOM 3027 O O . LYS A 1 376 ? -34.281 4.491 13.747 1.00 83.06 376 LYS A O 1
ATOM 3032 N N . ILE A 1 377 ? -32.277 3.848 14.511 1.00 88.81 377 ILE A N 1
ATOM 3033 C CA . ILE A 1 377 ? -32.331 2.539 13.866 1.00 88.81 377 ILE A CA 1
ATOM 3034 C C . ILE A 1 377 ? -33.034 1.573 14.815 1.00 88.81 377 ILE A C 1
ATOM 3036 O O . ILE A 1 377 ? -32.746 1.543 16.014 1.00 88.81 377 ILE A O 1
ATOM 3040 N N . ARG A 1 378 ? -33.993 0.800 14.301 1.00 94.06 378 ARG A N 1
ATOM 3041 C CA . ARG A 1 378 ? -34.802 -0.123 15.106 1.00 94.06 378 ARG A CA 1
ATOM 3042 C C . ARG A 1 378 ? -34.888 -1.501 14.475 1.00 94.06 378 ARG A C 1
ATOM 3044 O O . ARG A 1 378 ? -35.119 -1.621 13.274 1.00 94.06 378 ARG A O 1
ATOM 3051 N N . ASN A 1 379 ? -34.731 -2.523 15.313 1.00 94.00 379 ASN A N 1
ATOM 3052 C CA . ASN A 1 379 ? -34.854 -3.939 14.980 1.00 94.00 379 ASN A CA 1
ATOM 3053 C C . ASN A 1 379 ? -34.106 -4.346 13.691 1.00 94.00 379 ASN A C 1
ATOM 3055 O O . ASN A 1 379 ? -34.627 -5.076 12.846 1.00 94.00 379 ASN A O 1
ATOM 3059 N N . LYS A 1 380 ? -32.868 -3.864 13.530 1.00 91.94 380 LYS A N 1
ATOM 3060 C CA . LYS A 1 380 ? -32.013 -4.139 12.365 1.00 91.94 380 LYS A CA 1
ATOM 3061 C C . LYS A 1 380 ? -30.880 -5.097 12.720 1.00 91.94 380 LYS A C 1
ATOM 3063 O O . LYS A 1 380 ? -30.426 -5.145 13.858 1.00 91.94 380 LYS A O 1
ATOM 3068 N N . SER A 1 381 ? -30.454 -5.910 11.757 1.00 88.12 381 SER A N 1
ATOM 3069 C CA . SER A 1 381 ? -29.249 -6.739 11.899 1.00 88.12 381 SER A CA 1
ATOM 3070 C C . SER A 1 381 ? -28.006 -5.856 11.894 1.00 88.12 381 SER A C 1
ATOM 3072 O O . SER A 1 381 ? -28.065 -4.724 11.419 1.00 88.12 381 SER A O 1
ATOM 3074 N N . LEU A 1 382 ? -26.868 -6.376 12.360 1.00 82.31 382 LEU A N 1
ATOM 3075 C CA . LEU A 1 382 ? -25.608 -5.626 12.321 1.00 82.31 382 LEU A CA 1
ATOM 3076 C C . LEU A 1 382 ? -25.250 -5.190 10.903 1.00 82.31 382 LEU A C 1
ATOM 3078 O O . LEU A 1 382 ? -24.897 -4.038 10.711 1.00 82.31 382 LEU A O 1
ATOM 3082 N N . LYS A 1 383 ? -25.439 -6.060 9.905 1.00 79.69 383 LYS A N 1
ATOM 3083 C CA . LYS A 1 383 ? -25.207 -5.716 8.498 1.00 79.69 383 LYS A CA 1
ATOM 3084 C C . LYS A 1 383 ? -26.080 -4.547 8.034 1.00 79.69 383 LYS A C 1
ATOM 3086 O O . LYS A 1 383 ? -25.582 -3.639 7.383 1.00 79.69 383 LYS A O 1
ATOM 3091 N N . GLU A 1 384 ? -27.369 -4.555 8.375 1.00 83.06 384 GLU A N 1
ATOM 3092 C CA . GLU A 1 384 ? -28.287 -3.458 8.036 1.00 83.06 384 GLU A CA 1
ATOM 3093 C C . GLU A 1 384 ? -27.924 -2.162 8.767 1.00 83.06 384 GLU A C 1
ATOM 3095 O O . GLU A 1 384 ? -27.917 -1.106 8.150 1.00 83.06 384 GLU A O 1
ATOM 3100 N N . ILE A 1 385 ? -27.613 -2.235 10.065 1.00 80.19 385 ILE A N 1
ATOM 3101 C CA . ILE A 1 385 ? -27.195 -1.073 10.864 1.00 80.19 385 ILE A CA 1
ATOM 3102 C C . ILE A 1 385 ? -25.943 -0.463 10.271 1.00 80.19 385 ILE A C 1
ATOM 3104 O O . ILE A 1 385 ? -25.877 0.744 10.081 1.00 80.19 385 ILE A O 1
ATOM 3108 N N . ALA A 1 386 ? -24.968 -1.307 9.970 1.00 74.38 386 ALA A N 1
ATOM 3109 C CA . ALA A 1 386 ? -23.700 -0.869 9.458 1.00 74.38 386 ALA A CA 1
ATOM 3110 C C . ALA A 1 386 ? -23.880 -0.167 8.104 1.00 74.38 386 ALA A C 1
ATOM 3112 O O . ALA A 1 386 ? -23.434 0.961 7.967 1.00 74.38 386 ALA A O 1
ATOM 3113 N N . LEU A 1 387 ? -24.658 -0.741 7.176 1.00 72.19 387 LEU A N 1
ATOM 3114 C CA . LEU A 1 387 ? -25.034 -0.082 5.914 1.00 72.19 387 LEU A CA 1
ATOM 3115 C C . LEU A 1 387 ? -25.754 1.263 6.110 1.00 72.19 387 LEU A C 1
ATOM 3117 O O . LEU A 1 387 ? -25.546 2.186 5.330 1.00 72.19 387 LEU A O 1
ATOM 3121 N N . ILE A 1 388 ? -26.609 1.383 7.131 1.00 74.38 388 ILE A N 1
ATOM 3122 C CA . ILE A 1 388 ? -27.302 2.643 7.430 1.00 74.38 388 ILE A CA 1
ATOM 3123 C C . ILE A 1 388 ? -26.310 3.684 7.947 1.00 74.38 388 ILE A C 1
ATOM 3125 O O . ILE A 1 388 ? -26.268 4.779 7.404 1.00 74.38 388 ILE A O 1
ATOM 3129 N N . LEU A 1 389 ? -25.496 3.343 8.952 1.00 69.19 389 LEU A N 1
ATOM 3130 C CA . LEU A 1 389 ? -24.508 4.254 9.540 1.00 69.19 389 LEU A CA 1
ATOM 3131 C C . LEU A 1 389 ? -23.494 4.746 8.500 1.00 69.19 389 LEU A C 1
ATOM 3133 O O . LEU A 1 389 ? -23.097 5.905 8.527 1.00 69.19 389 LEU A O 1
ATOM 3137 N N . GLN A 1 390 ? -23.134 3.890 7.544 1.00 64.12 390 GLN A N 1
ATOM 3138 C CA . GLN A 1 390 ? -22.278 4.242 6.415 1.00 64.12 390 GLN A CA 1
ATOM 3139 C C . GLN A 1 390 ? -22.851 5.362 5.525 1.00 64.12 390 GLN A C 1
ATOM 3141 O O . GLN A 1 390 ? -22.080 6.121 4.947 1.00 64.12 390 GLN A O 1
ATOM 3146 N N . GLY A 1 391 ? -24.178 5.474 5.409 1.00 56.97 391 GLY A N 1
ATOM 3147 C CA . GLY A 1 391 ? -24.855 6.467 4.566 1.00 56.97 391 GLY A CA 1
ATOM 3148 C C . GLY A 1 391 ? -25.164 7.805 5.247 1.00 56.97 391 GLY A C 1
ATOM 3149 O O . GLY A 1 391 ? -25.831 8.635 4.636 1.00 56.97 391 GLY A O 1
ATOM 3150 N N . LEU A 1 392 ? -24.742 8.002 6.502 1.00 53.53 392 LEU A N 1
ATOM 3151 C CA . LEU A 1 392 ? -25.019 9.209 7.301 1.00 53.53 392 LEU A CA 1
ATOM 3152 C C . LEU A 1 392 ? -23.847 10.203 7.348 1.00 53.53 392 LEU A C 1
ATOM 3154 O O . LEU A 1 392 ? -23.967 11.233 8.014 1.00 53.53 392 LEU A O 1
ATOM 3158 N N . HIS A 1 393 ? -22.728 9.873 6.697 1.00 46.44 393 HIS A N 1
ATOM 3159 C CA . HIS A 1 393 ? -21.480 10.637 6.706 1.00 46.44 393 HIS A CA 1
ATOM 3160 C C . HIS A 1 393 ? -21.302 11.500 5.461 1.00 46.44 393 HIS A C 1
ATOM 3162 O O . HIS A 1 393 ? -21.608 11.006 4.350 1.00 46.44 393 HIS A O 1
#

Foldseek 3Di:
DDDDDDPPPPDPPPPPPDPQWWAAEPQRDIDSDDYQWTWAWPPVLDDQLWTKTFTAGPVRDRFKIKTWQAAEDPVPDDPQAVSQWDADPVRTIMGMFTDDPNATAATWDFDQCALNRWGKIFGHHRRDTAKIWTFDVVVCVLVVPPCPSHGYRYDMFGDDPNHTQAAKDKDHPPVPDQSKTKIFGHHRRDTQWIWIWHDDPPDTWIWIWGDDPAFIWIAGRQQWTWTWGADPQGIKIFTAGNVRHTDDIWDKGKDFPVCCVVDDQQFKKWWWDDPLTIMIITIPDDDPDPPCVPVSDDPQRVQVVSADDRHWDDDVNCVRCSRSVNNLPDTTARLKMWHADPNAIAMKDWDDAPDPQFIWIFGGDRNDTDPDVLRTRGRHHPVRSSNSVSVPD

Sequence (393 aa):
MYKLILLILILPMSVFAQEENLYLSAGNNLSTQKSDFRCELNTSKSREYARCYDCIDASGKIVKELNKNLFIMKSLTDSQSVPYFKLDDKNAHYLIGDLKDGKPWNGFFKQPGGVMEFKIYAFYKDGAQVYQIYHDNLKDMLTEKESGPYSVIQEKNTYQDGKLFDGMELVDDKNGDSGMGAIRFVKAGKTERTVLGLFAMHYAELIDVRESPNGYSIESLGRGGVKIGYSPKGRTLDFYDTQKKDVLHLDYTQLPFDQVKQLDQNKPITYFSHHDQLFVEQMTSMPKDDEQLHDKYTKIVFRLVQQLYVKAPLDSLSLLGIISEKVSQSSGIPLGYFAKSEWEAYGVWFSKGETTGKYNVDYYESGKISPKSEFKIRNKSLKEIALILQGLH

Secondary structure (DSSP, 8-state):
------------------PPPEEE-TT--EESS--SEEEEE-TTT-BTTBEEEEEE-TTS-EEEEEEEEEEE-GGG--TTTGGGEEE-TTS-EEEEEEEETTEEEEEEEEPP-GGGT--EEEEEETTEEEEEEE--HHHHHHTT----S--EE-EEEEEETTEEEEEEEEEE-TT--SSEEEEEEEETTEEEEEEEEEEETTEEEEEEEEEETTEEEEEETTTEEEEEEEETTEEEEEEE-TT--EEEEEEEEEEEGGGGGGS-TTS-EEEEEETTEEEEEEESS--S-SHHHHHHS-HHHHHHHHH--TTS---HHHHHHHHTTTTTTTS--EEEEEEEETTEEEEEEEEE-SSTT-EEEEEEETTEE---GGGEEEEE-HHHHHHHHHTT-

pLDDT: mean 79.39, std 15.26, range [33.91, 97.81]